Protein AF-A0A8S4PXF9-F1 (afdb_monomer)

Radius of gyration: 46.09 Å; Cα contacts (8 Å, |Δi|>4): 389; chains: 1; bounding box: 120×108×145 Å

Mean predicted aligned error: 22.53 Å

Sequence (478 aa):
MSMESSLTPCSMPDTCDLNLLLAPSPGNEQSADQCLPTTPKGLSQDLSMVSPNNTVDSSNSSVTRIKTRLRPRSELPRCTPSSTRSLRSRLKSAQLPLAKSKPKRKVAKKKMPSANMDNPNSQFDVLVSIVSDMKASIDTLKSNIECIQTDLHAFQSTNTDLVKQLAAKTMAYKELDDENTHLRKQLIACKEQSSTSVNDPKTLVIGSSIIRDIDSSKLLHTDIECIRGGKIKDAHKRLTELDQSYSRIVIQMASNDASQKDATVKGITDEYSTLLTGAKNLCDDICVSSICPRTDKPEVQELIEGVNAELNDLCQNDTKLTFINNDETFRLQNNAINTGFLDSHGLHLSKAGSNSLAKNMKLKAKPNHCNDITKSFQHNKRHTNTHAKVTNSSNNDNNAEWQTVNRKNARRHPANRTSSSVSPQNDTNNKPACFKCGETSHLASTCWHPSSVRCYGCNSLGHKESRCTKKSSSITTQ

InterPro domains:
  IPR001878 Zinc finger, CCHC-type [PS50158] (434-447)
  IPR001878 Zinc finger, CCHC-type [SM00343] (433-449)
  IPR001878 Zinc finger, CCHC-type [SM00343] (454-470)
  IPR036514 SGNH hydrolase superfamily [G3DSA:3.40.50.1110] (170-363)
  IPR036875 Zinc finger, CCHC-type superfamily [SSF57756] (425-471)

Organism: Owenia fusiformis (NCBI:txid6347)

pLDDT: mean 72.48, std 27.02, range [29.03, 98.44]

Structure (mmCIF, N/CA/C/O backbone):
data_AF-A0A8S4PXF9-F1
#
_entry.id   AF-A0A8S4PXF9-F1
#
loop_
_atom_site.group_PDB
_atom_site.id
_atom_site.type_symbol
_atom_site.label_atom_id
_atom_site.label_alt_id
_atom_site.label_comp_id
_atom_site.label_asym_id
_atom_site.label_entity_id
_atom_site.label_seq_id
_atom_site.pdbx_PDB_ins_code
_atom_site.Cartn_x
_atom_site.Cartn_y
_atom_site.Cartn_z
_atom_site.occupancy
_atom_site.B_iso_or_equiv
_atom_site.auth_seq_id
_atom_site.auth_comp_id
_atom_site.auth_asym_id
_atom_site.auth_atom_id
_atom_site.pdbx_PDB_model_num
ATOM 1 N N . MET A 1 1 ? 66.863 6.899 7.856 1.00 44.03 1 MET A N 1
ATOM 2 C CA . MET A 1 1 ? 67.204 8.335 7.927 1.00 44.03 1 MET A CA 1
ATOM 3 C C . MET A 1 1 ? 65.983 9.052 8.476 1.00 44.03 1 MET A C 1
ATOM 5 O O . MET A 1 1 ? 64.888 8.728 8.037 1.00 44.03 1 MET A O 1
ATOM 9 N N . SER A 1 2 ? 66.179 9.908 9.479 1.00 37.59 2 SER A N 1
ATOM 10 C CA . SER A 1 2 ? 65.162 10.751 10.146 1.00 37.59 2 SER A CA 1
ATOM 11 C C . SER A 1 2 ? 64.607 11.820 9.168 1.00 37.59 2 SER A C 1
ATOM 13 O O . SER A 1 2 ? 65.138 11.923 8.065 1.00 37.59 2 SER A O 1
ATOM 15 N N . MET A 1 3 ? 63.562 12.622 9.417 1.00 40.00 3 MET A N 1
ATOM 16 C CA . MET A 1 3 ? 62.995 13.274 10.626 1.00 40.00 3 MET A CA 1
ATOM 17 C C . MET A 1 3 ? 61.447 13.368 10.474 1.00 40.00 3 MET A C 1
ATOM 19 O O . MET A 1 3 ? 60.961 13.278 9.351 1.00 40.00 3 MET A O 1
ATOM 23 N N . GLU A 1 4 ? 60.586 13.340 11.507 1.00 46.44 4 GLU A N 1
ATOM 24 C CA . GLU A 1 4 ? 60.316 14.374 12.546 1.00 46.44 4 GLU A CA 1
ATOM 25 C C . GLU A 1 4 ? 59.973 15.764 11.957 1.00 46.44 4 GLU A C 1
ATOM 27 O O . GLU A 1 4 ? 60.597 16.180 10.993 1.00 46.44 4 GLU A O 1
ATOM 32 N N . SER A 1 5 ? 59.044 16.584 12.471 1.00 49.75 5 SER A N 1
ATOM 33 C CA . SER A 1 5 ? 58.015 16.487 13.536 1.00 49.75 5 SER A CA 1
ATOM 34 C C . SER A 1 5 ? 57.002 17.650 13.316 1.00 49.75 5 SER A C 1
ATOM 36 O O . SER A 1 5 ? 57.271 18.554 12.530 1.00 49.75 5 SER A O 1
ATOM 38 N N . SER A 1 6 ? 55.798 17.705 13.900 1.00 43.81 6 SER A N 1
ATOM 39 C CA . SER A 1 6 ? 55.592 18.241 15.259 1.00 43.81 6 SER A CA 1
ATOM 40 C C . SER A 1 6 ? 54.099 18.266 15.652 1.00 43.81 6 SER A C 1
ATOM 42 O O . SER A 1 6 ? 53.217 18.502 14.831 1.00 43.81 6 SER A O 1
ATOM 44 N N . LEU A 1 7 ? 53.840 18.036 16.941 1.00 48.53 7 LEU A N 1
ATOM 45 C CA . LEU A 1 7 ? 52.580 18.270 17.665 1.00 48.53 7 LEU A CA 1
ATOM 46 C C . LEU A 1 7 ? 52.826 19.392 18.688 1.00 48.53 7 LEU A C 1
ATOM 48 O O . LEU A 1 7 ? 53.974 19.547 19.101 1.00 48.53 7 LEU A O 1
ATOM 52 N N . THR A 1 8 ? 51.789 20.085 19.182 1.00 44.56 8 THR A N 1
ATOM 53 C CA . THR A 1 8 ? 51.543 20.357 20.632 1.00 44.56 8 THR A CA 1
ATOM 54 C C . THR A 1 8 ? 50.268 21.212 20.862 1.00 44.56 8 THR A C 1
ATOM 56 O O . THR A 1 8 ? 49.757 21.772 19.893 1.00 44.56 8 THR A O 1
ATOM 59 N N . PRO A 1 9 ? 49.680 21.236 22.088 1.00 62.78 9 PRO A N 1
ATOM 60 C CA . PRO A 1 9 ? 48.257 21.555 22.303 1.00 62.78 9 PRO A CA 1
ATOM 61 C C . PRO A 1 9 ? 48.007 22.601 23.435 1.00 62.78 9 PRO A C 1
ATOM 63 O O . PRO A 1 9 ? 48.814 23.510 23.610 1.00 62.78 9 PRO A O 1
ATOM 66 N N . CYS A 1 10 ? 46.936 22.399 24.233 1.00 31.06 10 CYS A N 1
ATOM 67 C CA . CYS A 1 10 ? 46.498 23.127 25.453 1.00 31.06 10 CYS A CA 1
ATOM 68 C C . CYS A 1 10 ? 45.602 24.373 25.182 1.00 31.06 10 CYS A C 1
ATOM 70 O O . CYS A 1 10 ? 45.679 24.949 24.104 1.00 31.06 10 CYS A O 1
ATOM 72 N N . SER A 1 11 ? 44.664 24.811 26.045 1.00 34.31 11 SER A N 1
ATOM 73 C CA . SER A 1 11 ? 44.342 24.469 27.454 1.00 34.31 11 SER A CA 1
ATOM 74 C C . SER A 1 11 ? 42.833 24.625 27.768 1.00 34.31 11 SER A C 1
ATOM 76 O O . SER A 1 11 ? 42.155 25.419 27.123 1.00 34.31 11 SER A O 1
ATOM 78 N N . MET A 1 12 ? 42.336 23.964 28.825 1.00 40.41 12 MET A N 1
ATOM 79 C CA . MET A 1 12 ? 41.140 24.394 29.593 1.00 40.41 12 MET A CA 1
ATOM 80 C C . MET A 1 12 ? 41.520 25.486 30.616 1.00 40.41 12 MET A C 1
ATOM 82 O O . MET A 1 12 ? 42.710 25.634 30.915 1.00 40.41 12 MET A O 1
ATOM 86 N N . PRO A 1 13 ? 40.541 26.213 31.189 1.00 56.22 13 PRO A N 1
ATOM 87 C CA . PRO A 1 13 ? 40.493 26.233 32.657 1.00 56.22 13 PRO A CA 1
ATOM 88 C C . PRO A 1 13 ? 39.090 26.160 33.296 1.00 56.22 13 PRO A C 1
ATOM 90 O O . PRO A 1 13 ? 38.058 26.447 32.695 1.00 56.22 13 PRO A O 1
ATOM 93 N N . ASP A 1 14 ? 39.142 25.780 34.568 1.00 40.56 14 ASP A N 1
ATOM 94 C CA . ASP A 1 14 ? 38.099 25.447 35.534 1.00 40.56 14 ASP A CA 1
ATOM 95 C C . ASP A 1 14 ? 37.191 26.580 36.089 1.00 40.56 14 ASP A C 1
ATOM 97 O O . ASP A 1 14 ? 37.534 27.760 36.101 1.00 40.56 14 ASP A O 1
ATOM 101 N N . THR A 1 15 ? 36.134 26.118 36.782 1.00 40.78 15 THR A N 1
ATOM 102 C CA . THR A 1 15 ? 35.559 26.613 38.068 1.00 40.78 15 THR A CA 1
ATOM 103 C C . THR A 1 15 ? 34.530 27.765 38.180 1.00 40.78 15 THR A C 1
ATOM 105 O O . THR A 1 15 ? 34.772 28.908 37.823 1.00 40.78 15 THR A O 1
ATOM 108 N N . CYS A 1 16 ? 33.458 27.411 38.917 1.00 33.56 16 CYS A N 1
ATOM 109 C CA . CYS A 1 16 ? 32.769 28.146 40.002 1.00 33.56 16 CYS A CA 1
ATOM 110 C C . CYS A 1 16 ? 31.732 29.276 39.756 1.00 33.56 16 CYS A C 1
ATOM 112 O O . CYS A 1 16 ? 32.057 30.415 39.456 1.00 33.56 16 CYS A O 1
ATOM 114 N N . ASP A 1 17 ? 30.497 28.930 40.162 1.00 34.78 17 ASP A N 1
ATOM 115 C CA . ASP A 1 17 ? 29.654 29.606 41.175 1.00 34.78 17 ASP A CA 1
ATOM 116 C C . ASP A 1 17 ? 28.661 30.761 40.875 1.00 34.78 17 ASP A C 1
ATOM 118 O O . ASP A 1 17 ? 28.913 31.718 40.155 1.00 34.78 17 ASP A O 1
ATOM 122 N N . LEU A 1 18 ? 27.549 30.658 41.632 1.00 35.28 18 LEU A N 1
ATOM 123 C CA . LEU A 1 18 ? 26.634 31.689 42.167 1.00 35.28 18 LEU A CA 1
ATOM 124 C C . LEU A 1 18 ? 25.567 32.401 41.288 1.00 35.28 18 LEU A C 1
ATOM 126 O O . LEU A 1 18 ? 25.807 33.393 40.616 1.00 35.28 18 LEU A O 1
ATOM 130 N N . ASN A 1 19 ? 24.316 31.973 41.528 1.00 36.69 19 ASN A N 1
ATOM 131 C CA . ASN A 1 19 ? 23.114 32.775 41.846 1.00 36.69 19 ASN A CA 1
ATOM 132 C C . ASN A 1 19 ? 22.750 34.057 41.056 1.00 36.69 19 ASN A C 1
ATOM 134 O O . ASN A 1 19 ? 23.280 35.131 41.325 1.00 36.69 19 ASN A O 1
ATOM 138 N N . LEU A 1 20 ? 21.608 33.999 40.349 1.00 37.31 20 LEU A N 1
ATOM 139 C CA . LEU A 1 20 ? 20.570 35.054 40.357 1.00 37.31 20 LEU A CA 1
ATOM 140 C C . LEU A 1 20 ? 19.205 34.415 39.989 1.00 37.31 20 LEU A C 1
ATOM 142 O O . LEU A 1 20 ? 19.067 33.835 38.919 1.00 37.31 20 LEU A O 1
ATOM 146 N N . LEU A 1 21 ? 18.251 34.226 40.910 1.00 34.66 21 LEU A N 1
ATOM 147 C CA . LEU A 1 21 ? 17.235 35.194 41.369 1.00 34.66 21 LEU A CA 1
ATOM 148 C C . LEU A 1 21 ? 16.426 35.874 40.244 1.00 34.66 21 LEU A C 1
ATOM 150 O O . LEU A 1 21 ? 16.863 36.881 39.701 1.00 34.66 21 LEU A O 1
ATOM 154 N N . LEU A 1 22 ? 15.191 35.406 40.005 1.00 37.75 22 LEU A N 1
ATOM 155 C CA . LEU A 1 22 ? 13.958 36.108 40.427 1.00 37.75 22 LEU A CA 1
ATOM 156 C C . LEU A 1 22 ? 12.681 35.347 40.015 1.00 37.75 22 LEU A C 1
ATOM 158 O O . LEU A 1 22 ? 12.543 34.889 38.885 1.00 37.75 22 LEU A O 1
ATOM 162 N N . ALA A 1 23 ? 11.729 35.256 40.944 1.00 42.12 23 ALA A N 1
ATOM 163 C CA . ALA A 1 23 ? 10.350 34.832 40.694 1.00 42.12 23 ALA A CA 1
ATOM 164 C C . ALA A 1 23 ? 9.419 36.062 40.667 1.00 42.12 23 ALA A C 1
ATOM 166 O O . ALA A 1 23 ? 9.759 37.076 41.284 1.00 42.12 23 ALA A O 1
ATOM 167 N N . PRO A 1 24 ? 8.232 35.992 40.038 1.00 50.19 24 PRO A N 1
ATOM 168 C CA . PRO A 1 24 ? 7.168 36.958 40.274 1.00 50.19 24 PRO A CA 1
ATOM 169 C C . PRO A 1 24 ? 6.364 36.599 41.539 1.00 50.19 24 PRO A C 1
ATOM 171 O O . PRO A 1 24 ? 5.913 35.466 41.710 1.00 50.19 24 PRO A O 1
ATOM 174 N N . SER A 1 25 ? 6.199 37.592 42.413 1.00 38.84 25 SER A N 1
ATOM 175 C CA . SER A 1 25 ? 5.464 37.535 43.690 1.00 38.84 25 SER A CA 1
ATOM 176 C C . SER A 1 25 ? 3.967 37.907 43.547 1.00 38.84 25 SER A C 1
ATOM 178 O O . SER A 1 25 ? 3.560 38.342 42.470 1.00 38.84 25 SER A O 1
ATOM 180 N N . PRO A 1 26 ? 3.132 37.723 44.599 1.00 61.75 26 PRO A N 1
ATOM 181 C CA . PRO A 1 26 ? 1.664 37.741 44.503 1.00 61.75 26 PRO A CA 1
ATOM 182 C C . PRO A 1 26 ? 0.985 39.014 45.069 1.00 61.75 26 PRO A C 1
ATOM 184 O O . PRO A 1 26 ? 1.650 39.913 45.577 1.00 61.75 26 PRO A O 1
ATOM 187 N N . GLY A 1 27 ? -0.357 39.025 45.040 1.00 33.00 27 GLY A N 1
ATOM 188 C CA . GLY A 1 27 ? -1.269 40.016 45.652 1.00 33.00 27 GLY A CA 1
ATOM 189 C C . GLY A 1 27 ? -2.343 40.478 44.650 1.00 33.00 27 GLY A C 1
ATOM 190 O O . GLY A 1 27 ? -2.072 40.494 43.455 1.00 33.00 27 GLY A O 1
ATOM 191 N N . ASN A 1 28 ? -3.583 40.835 45.004 1.00 36.72 28 ASN A N 1
ATOM 192 C CA . ASN A 1 28 ? -4.329 40.836 46.275 1.00 36.72 28 ASN A CA 1
ATOM 193 C C . ASN A 1 28 ? -5.818 40.566 45.923 1.00 36.72 28 ASN A C 1
ATOM 195 O O . ASN A 1 28 ? -6.269 40.954 44.851 1.00 36.72 28 ASN A O 1
ATOM 199 N N . GLU A 1 29 ? -6.536 39.692 46.630 1.00 34.50 29 GLU A N 1
ATOM 200 C CA . GLU A 1 29 ? -7.385 39.987 47.805 1.00 34.50 29 GLU A CA 1
ATOM 201 C C . GLU A 1 29 ? -8.603 40.907 47.576 1.00 34.50 29 GLU A C 1
ATOM 203 O O . GLU A 1 29 ? -8.441 42.088 47.301 1.00 34.50 29 GLU A O 1
ATOM 208 N N . GLN A 1 30 ? -9.789 40.341 47.876 1.00 35.69 30 GLN A N 1
ATOM 209 C CA . GLN A 1 30 ? -11.024 40.986 48.374 1.00 35.69 30 GLN A CA 1
ATOM 210 C C . GLN A 1 30 ? -11.709 42.011 47.425 1.00 35.69 30 GLN A C 1
ATOM 212 O O . GLN A 1 30 ? -11.103 42.921 46.888 1.00 35.69 30 GLN A O 1
ATOM 217 N N . SER A 1 31 ? -13.021 41.974 47.185 1.00 36.94 31 SER A N 1
ATOM 218 C CA . SER A 1 31 ? -14.096 41.780 48.161 1.00 36.94 31 SER A CA 1
ATOM 219 C C . SER A 1 31 ? -15.433 41.404 47.496 1.00 36.94 31 SER A C 1
ATOM 221 O O . SER A 1 31 ? -15.624 41.518 46.288 1.00 36.94 31 SER A O 1
ATOM 223 N N . ALA A 1 32 ? -16.328 40.902 48.341 1.00 36.16 32 ALA A N 1
ATOM 224 C CA . ALA A 1 32 ? -17.706 40.516 48.084 1.00 36.16 32 ALA A CA 1
ATOM 225 C C . ALA A 1 32 ? -18.603 41.630 47.514 1.00 36.16 32 ALA A C 1
ATOM 227 O O . ALA A 1 32 ? -18.470 42.775 47.931 1.00 36.16 32 ALA A O 1
ATOM 228 N N . ASP A 1 33 ? -19.628 41.249 46.737 1.00 37.69 33 ASP A N 1
ATOM 229 C CA . ASP A 1 33 ? -21.001 41.600 47.126 1.00 37.69 33 ASP A CA 1
ATOM 230 C C . ASP A 1 33 ? -22.086 40.684 46.519 1.00 37.69 33 ASP A C 1
ATOM 232 O O . ASP A 1 33 ? -21.829 39.873 45.626 1.00 37.69 33 ASP A O 1
ATOM 236 N N . GLN A 1 34 ? -23.297 40.774 47.070 1.00 40.06 34 GLN A N 1
ATOM 237 C CA . GLN A 1 34 ? -24.443 39.896 46.802 1.00 40.06 34 GLN A CA 1
ATOM 238 C C . GLN A 1 34 ? -25.357 40.433 45.685 1.00 40.06 34 GLN A C 1
ATOM 240 O O . GLN A 1 34 ? -25.596 41.635 45.627 1.00 40.06 34 GLN A O 1
ATOM 245 N N . CYS A 1 35 ? -26.009 39.554 44.905 1.00 33.62 35 CYS A N 1
ATOM 246 C CA . CYS A 1 35 ? -27.391 39.791 44.446 1.00 33.62 35 CYS A CA 1
ATOM 247 C C . CYS A 1 35 ? -28.108 38.527 43.933 1.00 33.62 35 CYS A C 1
ATOM 249 O O . CYS A 1 35 ? -27.497 37.600 43.406 1.00 33.62 35 CYS A O 1
ATOM 251 N N . LEU A 1 36 ? -29.432 38.512 44.119 1.00 39.41 36 LEU A N 1
ATOM 252 C CA . LEU A 1 36 ? -30.365 37.418 43.812 1.00 39.41 36 LEU A CA 1
ATOM 253 C C . LEU A 1 36 ? -30.872 37.453 42.351 1.00 39.41 36 LEU A C 1
ATOM 255 O O . LEU A 1 36 ? -30.803 38.498 41.706 1.00 39.41 36 LEU A O 1
ATOM 259 N N . PRO A 1 37 ? -31.430 36.343 41.822 1.00 47.50 37 PRO A N 1
ATOM 260 C CA . PRO A 1 37 ? -31.957 36.292 40.460 1.00 47.50 37 PRO A CA 1
ATOM 261 C C . PRO A 1 37 ? -33.371 36.883 40.347 1.00 47.50 37 PRO A C 1
ATOM 263 O O . PRO A 1 37 ? -34.240 36.614 41.178 1.00 47.50 37 PRO A O 1
ATOM 266 N N . THR A 1 38 ? -33.641 37.602 39.256 1.00 40.00 38 THR A N 1
ATOM 267 C CA . THR A 1 38 ? -34.986 38.058 38.877 1.00 40.00 38 THR A CA 1
ATOM 268 C C . THR A 1 38 ? -35.491 37.340 37.624 1.00 40.00 38 THR A C 1
ATOM 270 O O . THR A 1 38 ? -34.861 37.323 36.571 1.00 40.00 38 THR A O 1
ATOM 273 N N . THR A 1 39 ? -36.678 36.746 37.735 1.00 42.53 39 THR A N 1
ATOM 274 C CA . THR A 1 39 ? -37.484 36.286 36.593 1.00 42.53 39 THR A CA 1
ATOM 275 C C . THR A 1 39 ? -38.167 37.463 35.899 1.00 42.53 39 THR A C 1
ATOM 277 O O . THR A 1 39 ? -38.518 38.430 36.580 1.00 42.53 39 THR A O 1
ATOM 280 N N . PRO A 1 40 ? -38.596 37.288 34.640 1.00 49.75 40 PRO A N 1
ATOM 281 C CA . PRO A 1 40 ? -39.944 37.733 34.291 1.00 49.75 40 PRO A CA 1
ATOM 282 C C . PRO A 1 40 ? -40.826 36.621 33.705 1.00 49.75 40 PRO A C 1
ATOM 284 O O . PRO A 1 40 ? -40.362 35.662 33.090 1.00 49.75 40 PRO A O 1
ATOM 287 N N . LYS A 1 41 ? -42.137 36.775 33.923 1.00 39.53 41 LYS A N 1
ATOM 288 C CA . LYS A 1 41 ? -43.207 35.969 33.319 1.00 39.53 41 LYS A CA 1
ATOM 289 C C . LYS A 1 41 ? -43.543 36.508 31.925 1.00 39.53 41 LYS A C 1
ATOM 291 O O . LYS A 1 41 ? -43.349 37.691 31.667 1.00 39.53 41 LYS A O 1
ATOM 296 N N . GLY A 1 42 ? -44.045 35.627 31.060 1.00 32.78 42 GLY A N 1
ATOM 297 C CA . GLY A 1 42 ? -44.280 35.896 29.641 1.00 32.78 42 GLY A CA 1
ATOM 298 C C . GLY A 1 42 ? -45.501 36.746 29.298 1.00 32.78 42 GLY A C 1
ATOM 299 O O . GLY A 1 42 ? -46.061 37.416 30.157 1.00 32.78 42 GLY A O 1
ATOM 300 N N . LEU A 1 43 ? -45.925 36.652 28.034 1.00 32.50 43 LEU A N 1
ATOM 301 C CA . LEU A 1 43 ? -47.301 36.861 27.572 1.00 32.50 43 LEU A CA 1
ATOM 302 C C . LEU A 1 43 ? -47.456 36.381 26.118 1.00 32.50 43 LEU A C 1
ATOM 304 O O . LEU A 1 43 ? -46.498 36.372 25.347 1.00 32.50 43 LEU A O 1
ATOM 308 N N . SER A 1 44 ? -48.665 35.936 25.784 1.00 35.88 44 SER A N 1
ATOM 309 C CA . SER A 1 44 ? -49.083 35.446 24.465 1.00 35.88 44 SER A CA 1
ATOM 310 C C . SER A 1 44 ? -49.372 36.595 23.493 1.00 35.88 44 SER A C 1
ATOM 312 O O . SER A 1 44 ? -49.791 37.653 23.955 1.00 35.88 44 SER A O 1
ATOM 314 N N . GLN A 1 45 ? -49.321 36.342 22.176 1.00 35.69 45 GLN A N 1
ATOM 315 C CA . GLN A 1 45 ? -50.501 36.469 21.294 1.00 35.69 45 GLN A CA 1
ATOM 316 C C . GLN A 1 45 ? -50.241 36.002 19.849 1.00 35.69 45 GLN A C 1
ATOM 318 O O . GLN A 1 45 ? -49.101 35.827 19.422 1.00 35.69 45 GLN A O 1
ATOM 323 N N . ASP A 1 46 ? -51.342 35.726 19.153 1.00 33.47 46 ASP A N 1
ATOM 324 C CA . ASP A 1 46 ? -51.447 35.139 17.815 1.00 33.47 46 ASP A CA 1
ATOM 325 C C . ASP A 1 46 ? -51.033 36.079 16.666 1.00 33.47 46 ASP A C 1
ATOM 327 O O . ASP A 1 46 ? -51.064 37.297 16.824 1.00 33.47 46 ASP A O 1
ATOM 331 N N . LEU A 1 47 ? -50.762 35.510 15.476 1.00 35.31 47 LEU A N 1
ATOM 332 C CA . LEU A 1 47 ? -51.532 35.788 14.241 1.00 35.31 47 LEU A CA 1
ATOM 333 C C . LEU A 1 47 ? -51.037 34.974 13.016 1.00 35.31 47 LEU A C 1
ATOM 335 O O . LEU A 1 47 ? -50.030 35.279 12.391 1.00 35.31 47 LEU A O 1
ATOM 339 N N . SER A 1 48 ? -51.808 33.932 12.689 1.00 31.81 48 SER A N 1
ATOM 340 C CA . SER A 1 48 ? -52.329 33.549 11.356 1.00 31.81 48 SER A CA 1
ATOM 341 C C . SER A 1 48 ? -51.560 33.792 10.029 1.00 31.81 48 SER A C 1
ATOM 343 O O . SER A 1 48 ? -51.279 34.931 9.673 1.00 31.81 48 SER A O 1
ATOM 345 N N . MET A 1 49 ? -51.585 32.742 9.179 1.00 31.36 49 MET A N 1
ATOM 346 C CA . MET A 1 49 ? -51.550 32.756 7.688 1.00 31.36 49 MET A CA 1
ATOM 347 C C . MET A 1 49 ? -50.172 33.097 7.062 1.00 31.36 49 MET A C 1
ATOM 349 O O . MET A 1 49 ? -49.451 33.943 7.561 1.00 31.36 49 MET A O 1
ATOM 353 N N . VAL A 1 50 ? -49.685 32.463 5.985 1.00 34.88 50 VAL A N 1
ATOM 354 C CA . VAL A 1 50 ? -50.336 31.943 4.761 1.00 34.88 50 VAL A CA 1
ATOM 355 C C . VAL A 1 50 ? -49.629 30.662 4.254 1.00 34.88 50 VAL A C 1
ATOM 357 O O . VAL A 1 50 ? -48.408 30.556 4.333 1.00 34.88 50 VAL A O 1
ATOM 360 N N . SER A 1 51 ? -50.374 29.709 3.678 1.00 34.69 51 SER A N 1
ATOM 361 C CA . SER A 1 51 ? -49.838 28.583 2.877 1.00 34.69 51 SER A CA 1
ATOM 362 C C . SER A 1 51 ? -49.824 28.922 1.376 1.00 34.69 51 SER A C 1
ATOM 364 O O . SER A 1 51 ? -50.586 29.789 0.948 1.00 34.69 51 SER A O 1
ATOM 366 N N . PRO A 1 52 ? -49.078 28.180 0.536 1.00 52.50 52 PRO A N 1
ATOM 367 C CA . PRO A 1 52 ? -49.845 27.261 -0.311 1.00 52.50 52 PRO A CA 1
ATOM 368 C C . PRO A 1 52 ? -49.233 25.872 -0.567 1.00 52.50 52 PRO A C 1
ATOM 370 O O . PRO A 1 52 ? -48.027 25.657 -0.628 1.00 52.50 52 PRO A O 1
ATOM 373 N N . ASN A 1 53 ? -50.180 24.960 -0.767 1.00 31.80 53 ASN A N 1
ATOM 374 C CA . ASN A 1 53 ? -50.123 23.566 -1.201 1.00 31.80 53 ASN A CA 1
ATOM 375 C C . ASN A 1 53 ? -49.205 23.241 -2.396 1.00 31.80 53 ASN A C 1
ATOM 377 O O . ASN A 1 53 ? -49.103 24.022 -3.338 1.00 31.80 53 ASN A O 1
ATOM 381 N N . ASN A 1 54 ? -48.686 22.005 -2.407 1.00 32.81 54 ASN A N 1
ATOM 382 C CA . ASN A 1 54 ? -49.120 20.891 -3.285 1.00 32.81 54 ASN A CA 1
ATOM 383 C C . ASN A 1 54 ? -48.530 19.578 -2.686 1.00 32.81 54 ASN A C 1
ATOM 385 O O . ASN A 1 54 ? -47.359 19.577 -2.323 1.00 32.81 54 ASN A O 1
ATOM 389 N N . THR A 1 55 ? -49.256 18.504 -2.318 1.00 31.50 55 THR A N 1
ATOM 390 C CA . THR A 1 55 ? -50.040 17.515 -3.116 1.00 31.50 55 THR A CA 1
ATOM 391 C C . THR A 1 55 ? -49.235 16.929 -4.286 1.00 31.50 55 THR A C 1
ATOM 393 O O . THR A 1 55 ? -48.754 17.707 -5.099 1.00 31.50 55 THR A O 1
ATOM 396 N N . VAL A 1 56 ? -49.045 15.619 -4.501 1.00 33.97 56 VAL A N 1
ATOM 397 C CA . VAL A 1 56 ? -49.529 14.337 -3.906 1.00 33.97 56 VAL A CA 1
ATOM 398 C C . VAL A 1 56 ? -48.397 13.277 -4.076 1.00 33.97 56 VAL A C 1
ATOM 400 O O . VAL A 1 56 ? -47.371 13.618 -4.657 1.00 33.97 56 VAL A O 1
ATOM 403 N N . ASP A 1 57 ? -48.394 12.016 -3.611 1.00 29.75 57 ASP A N 1
ATOM 404 C CA . ASP A 1 57 ? -49.372 11.058 -3.026 1.00 29.75 57 ASP A CA 1
ATOM 405 C C . ASP A 1 57 ? -48.669 10.232 -1.899 1.00 29.75 57 ASP A C 1
ATOM 407 O O . ASP A 1 57 ? -47.489 10.460 -1.640 1.00 29.75 57 ASP A O 1
ATOM 411 N N . SER A 1 58 ? -49.239 9.345 -1.063 1.00 33.06 58 SER A N 1
ATOM 412 C CA . SER A 1 58 ? -50.281 8.284 -1.115 1.00 33.06 58 SER A CA 1
ATOM 413 C C . SER A 1 58 ? -49.877 6.926 -1.723 1.00 33.06 58 SER A C 1
ATOM 415 O O . SER A 1 58 ? -50.137 6.647 -2.888 1.00 33.06 58 SER A O 1
ATOM 417 N N . SER A 1 59 ? -49.376 5.996 -0.894 1.00 32.75 59 SER A N 1
ATOM 418 C CA . SER A 1 59 ? -50.093 4.731 -0.587 1.00 32.75 59 SER A CA 1
ATOM 419 C C . SER A 1 59 ? -49.273 3.700 0.219 1.00 32.75 59 SER A C 1
ATOM 421 O O . SER A 1 59 ? -48.047 3.683 0.215 1.00 32.75 59 SER A O 1
ATOM 423 N N . ASN A 1 60 ? -50.021 2.795 0.864 1.00 32.12 60 ASN A N 1
ATOM 424 C CA . ASN A 1 60 ? -49.637 1.474 1.383 1.00 32.12 60 ASN A CA 1
ATOM 425 C C . ASN A 1 60 ? -48.823 1.372 2.685 1.00 32.12 60 ASN A C 1
ATOM 427 O O . ASN A 1 60 ? -47.605 1.216 2.738 1.00 32.12 60 ASN A O 1
ATOM 431 N N . SER A 1 61 ? -49.604 1.277 3.759 1.00 32.66 61 SER A N 1
ATOM 432 C CA . SER A 1 61 ? -49.261 0.629 5.018 1.00 32.66 61 SER A CA 1
ATOM 433 C C . SER A 1 61 ? -48.907 -0.859 4.849 1.00 32.66 61 SER A C 1
ATOM 435 O O . SER A 1 61 ? -49.526 -1.598 4.085 1.00 32.66 61 SER A O 1
ATOM 437 N N . SER A 1 62 ? -47.948 -1.339 5.646 1.00 32.75 62 SER A N 1
ATOM 438 C CA . SER A 1 62 ? -47.785 -2.764 5.973 1.00 32.75 62 SER A CA 1
ATOM 439 C C . SER A 1 62 ? -47.024 -2.915 7.289 1.00 32.75 62 SER A C 1
ATOM 441 O O . SER A 1 62 ? -45.803 -2.797 7.353 1.00 32.75 62 SER A O 1
ATOM 443 N N . VAL A 1 63 ? -47.764 -3.158 8.373 1.00 36.66 63 VAL A N 1
ATOM 444 C CA . VAL A 1 63 ? -47.208 -3.310 9.725 1.00 36.66 63 VAL A CA 1
ATOM 445 C C . VAL A 1 63 ? -46.624 -4.716 9.891 1.00 36.66 63 VAL A C 1
ATOM 447 O O . VAL A 1 63 ? -47.322 -5.650 10.285 1.00 36.66 63 VAL A O 1
ATOM 450 N N . THR A 1 64 ? -45.324 -4.886 9.636 1.00 32.28 64 THR A N 1
ATOM 451 C CA . THR A 1 64 ? -44.613 -6.139 9.943 1.00 32.28 64 THR A CA 1
ATOM 452 C C . THR A 1 64 ? -43.882 -6.072 11.282 1.00 32.28 64 THR A C 1
ATOM 454 O O . THR A 1 64 ? -42.861 -5.410 11.452 1.00 32.28 64 THR A O 1
ATOM 457 N N . ARG A 1 65 ? -44.422 -6.825 12.242 1.00 33.97 65 ARG A N 1
ATOM 458 C CA . ARG A 1 65 ? -43.994 -6.959 13.640 1.00 33.97 65 ARG A CA 1
ATOM 459 C C . ARG A 1 65 ? -42.641 -7.685 13.765 1.00 33.97 65 ARG A C 1
ATOM 461 O O . ARG A 1 65 ? -42.607 -8.908 13.912 1.00 33.97 65 ARG A O 1
ATOM 468 N N . ILE A 1 66 ? -41.523 -6.954 13.734 1.00 31.09 66 ILE A N 1
ATOM 469 C CA . ILE A 1 66 ? -40.180 -7.541 13.902 1.00 31.09 66 ILE A CA 1
ATOM 470 C C . ILE A 1 66 ? -39.988 -8.027 15.348 1.00 31.09 66 ILE A C 1
ATOM 472 O O . ILE A 1 66 ? -39.829 -7.242 16.280 1.00 31.09 66 ILE A O 1
ATOM 476 N N . LYS A 1 67 ? -39.964 -9.352 15.536 1.00 32.88 67 LYS A N 1
ATOM 477 C CA . LYS A 1 67 ? -39.560 -9.992 16.798 1.00 32.88 67 LYS A CA 1
ATOM 478 C C . LYS A 1 67 ? -38.044 -9.860 16.982 1.00 32.88 67 LYS A C 1
ATOM 480 O O . LYS A 1 67 ? -37.279 -10.599 16.362 1.00 32.88 67 LYS A O 1
ATOM 485 N N . THR A 1 68 ? -37.608 -8.982 17.880 1.00 31.27 68 THR A N 1
ATOM 486 C CA . THR A 1 68 ? -36.210 -8.865 18.325 1.00 31.27 68 THR A CA 1
ATOM 487 C C . THR A 1 68 ? -35.785 -10.095 19.134 1.00 31.27 68 THR A C 1
ATOM 489 O O . THR A 1 68 ? -35.887 -10.150 20.357 1.00 31.27 68 THR A O 1
ATOM 492 N N . ARG A 1 69 ? -35.288 -11.126 18.444 1.00 30.19 69 ARG A N 1
ATOM 493 C CA . ARG A 1 69 ? -34.768 -12.342 19.082 1.00 30.19 69 ARG A CA 1
ATOM 494 C C . ARG A 1 69 ? -33.303 -12.145 19.485 1.00 30.19 69 ARG A C 1
ATOM 496 O O . ARG A 1 69 ? -32.396 -12.595 18.788 1.00 30.19 69 ARG A O 1
ATOM 503 N N . LEU A 1 70 ? -33.086 -11.467 20.614 1.00 31.70 70 LEU A N 1
ATOM 504 C CA . LEU A 1 70 ? -31.772 -11.364 21.256 1.00 31.70 70 LEU A CA 1
ATOM 505 C C . LEU A 1 70 ? -31.198 -12.773 21.493 1.00 31.70 70 LEU A C 1
ATOM 507 O O . LEU A 1 70 ? -31.797 -13.586 22.198 1.00 31.70 70 LEU A O 1
ATOM 511 N N . ARG A 1 71 ? -30.032 -13.064 20.905 1.00 32.03 71 ARG A N 1
ATOM 512 C CA . ARG A 1 71 ? -29.179 -14.194 21.301 1.00 32.03 71 ARG A CA 1
ATOM 513 C C . ARG A 1 71 ? -28.019 -13.647 22.143 1.00 32.03 71 ARG A C 1
ATOM 515 O O . ARG A 1 71 ? -27.443 -12.635 21.744 1.00 32.03 71 ARG A O 1
ATOM 522 N N . PRO A 1 72 ? -27.658 -14.283 23.270 1.00 35.44 72 PRO A N 1
ATOM 523 C CA . PRO A 1 72 ? -26.539 -13.829 24.087 1.00 35.44 72 PRO A CA 1
ATOM 524 C C . PRO A 1 72 ? -25.206 -14.011 23.347 1.00 35.44 72 PRO A C 1
ATOM 526 O O . PRO A 1 72 ? -24.989 -15.020 22.672 1.00 35.44 72 PRO A O 1
ATOM 529 N N . ARG A 1 73 ? -24.305 -13.031 23.486 1.00 31.98 73 ARG A N 1
ATOM 530 C CA . ARG A 1 73 ? -22.914 -13.134 23.027 1.00 31.98 73 ARG A CA 1
ATOM 531 C C . ARG A 1 73 ? -22.159 -14.140 23.894 1.00 31.98 73 ARG A C 1
ATOM 533 O O . ARG A 1 73 ? -22.101 -13.981 25.109 1.00 31.98 73 ARG A O 1
ATOM 540 N N . SER A 1 74 ? -21.531 -15.119 23.255 1.00 33.94 74 SER A N 1
ATOM 541 C CA . SER A 1 74 ? -20.531 -15.985 23.875 1.00 33.94 74 SER A CA 1
ATOM 542 C C . SER A 1 74 ? -19.190 -15.255 24.016 1.00 33.94 74 SER A C 1
ATOM 544 O O . SER A 1 74 ? -18.642 -14.793 23.019 1.00 33.94 74 SER A O 1
ATOM 546 N N . GLU A 1 75 ? -18.711 -15.181 25.257 1.00 33.53 75 GLU A N 1
ATOM 547 C CA . GLU A 1 75 ? -17.311 -15.190 25.721 1.00 33.53 75 GLU A CA 1
ATOM 548 C C . GLU A 1 75 ? -16.210 -14.541 24.849 1.00 33.53 75 GLU A C 1
ATOM 550 O O . GLU A 1 75 ? -15.829 -15.036 23.789 1.00 33.53 75 GLU A O 1
ATOM 555 N N . LEU A 1 76 ? -15.595 -13.485 25.396 1.00 35.34 76 LEU A N 1
ATOM 556 C CA . LEU A 1 76 ? -14.257 -13.011 25.017 1.00 35.34 76 LEU A CA 1
ATOM 557 C C . LEU A 1 76 ? -13.177 -13.679 25.903 1.00 35.34 76 LEU A C 1
ATOM 559 O O . LEU A 1 76 ? -13.482 -14.097 27.022 1.00 35.34 76 LEU A O 1
ATOM 563 N N . PRO A 1 77 ? -11.926 -13.813 25.420 1.00 40.34 77 PRO A N 1
ATOM 564 C CA . PRO A 1 77 ? -10.931 -14.704 26.021 1.00 40.34 77 PRO A CA 1
ATOM 565 C C . PRO A 1 77 ? -10.271 -14.154 27.296 1.00 40.34 77 PRO A C 1
ATOM 567 O O . PRO A 1 77 ? -10.111 -12.948 27.477 1.00 40.34 77 PRO A O 1
ATOM 570 N N . ARG A 1 78 ? -9.810 -15.070 28.160 1.00 32.53 78 ARG A N 1
ATOM 571 C CA . ARG A 1 78 ? -9.014 -14.752 29.357 1.00 32.53 78 ARG A CA 1
ATOM 572 C C . ARG A 1 78 ? -7.610 -14.261 28.993 1.00 32.53 78 ARG A C 1
ATOM 574 O O . ARG A 1 78 ? -6.854 -14.992 28.359 1.00 32.53 78 ARG A O 1
ATOM 581 N N . CYS A 1 79 ? -7.217 -13.110 29.534 1.00 29.03 79 CYS A N 1
ATOM 582 C CA . CYS A 1 79 ? -5.807 -12.756 29.694 1.00 29.03 79 CYS A CA 1
ATOM 583 C C . CYS A 1 79 ? -5.209 -13.475 30.915 1.00 29.03 79 CYS A C 1
ATOM 585 O O . CYS A 1 79 ? -5.811 -13.504 31.988 1.00 29.03 79 CYS A O 1
ATOM 587 N N . THR A 1 80 ? -4.003 -14.019 30.763 1.00 39.78 80 THR A N 1
ATOM 588 C CA . THR A 1 80 ? -3.182 -14.569 31.853 1.00 39.78 80 THR A CA 1
ATOM 589 C C . THR A 1 80 ? -2.141 -13.546 32.312 1.00 39.78 80 THR A C 1
ATOM 591 O O . THR A 1 80 ? -1.429 -13.023 31.453 1.00 39.78 80 THR A O 1
ATOM 594 N N . PRO A 1 81 ? -1.956 -13.303 33.620 1.00 39.12 81 PRO A N 1
ATOM 595 C CA . PRO A 1 81 ? -0.799 -12.574 34.124 1.00 39.12 81 PRO A CA 1
ATOM 596 C C . PRO A 1 81 ? 0.291 -13.536 34.617 1.00 39.12 81 PRO A C 1
ATOM 598 O O . PRO A 1 81 ? 0.044 -14.410 35.447 1.00 39.12 81 PRO A O 1
ATOM 601 N N . SER A 1 82 ? 1.521 -13.332 34.151 1.00 31.03 82 SER A N 1
ATOM 602 C CA . SER A 1 82 ? 2.723 -13.978 34.683 1.00 31.03 82 SER A CA 1
ATOM 603 C C . SER A 1 82 ? 3.648 -12.942 35.321 1.00 31.03 82 SER A C 1
ATOM 605 O O . SER A 1 82 ? 4.089 -12.021 34.644 1.00 31.03 82 SER A O 1
ATOM 607 N N . SER A 1 83 ? 3.994 -13.164 36.593 1.00 32.47 83 SER A N 1
ATOM 608 C CA . SER A 1 83 ? 5.156 -12.600 37.301 1.00 32.47 83 SER A CA 1
ATOM 609 C C . SER A 1 83 ? 5.331 -11.069 37.358 1.00 32.47 83 SER A C 1
ATOM 611 O O . SER A 1 83 ? 6.013 -10.481 36.523 1.00 32.47 83 SER A O 1
ATOM 613 N N . THR A 1 84 ? 4.981 -10.479 38.506 1.00 33.62 84 THR A N 1
ATOM 614 C CA . THR A 1 84 ? 5.878 -9.516 39.178 1.00 33.62 84 THR A CA 1
ATOM 615 C C . THR A 1 84 ? 6.004 -9.849 40.666 1.00 33.62 84 THR A C 1
ATOM 617 O O . THR A 1 84 ? 5.067 -10.317 41.313 1.00 33.62 84 THR A O 1
ATOM 620 N N . ARG A 1 85 ? 7.214 -9.665 41.201 1.00 31.12 85 ARG A N 1
ATOM 621 C CA . ARG A 1 85 ? 7.630 -10.053 42.554 1.00 31.12 85 ARG A CA 1
ATOM 622 C C . ARG A 1 85 ? 7.843 -8.794 43.392 1.00 31.12 85 ARG A C 1
ATOM 624 O O . ARG A 1 85 ? 8.628 -7.949 42.991 1.00 31.12 85 ARG A O 1
ATOM 631 N N . SER A 1 86 ? 7.246 -8.762 44.586 1.00 32.94 86 SER A N 1
ATOM 632 C CA . SER A 1 86 ? 7.610 -7.893 45.721 1.00 32.94 86 SER A CA 1
ATOM 633 C C . SER A 1 86 ? 7.574 -6.369 45.513 1.00 32.94 86 SER A C 1
ATOM 635 O O . SER A 1 86 ? 8.505 -5.803 44.953 1.00 32.94 86 SER A O 1
ATOM 637 N N . LEU A 1 87 ? 6.643 -5.689 46.199 1.00 30.94 87 LEU A N 1
ATOM 638 C CA . LEU A 1 87 ? 7.003 -4.609 47.136 1.00 30.94 87 LEU A CA 1
ATOM 639 C C . LEU A 1 87 ? 5.836 -4.209 48.064 1.00 30.94 87 LEU A C 1
ATOM 641 O O . LEU A 1 87 ? 4.670 -4.318 47.705 1.00 30.94 87 LEU A O 1
ATOM 645 N N . ARG A 1 88 ? 6.206 -3.677 49.239 1.00 30.70 88 ARG A N 1
ATOM 646 C CA . ARG A 1 88 ? 5.379 -2.999 50.266 1.00 30.70 88 ARG A CA 1
ATOM 647 C C . ARG A 1 88 ? 4.426 -3.849 51.118 1.00 30.70 88 ARG A C 1
ATOM 649 O O . ARG A 1 88 ? 3.210 -3.871 50.976 1.00 30.70 88 ARG A O 1
ATOM 656 N N . SER A 1 89 ? 5.028 -4.354 52.189 1.00 41.12 89 SER A N 1
ATOM 657 C CA . SER A 1 89 ? 4.441 -4.381 53.530 1.00 41.12 89 SER A CA 1
ATOM 658 C C . SER A 1 89 ? 3.705 -3.081 53.909 1.00 41.12 89 SER A C 1
ATOM 660 O O . SER A 1 89 ? 4.339 -2.024 53.937 1.00 41.12 89 SER A O 1
ATOM 662 N N . ARG A 1 90 ? 2.424 -3.184 54.294 1.00 42.22 90 ARG A N 1
ATOM 663 C CA . ARG A 1 90 ? 1.758 -2.506 55.436 1.00 42.22 90 ARG A CA 1
ATOM 664 C C . ARG A 1 90 ? 0.234 -2.600 55.287 1.00 42.22 90 ARG A C 1
ATOM 666 O O . ARG A 1 90 ? -0.370 -1.764 54.631 1.00 42.22 90 ARG A O 1
ATOM 673 N N . LEU A 1 91 ? -0.373 -3.563 55.976 1.00 34.56 91 LEU A N 1
ATOM 674 C CA . LEU A 1 91 ? -1.696 -3.427 56.597 1.00 34.56 91 LEU A CA 1
ATOM 675 C C . LEU A 1 91 ? -1.827 -4.545 57.639 1.00 34.56 91 LEU A C 1
ATOM 677 O O . LEU A 1 91 ? -1.789 -5.729 57.312 1.00 34.56 91 LEU A O 1
ATOM 681 N N . LYS A 1 92 ? -1.857 -4.158 58.918 1.00 40.53 92 LYS A N 1
ATOM 682 C CA . LYS A 1 92 ? -2.055 -5.077 60.045 1.00 40.53 92 LYS A CA 1
ATOM 683 C C . LYS A 1 92 ? -3.549 -5.381 60.215 1.00 40.53 92 LYS A C 1
ATOM 685 O O . LYS A 1 92 ? -4.394 -4.582 59.831 1.00 40.53 92 LYS A O 1
ATOM 690 N N . SER A 1 93 ? -3.814 -6.488 60.913 1.00 42.25 93 SER A N 1
ATOM 691 C CA . SER A 1 93 ? -5.044 -6.770 61.676 1.00 42.25 93 SER A CA 1
ATOM 692 C C . SER A 1 93 ? -6.374 -6.843 60.910 1.00 42.25 93 SER A C 1
ATOM 694 O O . SER A 1 93 ? -7.187 -5.930 60.969 1.00 42.25 93 SER A O 1
ATOM 696 N N . ALA A 1 94 ? -6.643 -8.028 60.350 1.00 34.09 94 ALA A N 1
ATOM 697 C CA . ALA A 1 94 ? -7.985 -8.624 60.278 1.00 34.09 94 ALA A CA 1
ATOM 698 C C . ALA A 1 94 ? -7.879 -10.167 60.238 1.00 34.09 94 ALA A C 1
ATOM 700 O O . ALA A 1 94 ? -8.308 -10.824 59.292 1.00 34.09 94 ALA A O 1
ATOM 701 N N . GLN A 1 95 ? -7.232 -10.762 61.247 1.00 35.50 95 GLN A N 1
ATOM 702 C CA . GLN A 1 95 ? -7.126 -12.220 61.357 1.00 35.50 95 GLN A CA 1
ATOM 703 C C . GLN A 1 95 ? -8.479 -12.783 61.820 1.00 35.50 95 GLN A C 1
ATOM 705 O O . GLN A 1 95 ? -8.820 -12.649 62.996 1.00 35.50 95 GLN A O 1
ATOM 710 N N . LEU A 1 96 ? -9.238 -13.436 60.932 1.00 39.25 96 LEU A N 1
ATOM 711 C CA . LEU A 1 96 ? -10.380 -14.244 61.372 1.00 39.25 96 LEU A CA 1
ATOM 712 C C . LEU A 1 96 ? -9.875 -15.339 62.331 1.00 39.25 96 LEU A C 1
ATOM 714 O O . LEU A 1 96 ? -8.937 -16.065 61.976 1.00 39.25 96 LEU A O 1
ATOM 718 N N . PRO A 1 97 ? -10.486 -15.518 63.515 1.00 40.34 97 PRO A N 1
ATOM 719 C CA . PRO A 1 97 ? -10.183 -16.659 64.357 1.00 40.34 97 PRO A CA 1
ATOM 720 C C . PRO A 1 97 ? -10.766 -17.921 63.713 1.00 40.34 97 PRO A C 1
ATOM 722 O O . PRO A 1 97 ? -11.964 -18.185 63.790 1.00 40.34 97 PRO A O 1
ATOM 725 N N . LEU A 1 98 ? -9.897 -18.729 63.100 1.00 39.50 98 LEU A N 1
ATOM 726 C CA . LEU A 1 98 ? -10.193 -20.128 62.790 1.00 39.50 98 LEU A CA 1
ATOM 727 C C . LEU A 1 98 ? -10.685 -20.811 64.073 1.00 39.50 98 LEU A C 1
ATOM 729 O O . LEU A 1 98 ? -9.925 -20.965 65.034 1.00 39.50 98 LEU A O 1
ATOM 733 N N . ALA A 1 99 ? -11.969 -21.175 64.091 1.00 37.06 99 ALA A N 1
ATOM 734 C CA . ALA A 1 99 ? -12.619 -21.744 65.260 1.00 37.06 99 ALA A CA 1
ATOM 735 C C . ALA A 1 99 ? -11.873 -23.007 65.716 1.00 37.06 99 ALA A C 1
ATOM 737 O O . ALA A 1 99 ? -11.715 -23.977 64.970 1.00 37.06 99 ALA A O 1
ATOM 738 N N . LYS A 1 100 ? -11.382 -22.964 66.956 1.00 37.00 100 LYS A N 1
ATOM 739 C CA . LYS A 1 100 ? -10.564 -24.021 67.548 1.00 37.00 100 LYS A CA 1
ATOM 740 C C . LYS A 1 100 ? -11.356 -25.328 67.611 1.00 37.00 100 LYS A C 1
ATOM 742 O O . LYS A 1 100 ? -12.499 -25.340 68.051 1.00 37.00 100 LYS A O 1
ATOM 747 N N . SER A 1 101 ? -10.700 -26.416 67.203 1.00 38.72 101 SER A N 1
ATOM 748 C CA . SER A 1 101 ? -10.934 -27.806 67.627 1.00 38.72 101 SER A CA 1
ATOM 749 C C . SER A 1 101 ? -12.307 -28.126 68.245 1.00 38.72 101 SER A C 1
ATOM 751 O O . SER A 1 101 ? -12.521 -27.898 69.438 1.00 38.72 101 SER A O 1
ATOM 753 N N . LYS A 1 102 ? -13.177 -28.810 67.485 1.00 44.50 102 LYS A N 1
ATOM 754 C CA . LYS A 1 102 ? -14.307 -29.558 68.065 1.00 44.50 102 LYS A CA 1
ATOM 755 C C . LYS A 1 102 ? -13.787 -30.416 69.231 1.00 44.50 102 LYS A C 1
ATOM 757 O O . LYS A 1 102 ? -12.892 -31.236 68.990 1.00 44.50 102 LYS A O 1
ATOM 762 N N . PRO A 1 103 ? -14.320 -30.303 70.461 1.00 38.06 103 PRO A N 1
ATOM 763 C CA . PRO A 1 103 ? -13.939 -31.220 71.519 1.00 38.06 103 PRO A CA 1
ATOM 764 C C . PRO A 1 103 ? -14.429 -32.613 71.123 1.00 38.06 103 PRO A C 1
ATOM 766 O O . PRO A 1 103 ? -15.631 -32.849 70.986 1.00 38.06 103 PRO A O 1
ATOM 769 N N . LYS A 1 104 ? -13.499 -33.558 70.936 1.00 42.22 104 LYS A N 1
ATOM 770 C CA . LYS A 1 104 ? -13.841 -34.981 70.848 1.00 42.22 104 LYS A CA 1
ATOM 771 C C . LYS A 1 104 ? -14.436 -35.390 72.197 1.00 42.22 104 LYS A C 1
ATOM 773 O O . LYS A 1 104 ? -13.696 -35.794 73.093 1.00 42.22 104 LYS A O 1
ATOM 778 N N . ARG A 1 105 ? -15.764 -35.290 72.347 1.00 41.91 105 ARG A N 1
ATOM 779 C CA . ARG A 1 105 ? -16.507 -35.908 73.453 1.00 41.91 105 ARG A CA 1
ATOM 780 C C . ARG A 1 105 ? -16.262 -37.416 73.376 1.00 41.91 105 ARG A C 1
ATOM 782 O O . ARG A 1 105 ? -16.965 -38.137 72.673 1.00 41.91 105 ARG A O 1
ATOM 789 N N . LYS A 1 106 ? -15.234 -37.893 74.088 1.00 42.19 106 LYS A N 1
ATOM 790 C CA . LYS A 1 106 ? -15.110 -39.304 74.450 1.00 42.19 106 LYS A CA 1
ATOM 791 C C . LYS A 1 106 ? -16.373 -39.633 75.237 1.00 42.19 106 LYS A C 1
ATOM 793 O O . LYS A 1 106 ? -16.515 -39.183 76.372 1.00 42.19 106 LYS A O 1
ATOM 798 N N . VAL A 1 107 ? -17.292 -40.378 74.629 1.00 45.56 107 VAL A N 1
ATOM 799 C CA . VAL A 1 107 ? -18.449 -40.931 75.336 1.00 45.56 107 VAL A CA 1
ATOM 800 C C . VAL A 1 107 ? -17.916 -42.025 76.254 1.00 45.56 107 VAL A C 1
ATOM 802 O O . VAL A 1 107 ? -17.858 -43.200 75.894 1.00 45.56 107 VAL A O 1
ATOM 805 N N . ALA A 1 108 ? -17.459 -41.620 77.437 1.00 45.12 108 ALA A N 1
ATOM 806 C CA . ALA A 1 108 ? -17.218 -42.542 78.525 1.00 45.12 108 ALA A CA 1
ATOM 807 C C . ALA A 1 108 ? -18.573 -43.165 78.872 1.00 45.12 108 ALA A C 1
ATOM 809 O O . ALA A 1 108 ? -19.447 -42.490 79.415 1.00 45.12 108 ALA A O 1
ATOM 810 N N . LYS A 1 109 ? -18.766 -44.441 78.514 1.00 48.50 109 LYS A N 1
ATOM 811 C CA . LYS A 1 109 ? -19.924 -45.225 78.951 1.00 48.50 109 LYS A CA 1
ATOM 812 C C . LYS A 1 109 ? -19.870 -45.313 80.476 1.00 48.50 109 LYS A C 1
ATOM 814 O O . LYS A 1 109 ? -19.182 -46.172 81.023 1.00 48.50 109 LYS A O 1
ATOM 819 N N . LYS A 1 110 ? -20.561 -44.395 81.155 1.00 45.81 110 LYS A N 1
ATOM 820 C CA . LYS A 1 110 ? -20.722 -44.398 82.609 1.00 45.81 110 LYS A CA 1
ATOM 821 C C . LYS A 1 110 ? -21.535 -45.652 82.942 1.00 45.81 110 LYS A C 1
ATOM 823 O O . LYS A 1 110 ? -22.731 -45.708 82.673 1.00 45.81 110 LYS A O 1
ATOM 828 N N . LYS A 1 111 ? -20.847 -46.700 83.400 1.00 51.22 111 LYS A N 1
ATOM 829 C CA . LYS A 1 111 ? -21.444 -47.995 83.748 1.00 51.22 111 LYS A CA 1
ATOM 830 C C . LYS A 1 111 ? -22.471 -47.731 84.851 1.00 51.22 111 LYS A C 1
ATOM 832 O O . LYS A 1 111 ? -22.084 -47.243 85.911 1.00 51.22 111 LYS A O 1
ATOM 837 N N . MET A 1 112 ? -23.758 -47.962 84.582 1.00 49.56 112 MET A N 1
ATOM 838 C CA . MET A 1 112 ? -24.793 -47.705 85.587 1.00 49.56 112 MET A CA 1
ATOM 839 C C . MET A 1 112 ? -24.563 -48.620 86.798 1.00 49.56 112 MET A C 1
ATOM 841 O O . MET A 1 112 ? -24.225 -49.793 86.603 1.00 49.56 112 MET A O 1
ATOM 845 N N . PRO A 1 113 ? -24.699 -48.111 88.034 1.00 48.94 113 PRO A N 1
ATOM 846 C CA . PRO A 1 113 ? -24.631 -48.954 89.214 1.00 48.94 113 PRO A CA 1
ATOM 847 C C . PRO A 1 113 ? -25.839 -49.895 89.234 1.00 48.94 113 PRO A C 1
ATOM 849 O O . PRO A 1 113 ? -26.977 -49.470 89.045 1.00 48.94 113 PRO A O 1
ATOM 852 N N . SER A 1 114 ? -25.578 -51.177 89.480 1.00 58.75 114 SER A N 1
ATOM 853 C CA . SER A 1 114 ? -26.606 -52.183 89.746 1.00 58.75 114 SER A CA 1
ATOM 854 C C . SER A 1 114 ? -27.201 -51.934 91.134 1.00 58.75 114 SER A C 1
ATOM 856 O O . SER A 1 114 ? -26.749 -52.522 92.114 1.00 58.75 114 SER A O 1
ATOM 858 N N . ALA A 1 115 ? -28.164 -51.017 91.231 1.00 50.28 115 ALA A N 1
ATOM 859 C CA . ALA A 1 115 ? -28.886 -50.745 92.469 1.00 50.28 115 ALA A CA 1
ATOM 860 C C . ALA A 1 115 ? -29.898 -51.864 92.764 1.00 50.28 115 ALA A C 1
ATOM 862 O O . ALA A 1 115 ? -30.607 -52.316 91.867 1.00 50.28 115 ALA A O 1
ATOM 863 N N . ASN A 1 116 ? -29.949 -52.300 94.023 1.00 54.28 116 ASN A N 1
ATOM 864 C CA . ASN A 1 116 ? -30.860 -53.342 94.494 1.00 54.28 116 ASN A CA 1
ATOM 865 C C . ASN A 1 116 ? -32.317 -52.827 94.473 1.00 54.28 116 ASN A C 1
ATOM 867 O O . ASN A 1 116 ? -32.572 -51.718 94.944 1.00 54.28 116 ASN A O 1
ATOM 871 N N . MET A 1 117 ? -33.253 -53.596 93.908 1.00 51.31 117 MET A N 1
ATOM 872 C CA . MET A 1 117 ? -34.547 -53.092 93.402 1.00 51.31 117 MET A CA 1
ATOM 873 C C . MET A 1 117 ? -35.751 -53.268 94.349 1.00 51.31 117 MET A C 1
ATOM 875 O O . MET A 1 117 ? -36.884 -53.317 93.884 1.00 51.31 117 MET A O 1
ATOM 879 N N . ASP A 1 118 ? -35.529 -53.277 95.667 1.00 53.59 118 ASP A N 1
ATOM 880 C CA . ASP A 1 118 ? -36.584 -53.493 96.679 1.00 53.59 118 ASP A CA 1
ATOM 881 C C . ASP A 1 118 ? -36.789 -52.302 97.643 1.00 53.59 118 ASP A C 1
ATOM 883 O O . ASP A 1 118 ? -37.252 -52.466 98.770 1.00 53.59 118 ASP A O 1
ATOM 887 N N . ASN A 1 119 ? -36.443 -51.074 97.230 1.00 55.75 119 ASN A N 1
ATOM 888 C CA . ASN A 1 119 ? -36.730 -49.861 98.007 1.00 55.75 119 ASN A CA 1
ATOM 889 C C . ASN A 1 119 ? -37.348 -48.762 97.116 1.00 55.75 119 ASN A C 1
ATOM 891 O O . ASN A 1 119 ? -36.648 -48.241 96.245 1.00 55.75 119 ASN A O 1
ATOM 895 N N . PRO A 1 120 ? -38.618 -48.356 97.328 1.00 61.28 120 PRO A N 1
ATOM 896 C CA . PRO A 1 120 ? -39.285 -47.366 96.476 1.00 61.28 120 PRO A CA 1
ATOM 897 C C . PRO A 1 120 ? -38.598 -45.990 96.471 1.00 61.28 120 PRO A C 1
ATOM 899 O O . PRO A 1 120 ? -38.684 -45.273 95.474 1.00 61.28 120 PRO A O 1
ATOM 902 N N . ASN A 1 121 ? -37.852 -45.638 97.526 1.00 63.12 121 ASN A N 1
ATOM 903 C CA . ASN A 1 121 ? -37.136 -44.362 97.582 1.00 63.12 121 ASN A CA 1
ATOM 904 C C . ASN A 1 121 ? -35.989 -44.286 96.551 1.00 63.12 121 ASN A C 1
ATOM 906 O O . ASN A 1 121 ? -35.765 -43.226 95.973 1.00 63.12 121 ASN A O 1
ATOM 910 N N . SER A 1 122 ? -35.309 -45.399 96.235 1.00 66.62 122 SER A N 1
ATOM 911 C CA . SER A 1 122 ? -34.160 -45.368 95.312 1.00 66.62 122 SER A CA 1
ATOM 912 C C . SER A 1 122 ? -34.561 -45.232 93.837 1.00 66.62 122 SER A C 1
ATOM 914 O O . SER A 1 122 ? -33.799 -44.677 93.044 1.00 66.62 122 SER A O 1
ATOM 916 N N . GLN A 1 123 ? -35.764 -45.676 93.450 1.00 73.69 123 GLN A N 1
ATOM 917 C CA . GLN A 1 123 ? -36.304 -45.405 92.110 1.00 73.69 123 GLN A CA 1
ATOM 918 C C . GLN A 1 123 ? -36.689 -43.930 91.944 1.00 73.69 123 GLN A C 1
ATOM 920 O O . GLN A 1 123 ? -36.476 -43.356 90.873 1.00 73.69 123 GLN A O 1
ATOM 925 N N . PHE A 1 124 ? -37.205 -43.302 93.006 1.00 81.62 124 PHE A N 1
ATOM 926 C CA . PHE A 1 124 ? -37.537 -41.880 93.005 1.00 81.62 124 PHE A CA 1
ATOM 927 C C . PHE A 1 124 ? -36.282 -41.014 92.804 1.00 81.62 124 PHE A C 1
ATOM 929 O O . PHE A 1 124 ? -36.273 -40.154 91.924 1.00 81.62 124 PHE A O 1
ATOM 936 N N . ASP A 1 125 ? -35.187 -41.311 93.512 1.00 79.88 125 ASP A N 1
ATOM 937 C CA . ASP A 1 125 ? -33.904 -40.605 93.361 1.00 79.88 125 ASP A CA 1
ATOM 938 C C . ASP A 1 125 ? -33.335 -40.687 91.929 1.00 79.88 125 ASP A C 1
ATOM 940 O O . ASP A 1 125 ? -32.828 -39.699 91.388 1.00 79.88 125 ASP A O 1
ATOM 944 N N . VAL A 1 126 ? -33.457 -41.847 91.269 1.00 84.88 126 VAL A N 1
ATOM 945 C CA . VAL A 1 126 ? -33.026 -42.024 89.869 1.00 84.88 126 VAL A CA 1
ATOM 946 C C . VAL A 1 126 ? -33.876 -41.181 88.913 1.00 84.88 126 VAL A C 1
ATOM 948 O O . VAL A 1 126 ? -33.325 -40.530 88.022 1.00 84.88 126 VAL A O 1
ATOM 951 N N . LEU A 1 127 ? -35.198 -41.136 89.105 1.00 85.56 127 LEU A N 1
ATOM 952 C CA . LEU A 1 127 ? -36.089 -40.287 88.306 1.00 85.56 127 LEU A CA 1
ATOM 953 C C . LEU A 1 127 ? -35.787 -38.795 88.512 1.00 85.56 127 LEU A C 1
ATOM 955 O O . LEU A 1 127 ? -35.697 -38.054 87.532 1.00 85.56 127 LEU A O 1
ATOM 959 N N . VAL A 1 128 ? -35.548 -38.363 89.754 1.00 88.12 128 VAL A N 1
ATOM 960 C CA . VAL A 1 128 ? -35.140 -36.985 90.077 1.00 88.12 128 VAL A CA 1
ATOM 961 C C . VAL A 1 128 ? -33.816 -36.625 89.390 1.00 88.12 128 VAL A C 1
ATOM 963 O O . VAL A 1 128 ? -33.709 -35.547 88.802 1.00 88.12 128 VAL A O 1
ATOM 966 N N . SER A 1 129 ? -32.833 -37.535 89.371 1.00 87.31 129 SER A N 1
ATOM 967 C CA . SER A 1 129 ? -31.571 -37.328 88.645 1.00 87.31 129 SER A CA 1
ATOM 968 C C . SER A 1 129 ? -31.784 -37.158 87.136 1.00 87.31 129 SER A C 1
ATOM 970 O O . SER A 1 129 ? -31.201 -36.254 86.541 1.00 87.31 129 SER A O 1
ATOM 972 N N . ILE A 1 130 ? -32.632 -37.985 86.512 1.00 91.88 130 ILE A N 1
ATOM 973 C CA . ILE A 1 130 ? -32.922 -37.904 85.069 1.00 91.88 130 ILE A CA 1
ATOM 974 C C . ILE A 1 130 ? -33.635 -36.589 84.727 1.00 91.88 130 ILE A C 1
ATOM 976 O O . ILE A 1 130 ? -33.271 -35.926 83.756 1.00 91.88 130 ILE A O 1
ATOM 980 N N . VAL A 1 131 ? -34.612 -36.169 85.538 1.00 91.50 131 VAL A N 1
ATOM 981 C CA . VAL A 1 131 ? -35.317 -34.889 85.354 1.00 91.50 131 VAL A CA 1
ATOM 982 C C . VAL A 1 131 ? -34.358 -33.700 85.506 1.00 91.50 131 VAL A C 1
ATOM 984 O O . VAL A 1 131 ? -34.456 -32.736 84.743 1.00 91.50 131 VAL A O 1
ATOM 987 N N . SER A 1 132 ? -33.390 -33.780 86.424 1.00 91.38 132 SER A N 1
ATOM 988 C CA . SER A 1 132 ? -32.330 -32.774 86.580 1.00 91.38 132 SER A CA 1
ATOM 989 C C . SER A 1 132 ? -31.425 -32.681 85.340 1.00 91.38 132 SER A C 1
ATOM 991 O O . SER A 1 132 ? -31.232 -31.592 84.793 1.00 91.38 132 SER A O 1
ATOM 993 N N . ASP A 1 133 ? -30.951 -33.819 84.818 1.00 92.44 133 ASP A N 1
ATOM 994 C CA . ASP A 1 133 ? -30.122 -33.882 83.603 1.00 92.44 133 ASP A CA 1
ATOM 995 C C . ASP A 1 133 ? -30.880 -33.391 82.350 1.00 92.44 133 ASP A C 1
ATOM 997 O O . ASP A 1 133 ? -30.318 -32.696 81.492 1.00 92.44 133 ASP A O 1
ATOM 1001 N N . MET A 1 134 ? -32.179 -33.700 82.248 1.00 94.12 134 ME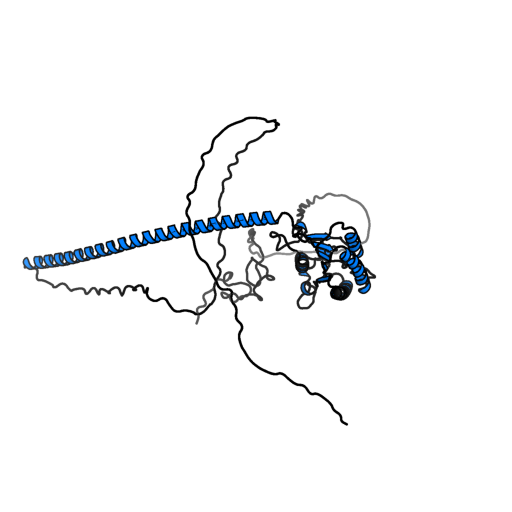T A N 1
ATOM 1002 C CA . MET A 1 134 ? -33.055 -33.174 81.196 1.00 94.12 134 MET A CA 1
ATOM 1003 C C . MET A 1 134 ? -33.224 -31.656 81.307 1.00 94.12 134 MET A C 1
ATOM 1005 O O . MET A 1 134 ? -33.127 -30.965 80.292 1.00 94.12 134 MET A O 1
ATOM 1009 N N . LYS A 1 135 ? -33.414 -31.118 82.518 1.00 94.62 135 LYS A N 1
ATOM 1010 C CA . LYS A 1 135 ? -33.514 -29.671 82.754 1.00 94.62 135 LYS A CA 1
ATOM 1011 C C . LYS A 1 135 ? -32.230 -28.946 82.339 1.00 94.62 135 LYS A C 1
ATOM 1013 O O . LYS A 1 135 ? -32.298 -28.016 81.540 1.00 94.62 135 LYS A O 1
ATOM 1018 N N . ALA A 1 136 ? -31.065 -29.436 82.766 1.00 93.38 136 ALA A N 1
ATOM 1019 C CA . ALA A 1 136 ? -29.769 -28.887 82.359 1.00 93.38 136 ALA A CA 1
ATOM 1020 C C . ALA A 1 136 ? -29.555 -28.936 80.829 1.00 93.38 136 ALA A C 1
ATOM 1022 O O . ALA A 1 136 ? -29.001 -28.006 80.234 1.00 93.38 136 ALA A O 1
ATOM 1023 N N . SER A 1 137 ? -30.037 -29.995 80.170 1.00 95.19 137 SER A N 1
ATOM 1024 C CA . SER A 1 137 ? -29.997 -30.120 78.707 1.00 95.19 137 SER A CA 1
ATOM 1025 C C . SER A 1 137 ? -30.927 -29.120 78.006 1.00 95.19 137 SER A C 1
ATOM 1027 O O . SER A 1 137 ? -30.533 -28.521 77.007 1.00 95.19 137 SER A O 1
ATOM 1029 N N . ILE A 1 138 ? -32.132 -28.893 78.541 1.00 95.44 138 ILE A N 1
ATOM 1030 C CA . ILE A 1 138 ? -33.088 -27.891 78.044 1.00 95.44 138 ILE A CA 1
ATOM 1031 C C . ILE A 1 138 ? -32.515 -26.477 78.185 1.00 95.44 138 ILE A C 1
ATOM 1033 O O . ILE A 1 138 ? -32.571 -25.702 77.233 1.00 95.44 138 ILE A O 1
ATOM 1037 N N . ASP A 1 139 ? -31.920 -26.144 79.329 1.00 93.88 139 ASP A N 1
ATOM 1038 C CA . ASP A 1 139 ? -31.347 -24.814 79.557 1.00 93.88 139 ASP A CA 1
ATOM 1039 C C . ASP A 1 139 ? -30.102 -24.572 78.677 1.00 93.88 139 ASP A C 1
ATOM 1041 O O . ASP A 1 139 ? -29.933 -23.485 78.123 1.00 93.88 139 ASP A O 1
ATOM 1045 N N . THR A 1 140 ? -29.308 -25.617 78.405 1.00 95.56 140 THR A N 1
ATOM 1046 C CA . THR A 1 140 ? -28.233 -25.570 77.392 1.00 95.56 140 THR A CA 1
ATOM 1047 C C . THR A 1 140 ? -28.784 -25.321 75.979 1.00 95.56 140 THR A C 1
ATOM 1049 O O . THR A 1 140 ? -28.208 -24.550 75.212 1.00 95.56 140 THR A O 1
ATOM 1052 N N . LEU A 1 141 ? -29.901 -25.960 75.607 1.00 95.31 141 LEU A N 1
ATOM 1053 C CA . LEU A 1 141 ? -30.539 -25.752 74.302 1.00 95.31 141 LEU A CA 1
ATOM 1054 C C . LEU A 1 141 ? -31.106 -24.334 74.152 1.00 95.31 141 LEU A C 1
ATOM 1056 O O . LEU A 1 141 ? -30.932 -23.749 73.086 1.00 95.31 141 LEU A O 1
ATOM 1060 N N . LYS A 1 142 ? -31.709 -23.758 75.201 1.00 96.56 142 LYS A N 1
ATOM 1061 C CA . LYS A 1 142 ? -32.167 -22.355 75.200 1.00 96.56 142 LYS A CA 1
ATOM 1062 C C . LYS A 1 142 ? -31.015 -21.386 74.934 1.00 96.56 142 LYS A C 1
ATOM 1064 O O . LYS A 1 142 ? -31.105 -20.594 74.004 1.00 96.56 142 LYS A O 1
ATOM 1069 N N . SER A 1 143 ? -29.905 -21.521 75.665 1.00 95.88 143 SER A N 1
ATOM 1070 C CA . SER A 1 143 ? -28.724 -20.666 75.479 1.00 95.88 143 SER A CA 1
ATOM 1071 C C . SER A 1 143 ? -28.145 -20.762 74.056 1.00 95.88 143 SER A C 1
ATOM 1073 O O . SER A 1 143 ? -27.782 -19.750 73.457 1.00 95.88 143 SER A O 1
ATOM 1075 N N . ASN A 1 144 ? -28.135 -21.961 73.457 1.00 96.88 144 ASN A N 1
ATOM 1076 C CA . ASN A 1 144 ? -27.741 -22.128 72.055 1.00 96.88 144 ASN A CA 1
ATOM 1077 C C . ASN A 1 144 ? -28.720 -21.448 71.077 1.00 96.88 144 ASN A C 1
ATOM 1079 O O . ASN A 1 144 ? -28.280 -20.886 70.078 1.00 96.88 144 ASN A O 1
ATOM 1083 N N . ILE A 1 145 ? -30.032 -21.490 71.343 1.00 96.12 145 ILE A N 1
ATOM 1084 C CA . ILE A 1 145 ? -31.052 -20.823 70.516 1.00 96.12 145 ILE A CA 1
ATOM 1085 C C . ILE A 1 145 ? -30.884 -19.300 70.574 1.00 96.12 145 ILE A C 1
ATOM 1087 O O . ILE A 1 145 ? -30.883 -18.662 69.525 1.00 96.12 145 ILE A O 1
ATOM 1091 N N . GLU A 1 146 ? -30.676 -18.730 71.762 1.00 95.62 146 GLU A N 1
ATOM 1092 C CA . GLU A 1 146 ? -30.417 -17.295 71.953 1.00 95.62 146 GLU A CA 1
ATOM 1093 C C . GLU A 1 146 ? -29.156 -16.847 71.192 1.00 95.62 146 GLU A C 1
ATOM 1095 O O . GLU A 1 146 ? -29.188 -15.860 70.457 1.00 95.62 146 GLU A O 1
ATOM 1100 N N . CYS A 1 147 ? -28.070 -17.627 71.271 1.00 95.69 147 CYS A N 1
ATOM 1101 C CA . CYS A 1 147 ? -26.837 -17.371 70.522 1.00 95.69 147 CYS A CA 1
ATOM 1102 C C . CYS A 1 147 ? -27.059 -17.402 68.993 1.00 95.69 147 CYS A C 1
ATOM 1104 O O . CYS A 1 147 ? -26.620 -16.496 68.280 1.00 95.69 147 CYS A O 1
ATOM 1106 N N . ILE A 1 148 ? -27.806 -18.389 68.484 1.00 96.00 148 ILE A N 1
ATOM 1107 C CA . ILE A 1 148 ? -28.160 -18.480 67.057 1.00 96.00 148 ILE A CA 1
ATOM 1108 C C . ILE A 1 148 ? -29.051 -17.303 66.625 1.00 96.00 148 ILE A C 1
ATOM 1110 O O . ILE A 1 148 ? -28.895 -16.798 65.513 1.00 96.00 148 ILE A O 1
ATOM 1114 N N . GLN A 1 149 ? -29.960 -16.831 67.483 1.00 97.50 149 GLN A N 1
ATOM 1115 C CA . GLN A 1 149 ? -30.786 -15.652 67.207 1.00 97.50 149 GLN A CA 1
ATOM 1116 C C . GLN A 1 149 ? -29.941 -14.375 67.098 1.00 97.50 149 GLN A C 1
ATOM 1118 O O . GLN A 1 149 ? -30.154 -13.590 66.169 1.00 97.50 149 GLN A O 1
ATOM 1123 N N . THR A 1 150 ? -28.947 -14.183 67.974 1.00 96.94 150 THR A N 1
ATOM 1124 C CA . THR A 1 150 ? -28.022 -13.041 67.871 1.00 96.94 150 THR A CA 1
ATOM 1125 C C . THR A 1 150 ? -27.170 -13.088 66.601 1.00 96.94 150 THR A C 1
ATOM 1127 O O . THR A 1 150 ? -27.053 -12.069 65.914 1.00 96.94 150 THR A O 1
ATOM 1130 N N . ASP A 1 151 ? -26.654 -14.263 66.225 1.00 96.50 151 ASP A N 1
ATOM 1131 C CA . ASP A 1 151 ? -25.877 -14.443 64.991 1.00 96.50 151 ASP A CA 1
ATOM 1132 C C . ASP A 1 151 ? -26.731 -14.192 63.739 1.00 96.50 151 ASP A C 1
ATOM 1134 O O . ASP A 1 151 ? -26.286 -13.538 62.793 1.00 96.50 151 ASP A O 1
ATOM 1138 N N . LEU A 1 152 ? -27.985 -14.658 63.735 1.00 96.62 152 LEU A N 1
ATOM 1139 C CA . LEU A 1 152 ? -28.919 -14.450 62.629 1.00 96.62 152 LEU A CA 1
ATOM 1140 C C . LEU A 1 152 ? -29.260 -12.965 62.442 1.00 96.62 152 LEU A C 1
ATOM 1142 O O . LEU A 1 152 ? -29.269 -12.487 61.308 1.00 96.62 152 LEU A O 1
ATOM 1146 N N . HIS A 1 153 ? -29.463 -12.217 63.530 1.00 96.06 153 HIS A N 1
ATOM 1147 C CA . HIS A 1 153 ? -29.688 -10.771 63.465 1.00 96.06 153 HIS A CA 1
ATOM 1148 C C . HIS A 1 153 ? -28.442 -10.014 62.960 1.00 96.06 153 HIS A C 1
ATOM 1150 O O . HIS A 1 153 ? -28.549 -9.123 62.113 1.00 96.06 153 HIS A O 1
ATOM 1156 N N . ALA A 1 154 ? -27.239 -10.400 63.402 1.00 96.00 154 ALA A N 1
ATOM 1157 C CA . ALA A 1 154 ? -25.986 -9.836 62.893 1.00 96.00 154 ALA A CA 1
ATOM 1158 C C . ALA A 1 154 ? -25.777 -10.131 61.392 1.00 96.00 154 ALA A C 1
ATOM 1160 O O . ALA A 1 154 ? -25.372 -9.252 60.621 1.00 96.00 154 ALA A O 1
ATOM 1161 N N . PHE A 1 155 ? -26.110 -11.346 60.946 1.00 96.69 155 PHE A N 1
ATOM 1162 C CA . PHE A 1 155 ? -26.055 -11.731 59.536 1.00 96.69 155 PHE A CA 1
ATOM 1163 C C . PHE A 1 155 ? -27.105 -10.994 58.686 1.00 96.69 155 PHE A C 1
ATOM 1165 O O . PHE A 1 155 ? -26.821 -10.579 57.565 1.00 96.69 155 PHE A O 1
ATOM 1172 N N . GLN A 1 156 ? -28.310 -10.760 59.211 1.00 97.19 156 GLN A N 1
ATOM 1173 C CA . GLN A 1 156 ? -29.315 -9.925 58.544 1.00 97.19 156 GLN A CA 1
ATOM 1174 C C . GLN A 1 156 ? -28.823 -8.480 58.386 1.00 97.19 156 GLN A C 1
ATOM 1176 O O . GLN A 1 156 ? -28.852 -7.954 57.274 1.00 97.19 156 GLN A O 1
ATOM 1181 N N . SER A 1 157 ? -28.296 -7.872 59.453 1.00 95.94 157 SER A N 1
ATOM 1182 C CA . SER A 1 157 ? -27.748 -6.509 59.420 1.00 95.94 157 SER A CA 1
ATOM 1183 C C . SER A 1 157 ? -26.646 -6.356 58.360 1.00 95.94 157 SER A C 1
ATOM 1185 O O . SER A 1 157 ? -26.770 -5.539 57.444 1.00 95.94 157 SER A O 1
ATOM 1187 N N . THR A 1 158 ? -25.630 -7.228 58.389 1.00 96.94 158 THR A N 1
ATOM 1188 C CA . THR A 1 158 ? -24.528 -7.208 57.406 1.00 96.94 158 THR A CA 1
ATOM 1189 C C . THR A 1 158 ? -25.001 -7.417 55.964 1.00 96.94 158 THR A C 1
ATOM 1191 O O . THR A 1 158 ? -24.515 -6.729 55.065 1.00 96.94 158 THR A O 1
ATOM 1194 N N . ASN A 1 159 ? -25.993 -8.282 55.721 1.00 96.31 159 ASN A N 1
ATOM 1195 C CA . ASN A 1 159 ? -26.595 -8.417 54.393 1.00 96.31 159 ASN A CA 1
ATOM 1196 C C . ASN A 1 159 ? -27.309 -7.134 53.940 1.00 96.31 159 ASN A C 1
ATOM 1198 O O . ASN A 1 159 ? -27.172 -6.755 52.776 1.00 96.31 159 ASN A O 1
ATOM 1202 N N . THR A 1 160 ? -28.028 -6.428 54.824 1.00 96.56 160 THR A N 1
ATOM 1203 C CA . THR A 1 160 ? -28.672 -5.156 54.439 1.00 96.56 160 THR A CA 1
ATOM 1204 C C . THR A 1 160 ? -27.654 -4.084 54.054 1.00 96.56 160 THR A C 1
ATOM 1206 O O . THR A 1 160 ? -27.873 -3.367 53.077 1.00 96.56 160 THR A O 1
ATOM 1209 N N . ASP A 1 161 ? -26.511 -4.006 54.738 1.00 96.44 161 ASP A N 1
ATOM 1210 C CA . ASP A 1 161 ? -25.454 -3.052 54.392 1.00 96.44 161 ASP A CA 1
ATOM 1211 C C . ASP A 1 161 ? -24.710 -3.429 53.105 1.00 96.44 161 ASP A C 1
ATOM 1213 O O . ASP A 1 161 ? -24.416 -2.550 52.292 1.00 96.44 161 ASP A O 1
ATOM 1217 N N . LEU A 1 162 ? -24.478 -4.721 52.849 1.00 96.12 162 LEU A N 1
ATOM 1218 C CA . LEU A 1 162 ? -23.941 -5.181 51.564 1.00 96.12 162 LEU A CA 1
ATOM 1219 C C . LEU A 1 162 ? -24.884 -4.844 50.399 1.00 96.12 162 LEU A C 1
ATOM 1221 O O . LEU A 1 162 ? -24.420 -4.379 49.358 1.00 96.12 162 LEU A O 1
ATOM 1225 N N . VAL A 1 163 ? -26.200 -5.002 50.578 1.00 97.12 163 VAL A N 1
ATOM 1226 C CA . VAL A 1 163 ? -27.205 -4.612 49.572 1.00 97.12 163 VAL A CA 1
ATOM 1227 C C . VAL A 1 163 ? -27.178 -3.100 49.313 1.00 97.12 163 VAL A C 1
ATOM 1229 O O . VAL A 1 163 ? -27.168 -2.693 48.150 1.00 97.12 163 VAL A O 1
ATOM 1232 N N . LYS A 1 164 ? -27.077 -2.258 50.355 1.00 95.75 164 LYS A N 1
ATOM 1233 C CA . LYS A 1 164 ? -26.919 -0.795 50.199 1.00 95.75 164 LYS A CA 1
ATOM 1234 C C . LYS A 1 164 ? -25.649 -0.436 49.418 1.00 95.75 164 LYS A C 1
ATOM 1236 O O . LYS A 1 164 ? -25.709 0.372 48.493 1.00 95.75 164 LYS A O 1
ATOM 1241 N N . GLN A 1 165 ? -24.509 -1.051 49.744 1.00 96.19 165 GLN A N 1
ATOM 1242 C CA . GLN A 1 165 ? -23.242 -0.815 49.035 1.00 96.19 165 GLN A CA 1
ATOM 1243 C C . GLN A 1 165 ? -23.309 -1.244 47.561 1.00 96.19 165 GLN A C 1
ATOM 1245 O O . GLN A 1 165 ? -22.751 -0.571 46.691 1.00 96.19 165 GLN A O 1
ATOM 1250 N N . LEU A 1 166 ? -23.998 -2.350 47.267 1.00 95.88 166 LEU A N 1
ATOM 1251 C CA . LEU A 1 166 ? -24.182 -2.853 45.906 1.00 95.88 166 LEU A CA 1
ATOM 1252 C C . LEU A 1 166 ? -25.097 -1.921 45.095 1.00 95.88 166 LEU A C 1
ATOM 1254 O O . LEU A 1 166 ? -24.765 -1.588 43.956 1.00 95.88 166 LEU A O 1
ATOM 1258 N N . ALA A 1 167 ? -26.177 -1.411 45.695 1.00 96.00 167 ALA A N 1
ATOM 1259 C CA . ALA A 1 167 ? -27.029 -0.388 45.088 1.00 96.00 167 ALA A CA 1
ATOM 1260 C C . ALA A 1 167 ? -26.249 0.907 44.786 1.00 96.00 167 ALA A C 1
ATOM 1262 O O . ALA A 1 167 ? -26.291 1.393 43.657 1.00 96.00 167 ALA A O 1
ATOM 1263 N N . ALA A 1 168 ? -25.460 1.412 45.743 1.00 95.69 168 ALA A N 1
ATOM 1264 C CA . ALA A 1 168 ? -24.627 2.603 45.557 1.00 95.69 168 ALA A CA 1
ATOM 1265 C C . ALA A 1 168 ? -23.617 2.445 44.404 1.00 95.69 168 ALA A C 1
ATOM 1267 O O . ALA A 1 168 ? -23.539 3.303 43.526 1.00 95.69 168 ALA A O 1
ATOM 1268 N N . LYS A 1 169 ? -22.902 1.310 44.336 1.00 95.50 169 LYS A N 1
ATOM 1269 C CA . LYS A 1 169 ? -22.004 1.012 43.205 1.00 95.50 169 LYS A CA 1
ATOM 1270 C C . LYS A 1 169 ? -22.746 0.900 41.873 1.00 95.50 169 LYS A C 1
ATOM 1272 O O . LYS A 1 169 ? -22.210 1.317 40.852 1.00 95.50 169 LYS A O 1
ATOM 1277 N N . THR A 1 170 ? -23.962 0.356 41.871 1.00 96.50 170 THR A N 1
ATOM 1278 C CA . THR A 1 170 ? -24.774 0.219 40.651 1.00 96.50 170 THR A CA 1
ATOM 1279 C C . THR A 1 170 ? -25.177 1.583 40.084 1.00 96.50 170 THR A C 1
ATOM 1281 O O . THR A 1 170 ? -25.155 1.754 38.868 1.00 96.50 170 THR A O 1
ATOM 1284 N N . MET A 1 171 ? -25.478 2.567 40.940 1.00 96.25 171 MET A N 1
ATOM 1285 C CA . MET A 1 171 ? -25.746 3.944 40.501 1.00 96.25 171 MET A CA 1
ATOM 1286 C C . MET A 1 171 ? -24.495 4.597 39.896 1.00 96.25 171 MET A C 1
ATOM 1288 O O . MET A 1 171 ? -24.557 5.063 38.762 1.00 96.25 171 MET A O 1
ATOM 1292 N N . ALA A 1 172 ? -23.342 4.508 40.569 1.00 95.56 172 ALA A N 1
ATOM 1293 C CA . ALA A 1 172 ? -22.080 5.059 40.060 1.00 95.56 172 ALA A CA 1
ATOM 1294 C C . ALA A 1 172 ? -21.649 4.449 38.706 1.00 95.56 172 ALA A C 1
ATOM 1296 O O . ALA A 1 172 ? -21.153 5.153 37.831 1.00 95.56 172 ALA A O 1
ATOM 1297 N N . TYR A 1 173 ? -21.871 3.144 38.489 1.00 94.19 173 TYR A N 1
ATOM 1298 C CA . TYR A 1 173 ? -21.624 2.522 37.180 1.00 94.19 173 TYR A CA 1
ATOM 1299 C C . TYR A 1 173 ? -22.540 3.056 36.075 1.00 94.19 173 TYR A C 1
ATOM 1301 O O . TYR A 1 173 ? -22.120 3.105 34.922 1.00 94.19 173 TYR A O 1
ATOM 1309 N N . LYS A 1 174 ? -23.778 3.435 36.412 1.00 95.25 174 LYS A N 1
ATOM 1310 C CA . LYS A 1 174 ? -24.727 3.993 35.449 1.00 95.25 174 LYS A CA 1
ATOM 1311 C C . LYS A 1 174 ? -24.342 5.419 35.055 1.00 95.25 174 LYS A C 1
ATOM 1313 O O . LYS A 1 174 ? -24.299 5.710 33.868 1.00 95.25 174 LYS A O 1
ATOM 1318 N N . GLU A 1 175 ? -23.980 6.256 36.026 1.00 95.75 175 GLU A N 1
ATOM 1319 C CA . GLU A 1 175 ? -23.472 7.615 35.782 1.00 95.75 175 GLU A CA 1
ATOM 1320 C C . GLU A 1 175 ? -22.240 7.599 34.860 1.00 95.75 175 GLU A C 1
ATOM 1322 O O . GLU A 1 175 ? -22.173 8.367 33.902 1.00 95.75 175 GLU A O 1
ATOM 1327 N N . LEU A 1 176 ? -21.310 6.661 35.079 1.00 93.94 176 LEU A N 1
ATOM 1328 C CA . LEU A 1 176 ? -20.114 6.499 34.245 1.00 93.94 176 LEU A CA 1
ATOM 1329 C C . LEU A 1 176 ? -20.423 6.002 32.814 1.00 93.94 176 LEU A C 1
ATOM 1331 O O . LEU A 1 176 ? -19.678 6.311 31.878 1.00 93.94 176 LEU A O 1
ATOM 1335 N N . ASP A 1 177 ? -21.487 5.214 32.623 1.00 92.75 177 ASP A N 1
ATOM 1336 C CA . ASP A 1 177 ? -21.951 4.790 31.292 1.00 92.75 177 ASP A CA 1
ATOM 1337 C C . ASP A 1 177 ? -22.646 5.954 30.567 1.00 92.75 177 ASP A C 1
ATOM 1339 O O . ASP A 1 177 ? -22.324 6.241 29.413 1.00 92.75 177 ASP A O 1
ATOM 1343 N N . ASP A 1 178 ? -23.505 6.701 31.267 1.00 93.88 178 ASP A N 1
ATOM 1344 C CA . ASP A 1 178 ? -24.148 7.913 30.755 1.00 93.88 178 ASP A CA 1
ATOM 1345 C C . ASP A 1 178 ? -23.088 8.958 30.325 1.00 93.88 178 ASP A C 1
ATOM 1347 O O . ASP A 1 178 ? -23.145 9.455 29.194 1.00 93.88 178 ASP A O 1
ATOM 1351 N N . GLU A 1 179 ? -22.046 9.196 31.133 1.00 94.31 179 GLU A N 1
ATOM 1352 C CA . GLU A 1 179 ? -20.892 10.040 30.777 1.00 94.31 179 GLU A CA 1
ATOM 1353 C C . GLU A 1 179 ? -20.133 9.499 29.550 1.00 94.31 179 GLU A C 1
ATOM 1355 O O . GLU A 1 179 ? -19.867 10.243 28.601 1.00 94.31 179 GLU A O 1
ATOM 1360 N N . ASN A 1 180 ? -19.845 8.192 29.493 1.00 89.62 180 ASN A N 1
ATOM 1361 C CA . ASN A 1 180 ? -19.202 7.575 28.326 1.00 89.62 180 ASN A CA 1
ATOM 1362 C C . ASN A 1 180 ? -20.033 7.731 27.044 1.00 89.62 180 ASN A C 1
ATOM 1364 O O . ASN A 1 180 ? -19.471 7.962 25.968 1.00 89.62 180 ASN A O 1
ATOM 1368 N N . THR A 1 181 ? -21.362 7.609 27.116 1.00 92.44 181 THR A N 1
ATOM 1369 C CA . THR A 1 181 ? -22.218 7.842 25.944 1.00 92.44 181 THR A CA 1
ATOM 1370 C C . THR A 1 181 ? -22.254 9.316 25.547 1.00 92.44 181 THR A C 1
ATOM 1372 O O . THR A 1 181 ? -22.297 9.608 24.349 1.00 92.44 181 THR A O 1
ATOM 1375 N N . HIS A 1 182 ? -22.178 10.243 26.506 1.00 92.44 182 HIS A N 1
ATOM 1376 C CA . HIS A 1 182 ? -22.089 11.675 26.236 1.00 92.44 182 HIS A CA 1
ATOM 1377 C C . HIS A 1 182 ? -20.769 12.039 25.540 1.00 92.44 182 HIS A C 1
ATOM 1379 O O . HIS A 1 182 ? -20.792 12.613 24.451 1.00 92.44 182 HIS A O 1
ATOM 1385 N N . LEU A 1 183 ? -19.628 11.610 26.089 1.00 91.25 183 LEU A N 1
ATOM 1386 C CA . LEU A 1 183 ? -18.300 11.827 25.501 1.00 91.25 183 LEU A CA 1
ATOM 1387 C C . LEU A 1 183 ? -18.185 11.225 24.091 1.00 91.25 183 LEU A C 1
ATOM 1389 O O . LEU A 1 183 ? -17.627 11.850 23.192 1.00 91.25 183 LEU A O 1
ATOM 1393 N N . ARG A 1 184 ? -18.774 10.046 23.844 1.00 88.50 184 ARG A N 1
ATOM 1394 C CA . ARG A 1 184 ? -18.831 9.457 22.491 1.00 88.50 184 ARG A CA 1
ATOM 1395 C C . ARG A 1 184 ? -19.650 10.295 21.510 1.00 88.50 184 ARG A C 1
ATOM 1397 O O . ARG A 1 184 ? -19.241 10.416 20.359 1.00 88.50 184 ARG A O 1
ATOM 1404 N N . LYS A 1 185 ? -20.778 10.873 21.940 1.00 88.94 185 LYS A N 1
ATOM 1405 C CA . LYS A 1 185 ? -21.585 11.783 21.106 1.00 88.94 185 LYS A CA 1
ATOM 1406 C C . LYS A 1 185 ? -20.821 13.070 20.792 1.00 88.94 185 LYS A C 1
ATOM 1408 O O . LYS A 1 185 ? -20.787 13.463 19.632 1.00 88.94 185 LYS A O 1
ATOM 1413 N N . GLN A 1 186 ? -20.156 13.669 21.784 1.00 88.44 186 GLN A N 1
ATOM 1414 C CA . GLN A 1 186 ? -19.282 14.828 21.565 1.00 88.44 186 GLN A CA 1
ATOM 1415 C C . GLN A 1 186 ? -18.160 14.507 20.568 1.00 88.44 186 GLN A C 1
ATOM 1417 O O . GLN A 1 186 ? -17.936 15.263 19.632 1.00 88.44 186 GLN A O 1
ATOM 1422 N N . LEU A 1 187 ? -17.496 13.355 20.709 1.00 82.50 187 LEU A N 1
ATOM 1423 C CA . LEU A 1 187 ? -16.400 12.952 19.825 1.00 82.50 187 LEU A CA 1
ATOM 1424 C C . LEU A 1 187 ? -16.864 12.711 18.378 1.00 82.50 187 LEU A C 1
ATOM 1426 O O . LEU A 1 187 ? -16.110 12.990 17.449 1.00 82.50 187 LEU A O 1
ATOM 1430 N N . ILE A 1 188 ? -18.100 12.242 18.171 1.00 82.00 188 ILE A N 1
ATOM 1431 C CA . ILE A 1 188 ? -18.726 12.169 16.841 1.00 82.00 188 ILE A CA 1
ATOM 1432 C C . ILE A 1 188 ? -19.006 13.581 16.306 1.00 82.00 188 ILE A C 1
ATOM 1434 O O . ILE A 1 188 ? -18.556 13.896 15.210 1.00 82.00 188 ILE A O 1
ATOM 1438 N N . ALA A 1 189 ? -19.639 14.457 17.093 1.00 79.19 189 ALA A N 1
ATOM 1439 C CA . ALA A 1 189 ? -19.958 15.825 16.676 1.00 79.19 189 ALA A CA 1
ATOM 1440 C C . ALA A 1 189 ? -18.704 16.655 16.325 1.00 79.19 189 ALA A C 1
ATOM 1442 O O . ALA A 1 189 ? -18.663 17.300 15.281 1.00 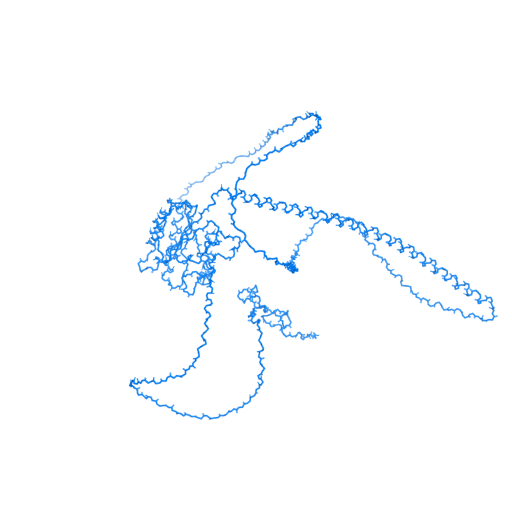79.19 189 ALA A O 1
ATOM 1443 N N . CYS A 1 190 ? -17.635 16.577 17.126 1.00 69.88 190 CYS A N 1
ATOM 1444 C CA . CYS A 1 190 ? -16.352 17.223 16.818 1.00 69.88 190 CYS A CA 1
ATOM 1445 C C . CYS A 1 190 ? -15.681 16.629 15.564 1.00 69.88 190 CYS A C 1
ATOM 1447 O O . CYS A 1 190 ? -14.947 17.321 14.856 1.00 69.88 190 CYS A O 1
ATOM 1449 N N . LYS A 1 191 ? -15.929 15.348 15.263 1.00 69.31 191 LYS A N 1
ATOM 1450 C CA . LYS A 1 191 ? -15.428 14.678 14.055 1.00 69.31 191 LYS A CA 1
ATOM 1451 C C . LYS A 1 191 ? -16.226 15.046 12.800 1.00 69.31 191 LYS A C 1
ATOM 1453 O O . LYS A 1 191 ? -15.665 15.099 11.713 1.00 69.31 191 LYS A O 1
ATOM 1458 N N . GLU A 1 192 ? -17.512 15.338 12.953 1.00 60.84 192 GLU A N 1
ATOM 1459 C CA . GLU A 1 192 ? -18.362 15.889 11.896 1.00 60.84 192 GLU A CA 1
ATOM 1460 C C . GLU A 1 192 ? -18.003 17.362 11.626 1.00 60.84 192 GLU A C 1
ATOM 1462 O O . GLU A 1 192 ? -17.798 17.734 10.474 1.00 60.84 192 GLU A O 1
ATOM 1467 N N . GLN A 1 193 ? -17.772 18.171 12.666 1.00 56.50 193 GLN A N 1
ATOM 1468 C CA . GLN A 1 193 ? -17.308 19.563 12.534 1.00 56.50 193 GLN A CA 1
ATOM 1469 C C . GLN A 1 193 ? -15.907 19.690 11.908 1.00 56.50 193 GLN A C 1
ATOM 1471 O O . GLN A 1 193 ? -15.637 20.661 11.209 1.00 56.50 193 GLN A O 1
ATOM 1476 N N . SER A 1 194 ? -15.028 18.700 12.098 1.00 51.84 194 SER A N 1
ATOM 1477 C CA . SER A 1 194 ? -13.726 18.633 11.410 1.00 51.84 194 SER A CA 1
ATOM 1478 C C . SER A 1 194 ? -13.786 17.992 10.016 1.00 51.84 194 SER A C 1
ATOM 1480 O O . SER A 1 194 ? -12.775 17.974 9.320 1.00 51.84 194 SER A O 1
ATOM 1482 N N . SER A 1 195 ? -14.954 17.508 9.570 1.00 49.91 195 SER A N 1
ATOM 1483 C CA . SER A 1 195 ? -15.148 16.988 8.205 1.00 49.91 195 SER A CA 1
ATOM 1484 C C . SER A 1 195 ? -15.546 18.062 7.182 1.00 49.91 195 SER A C 1
ATOM 1486 O O . SER A 1 195 ? -15.592 17.789 5.982 1.00 49.91 195 SER A O 1
ATOM 1488 N N . THR A 1 196 ? -15.786 19.297 7.631 1.00 47.69 196 THR A N 1
ATOM 1489 C CA . THR A 1 196 ? -16.013 20.465 6.774 1.00 47.69 196 THR A CA 1
ATOM 1490 C C . THR A 1 196 ? -14.780 21.374 6.747 1.00 47.69 196 THR A C 1
ATOM 1492 O O . THR A 1 196 ? -14.428 21.971 7.757 1.00 47.69 196 THR A O 1
ATOM 1495 N N . SER A 1 197 ? -14.176 21.494 5.557 1.00 51.97 197 SER A N 1
ATOM 1496 C CA . SER A 1 197 ? -13.145 22.467 5.141 1.00 51.97 197 SER A CA 1
ATOM 1497 C C . SER A 1 197 ? -11.716 22.376 5.714 1.00 51.97 197 SER A C 1
ATOM 1499 O O . SER A 1 197 ? -11.163 23.381 6.154 1.00 51.97 197 SER A O 1
ATOM 1501 N N . VAL A 1 198 ? -11.046 21.233 5.529 1.00 50.66 198 VAL A N 1
ATOM 1502 C CA . VAL A 1 198 ? -9.634 21.213 5.080 1.00 50.66 198 VAL A CA 1
ATOM 1503 C C . VAL A 1 198 ? -9.515 20.168 3.967 1.00 50.66 198 VAL A C 1
ATOM 1505 O O . VAL A 1 198 ? -10.059 19.074 4.097 1.00 50.66 198 VAL A O 1
ATOM 1508 N N . ASN A 1 199 ? -8.835 20.487 2.861 1.00 59.56 199 ASN A N 1
ATOM 1509 C CA . ASN A 1 199 ? -8.543 19.495 1.821 1.00 59.56 199 ASN A CA 1
ATOM 1510 C C . ASN A 1 199 ? -7.517 18.490 2.363 1.00 59.56 199 ASN A C 1
ATOM 1512 O O . ASN A 1 199 ? -6.326 18.798 2.409 1.00 59.56 199 ASN A O 1
ATOM 1516 N N . ASP A 1 200 ? -7.972 17.303 2.771 1.00 68.19 200 ASP A N 1
ATOM 1517 C CA . ASP A 1 200 ? -7.078 16.215 3.175 1.00 68.19 200 ASP A CA 1
ATOM 1518 C C . ASP A 1 200 ? -6.046 15.923 2.066 1.00 68.19 200 ASP A C 1
ATOM 1520 O O . ASP A 1 200 ? -6.430 15.794 0.897 1.00 68.19 200 ASP A O 1
ATOM 1524 N N . PRO A 1 201 ? -4.747 15.794 2.402 1.00 85.12 201 PRO A N 1
ATOM 1525 C CA . PRO A 1 201 ? -3.677 15.704 1.416 1.00 85.12 201 PRO A CA 1
ATOM 1526 C C . PRO A 1 201 ? -3.834 14.461 0.536 1.00 85.12 201 PRO A C 1
ATOM 1528 O O . PRO A 1 201 ? -3.666 13.321 0.985 1.00 85.12 201 PRO A O 1
ATOM 1531 N N . LYS A 1 202 ? -4.172 14.694 -0.734 1.00 92.25 202 LYS A N 1
ATOM 1532 C CA . LYS A 1 202 ? -4.529 13.648 -1.694 1.00 92.25 202 LYS A CA 1
ATOM 1533 C C . LYS A 1 202 ? -3.274 13.056 -2.330 1.00 92.25 202 LYS A C 1
ATOM 1535 O O . LYS A 1 202 ? -2.425 13.786 -2.838 1.00 92.25 202 LYS A O 1
ATOM 1540 N N . THR A 1 203 ? -3.172 11.730 -2.322 1.00 96.19 203 THR A N 1
ATOM 1541 C CA . THR A 1 203 ? -2.085 10.970 -2.953 1.00 96.19 203 THR A CA 1
ATOM 1542 C C . THR A 1 203 ? -2.530 10.437 -4.313 1.00 96.19 203 THR A C 1
ATOM 1544 O O . THR A 1 203 ? -3.610 9.860 -4.426 1.00 96.19 203 THR A O 1
ATOM 1547 N N . LEU A 1 204 ? -1.689 10.572 -5.334 1.00 97.56 204 LEU A N 1
ATOM 1548 C CA . LEU A 1 204 ? -1.818 9.840 -6.593 1.00 97.56 204 LEU A CA 1
ATOM 1549 C C . LEU A 1 204 ? -0.851 8.655 -6.591 1.00 97.56 204 LEU A C 1
ATOM 1551 O O . LEU A 1 204 ? 0.323 8.827 -6.273 1.00 97.56 204 LEU A O 1
ATOM 1555 N N . VAL A 1 205 ? -1.306 7.473 -7.001 1.00 98.19 205 VAL A N 1
ATOM 1556 C CA . VAL A 1 205 ? -0.425 6.360 -7.378 1.00 98.19 205 VAL A CA 1
ATOM 1557 C C . VAL A 1 205 ? -0.606 6.091 -8.863 1.00 98.19 205 VAL A C 1
ATOM 1559 O O . VAL A 1 205 ? -1.664 5.621 -9.277 1.00 98.19 205 VAL A O 1
ATOM 1562 N N . ILE A 1 206 ? 0.423 6.372 -9.658 1.00 98.06 206 ILE A N 1
ATOM 1563 C CA . ILE A 1 206 ? 0.455 6.076 -11.090 1.00 98.06 206 ILE A CA 1
ATOM 1564 C C . ILE A 1 206 ? 1.356 4.870 -11.346 1.00 98.06 206 ILE A C 1
ATOM 1566 O O . ILE A 1 206 ? 2.461 4.764 -10.808 1.00 98.06 206 ILE A O 1
ATOM 1570 N N . GLY A 1 207 ? 0.887 3.923 -12.152 1.00 97.69 207 GLY A N 1
ATOM 1571 C CA . GLY A 1 207 ? 1.642 2.701 -12.383 1.00 97.69 207 GLY A CA 1
ATOM 1572 C C . GLY A 1 207 ? 1.108 1.822 -13.499 1.00 97.69 207 GLY A C 1
ATOM 1573 O O . GLY A 1 207 ? 0.029 2.035 -14.048 1.00 97.69 207 GLY A O 1
ATOM 1574 N N . SER A 1 208 ? 1.891 0.795 -13.814 1.00 96.00 208 SER A N 1
ATOM 1575 C CA . SER A 1 208 ? 1.574 -0.182 -14.857 1.00 96.00 208 SER A CA 1
ATOM 1576 C C . SER A 1 208 ? 0.586 -1.263 -14.369 1.00 96.00 208 SER A C 1
ATOM 1578 O O . SER A 1 208 ? -0.161 -1.083 -13.402 1.00 96.00 208 SER A O 1
ATOM 1580 N N . SER A 1 209 ? 0.574 -2.440 -15.002 1.00 96.69 209 SER A N 1
ATOM 1581 C CA . SER A 1 209 ? -0.257 -3.574 -14.577 1.00 96.69 209 SER A CA 1
ATOM 1582 C C . SER A 1 209 ? 0.124 -4.156 -13.205 1.00 96.69 209 SER A C 1
ATOM 1584 O O . SER A 1 209 ? -0.682 -4.887 -12.634 1.00 96.69 209 SER A O 1
ATOM 1586 N N . ILE A 1 210 ? 1.287 -3.811 -12.641 1.00 97.19 210 ILE A N 1
ATOM 1587 C CA . ILE A 1 210 ? 1.720 -4.225 -11.291 1.00 97.19 210 ILE A CA 1
ATOM 1588 C C . ILE A 1 210 ? 0.748 -3.747 -10.197 1.00 97.19 210 ILE A C 1
ATOM 1590 O O . ILE A 1 210 ? 0.458 -4.495 -9.267 1.00 97.19 210 ILE A O 1
ATOM 1594 N N . ILE A 1 211 ? 0.173 -2.545 -10.336 1.00 97.44 211 ILE A N 1
ATOM 1595 C CA . ILE A 1 211 ? -0.784 -1.981 -9.364 1.00 97.44 211 ILE A CA 1
ATOM 1596 C C . ILE A 1 211 ? -2.257 -2.290 -9.695 1.00 97.44 211 ILE A C 1
ATOM 1598 O O . ILE A 1 211 ? -3.159 -1.816 -9.002 1.00 97.44 211 ILE A O 1
ATOM 1602 N N . ARG A 1 212 ? -2.536 -3.092 -10.738 1.00 95.88 212 ARG A N 1
ATOM 1603 C CA . ARG A 1 212 ? -3.898 -3.300 -11.285 1.00 95.88 212 ARG A CA 1
ATOM 1604 C C . ARG A 1 212 ? -4.913 -3.812 -10.264 1.00 95.88 212 ARG A C 1
ATOM 1606 O O . ARG A 1 212 ? -6.105 -3.523 -10.398 1.00 95.88 212 ARG A O 1
ATOM 1613 N N . ASP A 1 213 ? -4.441 -4.563 -9.273 1.00 96.25 213 ASP A N 1
ATOM 1614 C CA . ASP A 1 213 ? -5.254 -5.262 -8.280 1.00 96.25 213 ASP A CA 1
ATOM 1615 C C . ASP A 1 213 ? -5.406 -4.468 -6.967 1.00 96.25 213 ASP A C 1
ATOM 1617 O O . ASP A 1 213 ? -6.157 -4.889 -6.090 1.00 96.25 213 ASP A O 1
ATOM 1621 N N . ILE A 1 214 ? -4.785 -3.286 -6.848 1.00 96.62 214 ILE A N 1
ATOM 1622 C CA . ILE A 1 214 ? -5.034 -2.324 -5.760 1.00 96.62 214 ILE A CA 1
ATOM 1623 C C . ILE A 1 214 ? -6.399 -1.649 -5.977 1.00 96.62 214 ILE A C 1
ATOM 1625 O O . ILE A 1 214 ? -6.753 -1.273 -7.098 1.00 96.62 214 ILE A O 1
ATOM 1629 N N . ASP A 1 215 ? -7.196 -1.516 -4.917 1.00 95.81 215 ASP A N 1
ATOM 1630 C CA . ASP A 1 215 ? -8.556 -0.971 -4.949 1.00 95.81 215 ASP A CA 1
ATOM 1631 C C . ASP A 1 215 ? -8.606 0.434 -4.326 1.00 95.81 215 ASP A C 1
ATOM 1633 O O . ASP A 1 215 ? -8.576 0.586 -3.102 1.00 95.81 215 ASP A O 1
ATOM 1637 N N . SER A 1 216 ? -8.714 1.472 -5.163 1.00 94.69 216 SER A N 1
ATOM 1638 C CA . SER A 1 216 ? -8.838 2.867 -4.711 1.00 94.69 216 SER A CA 1
ATOM 1639 C C . SER A 1 216 ? -10.044 3.080 -3.792 1.00 94.69 216 SER A C 1
ATOM 1641 O O . SER A 1 216 ? -9.968 3.859 -2.843 1.00 94.69 216 SER A O 1
ATOM 1643 N N . SER A 1 217 ? -11.138 2.329 -3.980 1.00 94.19 217 SER A N 1
ATOM 1644 C CA . SER A 1 217 ? -12.335 2.452 -3.138 1.00 94.19 217 SER A CA 1
ATOM 1645 C C . SER A 1 217 ? -12.078 2.067 -1.676 1.00 94.19 217 SER A C 1
ATOM 1647 O O . SER A 1 217 ? -12.805 2.518 -0.785 1.00 94.19 217 SER A O 1
ATOM 1649 N N . LYS A 1 218 ? -11.017 1.294 -1.412 1.00 95.19 218 LYS A N 1
ATOM 1650 C CA . LYS A 1 218 ? -10.600 0.842 -0.080 1.00 95.19 218 LYS A CA 1
ATOM 1651 C C . LYS A 1 218 ? -9.547 1.732 0.579 1.00 95.19 218 LYS A C 1
ATOM 1653 O O . LYS A 1 218 ? -9.237 1.509 1.750 1.00 95.19 218 LYS A O 1
ATOM 1658 N N . LEU A 1 219 ? -9.019 2.729 -0.128 1.00 95.25 219 LEU A N 1
ATOM 1659 C CA . LEU A 1 219 ? -7.989 3.645 0.361 1.00 95.25 219 LEU A CA 1
ATOM 1660 C C . LEU A 1 219 ? -8.576 5.000 0.776 1.00 95.25 219 LEU A C 1
ATOM 1662 O O . LEU A 1 219 ? -9.633 5.418 0.307 1.00 95.25 219 LEU A O 1
ATOM 1666 N N . LEU A 1 220 ? -7.899 5.681 1.695 1.00 92.81 220 LEU A N 1
ATOM 1667 C CA . LEU A 1 220 ? -8.208 7.041 2.133 1.00 92.81 220 LEU A CA 1
ATOM 1668 C C . LEU A 1 220 ? -7.408 8.041 1.292 1.00 92.81 220 LEU A C 1
ATOM 1670 O O . LEU A 1 220 ? -6.194 7.889 1.161 1.00 92.81 220 LEU A O 1
ATOM 1674 N N . HIS A 1 221 ? -8.089 9.048 0.735 1.00 92.62 221 HIS A N 1
ATOM 1675 C CA . HIS A 1 221 ? -7.503 10.175 -0.016 1.00 92.62 221 HIS A CA 1
ATOM 1676 C C . HIS A 1 221 ? -6.448 9.753 -1.059 1.00 92.62 221 HIS A C 1
ATOM 1678 O O . HIS A 1 221 ? -5.442 10.432 -1.238 1.00 92.62 221 HIS A O 1
ATOM 1684 N N . THR A 1 222 ? -6.650 8.604 -1.715 1.00 95.94 222 THR A N 1
ATOM 1685 C CA . THR A 1 222 ? -5.689 8.024 -2.663 1.00 95.94 222 THR A CA 1
ATOM 1686 C C . THR A 1 222 ? -6.378 7.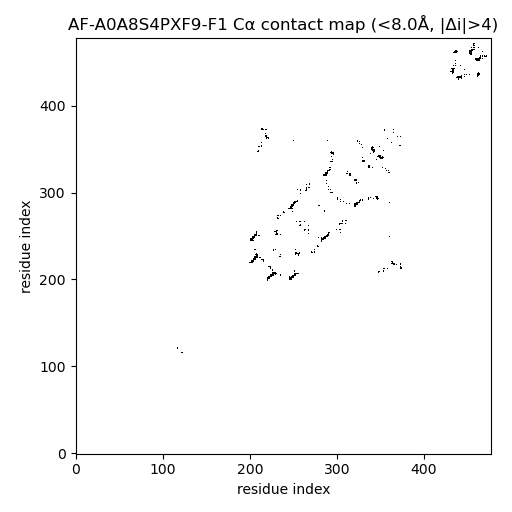644 -3.970 1.00 95.94 222 THR A C 1
ATOM 1688 O O . THR A 1 222 ? -7.271 6.794 -3.967 1.00 95.94 222 THR A O 1
ATOM 1691 N N . ASP A 1 223 ? -5.909 8.213 -5.077 1.00 95.81 223 ASP A N 1
ATOM 1692 C CA . ASP A 1 223 ? -6.297 7.812 -6.430 1.00 95.81 223 ASP A CA 1
ATOM 1693 C C . ASP A 1 223 ? -5.288 6.804 -6.994 1.00 95.81 223 ASP A C 1
ATOM 1695 O O . ASP A 1 223 ? -4.093 6.876 -6.704 1.00 95.81 223 ASP A O 1
ATOM 1699 N N . ILE A 1 224 ? -5.770 5.867 -7.815 1.00 96.88 224 ILE A N 1
ATOM 1700 C CA . ILE A 1 224 ? -4.962 4.811 -8.436 1.00 96.88 224 ILE A CA 1
ATOM 1701 C C . ILE A 1 224 ? -5.139 4.886 -9.959 1.00 96.88 224 ILE A C 1
ATOM 1703 O O . ILE A 1 224 ? -6.176 4.476 -10.480 1.00 96.88 224 ILE A O 1
ATOM 1707 N N . GLU A 1 225 ? -4.115 5.364 -10.662 1.00 96.88 225 GLU A N 1
ATOM 1708 C CA . GLU A 1 225 ? -4.048 5.458 -12.125 1.00 96.88 225 GLU A CA 1
ATOM 1709 C C . GLU A 1 225 ? -3.245 4.276 -12.690 1.00 96.88 225 GLU A C 1
ATOM 1711 O O . GLU A 1 225 ? -2.012 4.275 -12.713 1.00 96.88 225 GLU A O 1
ATOM 1716 N N . CYS A 1 226 ? -3.954 3.223 -13.111 1.00 97.25 226 CYS A N 1
ATOM 1717 C CA . CYS A 1 226 ? -3.356 1.987 -13.624 1.00 97.25 226 CYS A CA 1
ATOM 1718 C C . CYS A 1 226 ? -3.35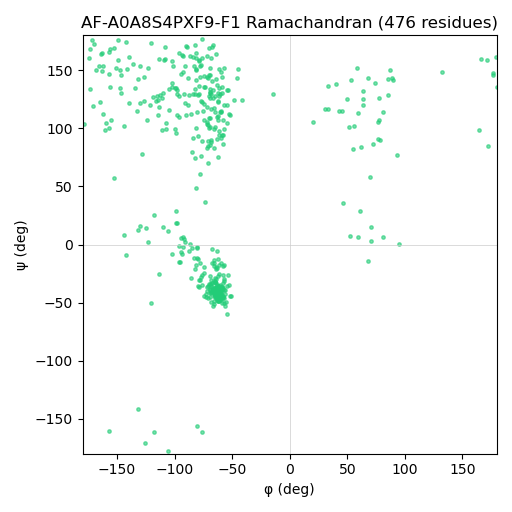5 1.953 -15.160 1.00 97.25 226 CYS A C 1
ATOM 1720 O O . CYS A 1 226 ? -4.342 1.562 -15.792 1.00 97.25 226 CYS A O 1
ATOM 1722 N N . ILE A 1 227 ? -2.210 2.276 -15.758 1.00 97.19 227 ILE A N 1
ATOM 1723 C CA . ILE A 1 227 ? -1.982 2.204 -17.203 1.00 97.19 227 ILE A CA 1
ATOM 1724 C C . ILE A 1 227 ? -1.595 0.762 -17.565 1.00 97.19 227 ILE A C 1
ATOM 1726 O O . ILE A 1 227 ? -0.434 0.352 -17.505 1.00 97.19 227 ILE A O 1
ATOM 1730 N N . ARG A 1 228 ? -2.588 -0.067 -17.901 1.00 94.50 228 ARG A N 1
ATOM 1731 C CA . ARG A 1 228 ? -2.372 -1.491 -18.219 1.00 94.50 228 ARG A CA 1
ATOM 1732 C C . ARG A 1 228 ? -1.477 -1.658 -19.449 1.00 94.50 228 ARG A C 1
ATOM 1734 O O . ARG A 1 228 ? -1.821 -1.182 -20.522 1.00 94.50 228 ARG A O 1
ATOM 1741 N N . GLY A 1 229 ? -0.356 -2.365 -19.290 1.00 94.44 229 GLY A N 1
ATOM 1742 C CA . GLY A 1 229 ? 0.660 -2.505 -20.344 1.00 94.44 229 GLY A CA 1
ATOM 1743 C C . GLY A 1 229 ? 1.458 -1.224 -20.628 1.00 94.44 229 GLY A C 1
ATOM 1744 O O . GLY A 1 229 ? 2.305 -1.235 -21.515 1.00 94.44 229 GLY A O 1
ATOM 1745 N N . GLY A 1 230 ? 1.205 -0.147 -19.875 1.00 95.88 230 GLY A N 1
ATOM 1746 C CA . GLY A 1 230 ? 1.829 1.155 -20.070 1.00 95.88 230 GLY A CA 1
ATOM 1747 C C . GLY A 1 230 ? 3.314 1.179 -19.731 1.00 95.88 230 GLY A C 1
ATOM 1748 O O . GLY A 1 230 ? 3.793 0.426 -18.872 1.00 95.88 230 GLY A O 1
ATOM 1749 N N . LYS A 1 231 ? 4.002 2.086 -20.412 1.00 97.69 231 LYS A N 1
ATOM 1750 C CA . LYS A 1 231 ? 5.427 2.405 -20.337 1.00 97.69 231 LYS A CA 1
ATOM 1751 C C . LYS A 1 231 ? 5.659 3.759 -19.671 1.00 97.69 231 LYS A C 1
ATOM 1753 O O . LYS A 1 231 ? 4.710 4.519 -19.473 1.00 97.69 231 LYS A O 1
ATOM 1758 N N . ILE A 1 232 ? 6.908 4.095 -19.346 1.00 98.25 232 ILE A N 1
ATOM 1759 C CA . ILE A 1 232 ? 7.282 5.368 -18.696 1.00 98.25 232 ILE A CA 1
ATOM 1760 C C . ILE A 1 232 ? 6.684 6.574 -19.441 1.00 98.25 232 ILE A C 1
ATOM 1762 O O . ILE A 1 232 ? 6.083 7.450 -18.817 1.00 98.25 232 ILE A O 1
ATOM 1766 N N . LYS A 1 233 ? 6.770 6.579 -20.777 1.00 97.25 233 LYS A N 1
ATOM 1767 C CA . LYS A 1 233 ? 6.200 7.626 -21.646 1.00 97.25 233 LYS A CA 1
ATOM 1768 C C . LYS A 1 233 ? 4.686 7.795 -21.497 1.00 97.25 233 LYS A C 1
ATOM 1770 O O . LYS A 1 233 ? 4.208 8.928 -21.514 1.00 97.25 233 LYS A O 1
ATOM 1775 N N . ASP A 1 234 ? 3.940 6.708 -21.298 1.00 97.75 234 ASP A N 1
ATOM 1776 C CA . ASP A 1 234 ? 2.486 6.769 -21.103 1.00 97.75 234 ASP A CA 1
ATOM 1777 C C . ASP A 1 234 ? 2.138 7.404 -19.751 1.00 97.75 234 ASP A C 1
ATOM 1779 O O . ASP A 1 234 ? 1.211 8.207 -19.662 1.00 97.75 234 ASP A O 1
ATOM 1783 N N . ALA A 1 235 ? 2.916 7.099 -18.704 1.00 97.44 235 ALA A N 1
ATOM 1784 C CA . ALA A 1 235 ? 2.775 7.759 -17.408 1.00 97.44 235 ALA A CA 1
ATOM 1785 C C . ALA A 1 235 ? 3.146 9.245 -17.480 1.00 97.44 235 ALA A C 1
ATOM 1787 O O . ALA A 1 235 ? 2.439 10.064 -16.900 1.00 97.44 235 ALA A O 1
ATOM 1788 N N . HIS A 1 236 ? 4.196 9.612 -18.223 1.00 97.31 236 HIS A N 1
ATOM 1789 C CA . HIS A 1 236 ? 4.578 11.015 -18.400 1.00 97.31 236 HIS A CA 1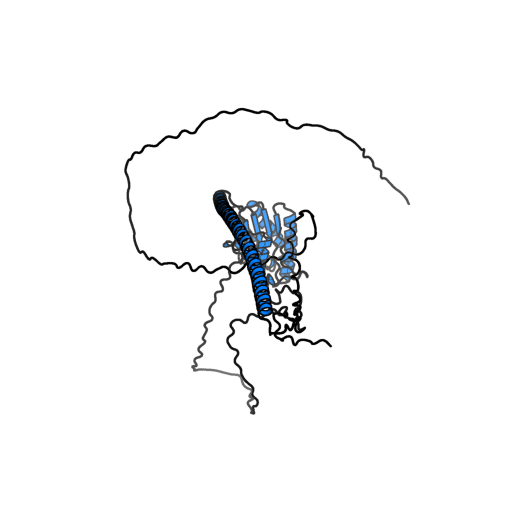
ATOM 1790 C C . HIS A 1 236 ? 3.467 11.800 -19.100 1.00 97.31 236 HIS A C 1
ATOM 1792 O O . HIS A 1 236 ? 3.019 12.817 -18.573 1.00 97.31 236 HIS A O 1
ATOM 1798 N N . LYS A 1 237 ? 2.944 11.265 -20.213 1.00 96.25 237 LYS A N 1
ATOM 1799 C CA . LYS A 1 237 ? 1.781 11.828 -20.903 1.00 96.25 237 LYS A CA 1
ATOM 1800 C C . LYS A 1 237 ? 0.581 11.969 -19.958 1.00 96.25 237 LYS A C 1
ATOM 1802 O O . LYS A 1 237 ? -0.001 13.047 -19.875 1.00 96.25 237 LYS A O 1
ATOM 1807 N N . ARG A 1 238 ? 0.237 10.915 -19.206 1.00 95.50 238 ARG A N 1
ATOM 1808 C CA . ARG A 1 238 ? -0.904 10.958 -18.280 1.00 95.50 238 ARG A CA 1
ATOM 1809 C C . ARG A 1 238 ? -0.725 12.022 -17.198 1.00 95.50 238 ARG A C 1
ATOM 1811 O O . ARG A 1 238 ? -1.704 12.688 -16.891 1.00 95.50 238 ARG A O 1
ATOM 1818 N N . LEU A 1 239 ? 0.487 12.203 -16.656 1.00 94.56 239 LEU A N 1
ATOM 1819 C CA . LEU A 1 239 ? 0.785 13.272 -15.695 1.00 94.56 239 LEU A CA 1
ATOM 1820 C C . LEU A 1 239 ? 0.615 14.665 -16.319 1.00 94.56 239 LEU A C 1
ATOM 1822 O O . LEU A 1 239 ? 0.008 15.524 -15.693 1.00 94.56 239 LEU A O 1
ATOM 1826 N N . THR A 1 240 ? 1.078 14.889 -17.555 1.00 90.88 240 THR A N 1
ATOM 1827 C CA . THR A 1 240 ? 0.881 16.183 -18.246 1.00 90.88 240 THR A CA 1
ATOM 1828 C C . THR A 1 240 ? -0.585 16.500 -18.573 1.00 90.88 240 THR A C 1
ATOM 1830 O O . THR A 1 240 ? -0.907 17.650 -18.846 1.00 90.88 240 THR A O 1
ATOM 1833 N N . GLU A 1 241 ? -1.470 15.501 -18.518 1.00 91.00 241 GLU A N 1
ATOM 1834 C CA . GLU A 1 241 ? -2.927 15.610 -18.703 1.00 91.00 241 GLU A CA 1
ATOM 1835 C C . GLU A 1 241 ? -3.696 15.670 -17.357 1.00 91.00 241 GLU A C 1
ATOM 1837 O O . GLU A 1 241 ? -4.889 15.349 -17.304 1.00 91.00 241 GLU A O 1
ATOM 1842 N N . LEU A 1 242 ? -3.029 15.993 -16.240 1.00 89.56 242 LEU A N 1
ATOM 1843 C CA . LEU A 1 242 ? -3.671 16.169 -14.932 1.00 89.56 242 LEU A CA 1
ATOM 1844 C C . LEU A 1 242 ? -3.933 17.644 -14.616 1.00 89.56 242 LEU A C 1
ATOM 1846 O O . LEU A 1 242 ? -3.020 18.386 -14.270 1.00 89.56 242 LEU A O 1
ATOM 1850 N N . ASP A 1 243 ? -5.214 18.014 -14.592 1.00 82.25 243 ASP A N 1
ATOM 1851 C CA . ASP A 1 243 ? -5.673 19.319 -14.091 1.00 82.25 243 ASP A CA 1
ATOM 1852 C C . ASP A 1 243 ? -5.765 19.376 -12.549 1.00 82.25 243 ASP A C 1
ATOM 1854 O O . ASP A 1 243 ? -5.963 20.441 -11.963 1.00 82.25 243 ASP A O 1
ATOM 1858 N N . GLN A 1 244 ? -5.656 18.228 -11.865 1.00 81.19 244 GLN A N 1
ATOM 1859 C CA . GLN A 1 244 ? -5.718 18.138 -10.404 1.00 81.19 244 GLN A CA 1
ATOM 1860 C C . GLN A 1 244 ? -4.317 18.132 -9.776 1.00 81.19 244 GLN A C 1
ATOM 1862 O O . GLN A 1 244 ? -3.492 17.272 -10.080 1.00 81.19 244 GLN A O 1
ATOM 1867 N N . SER A 1 245 ? -4.099 19.020 -8.802 1.00 85.38 245 SER A N 1
ATOM 1868 C CA . SER A 1 245 ? -2.943 18.963 -7.907 1.00 85.38 245 SER A CA 1
ATOM 1869 C C . SER A 1 245 ? -3.073 17.845 -6.864 1.00 85.38 245 SER A C 1
ATOM 1871 O O . SER A 1 245 ? -4.157 17.541 -6.354 1.00 85.38 245 SER A O 1
ATOM 1873 N N . TYR A 1 246 ? -1.933 17.244 -6.523 1.00 92.94 246 TYR A N 1
ATOM 1874 C CA . TYR A 1 246 ? -1.812 16.197 -5.511 1.00 92.94 246 TYR A CA 1
ATOM 1875 C C . TYR A 1 246 ? -0.741 16.590 -4.496 1.00 92.94 246 TYR A C 1
ATOM 1877 O O . TYR A 1 246 ? 0.280 17.175 -4.847 1.00 92.94 246 TYR A O 1
ATOM 1885 N N . SER A 1 247 ? -0.950 16.241 -3.228 1.00 93.81 247 SER A N 1
ATOM 1886 C CA . SER A 1 247 ? 0.028 16.495 -2.161 1.00 93.81 247 SER A CA 1
ATOM 1887 C C . SER A 1 247 ? 1.188 15.501 -2.176 1.00 93.81 247 SER A C 1
ATOM 1889 O O . SER A 1 247 ? 2.188 15.742 -1.512 1.00 93.81 247 SER A O 1
ATOM 1891 N N . ARG A 1 248 ? 1.026 14.376 -2.886 1.00 96.12 248 ARG A N 1
ATOM 1892 C CA . ARG A 1 248 ? 2.016 13.306 -3.030 1.00 96.12 248 ARG A CA 1
ATOM 1893 C C . ARG A 1 248 ? 1.766 12.521 -4.315 1.00 96.12 248 ARG A C 1
ATOM 1895 O O . ARG A 1 248 ? 0.624 12.132 -4.568 1.00 96.12 248 ARG A O 1
ATOM 1902 N N . ILE A 1 249 ? 2.812 12.218 -5.082 1.00 97.75 249 ILE A N 1
ATOM 1903 C CA . ILE A 1 249 ? 2.736 11.340 -6.264 1.00 97.75 249 ILE A CA 1
ATOM 1904 C C . ILE A 1 249 ? 3.642 10.123 -6.053 1.00 97.75 249 ILE A C 1
ATOM 1906 O O . ILE A 1 249 ? 4.824 10.260 -5.768 1.00 97.75 249 ILE A O 1
ATOM 1910 N N . VAL A 1 250 ? 3.104 8.915 -6.214 1.00 98.31 250 VAL A N 1
ATOM 1911 C CA . VAL A 1 250 ? 3.843 7.646 -6.147 1.00 98.31 250 VAL A CA 1
ATOM 1912 C C . VAL A 1 250 ? 3.869 7.008 -7.535 1.00 98.31 250 VAL A C 1
ATOM 1914 O O . VAL A 1 250 ? 2.822 6.838 -8.155 1.00 98.31 250 VAL A O 1
ATOM 1917 N N . ILE A 1 251 ? 5.053 6.637 -8.022 1.00 98.44 251 ILE A N 1
ATOM 1918 C CA . ILE A 1 251 ? 5.278 6.143 -9.388 1.00 98.44 251 ILE A CA 1
ATOM 1919 C C . ILE A 1 251 ? 5.760 4.685 -9.351 1.00 98.44 251 ILE A C 1
ATOM 1921 O O . ILE A 1 251 ? 6.789 4.395 -8.746 1.00 98.44 251 ILE A O 1
ATOM 1925 N N . GLN A 1 252 ? 5.053 3.777 -10.039 1.00 98.00 252 GLN A N 1
ATOM 1926 C CA . GLN A 1 252 ? 5.395 2.350 -10.188 1.00 98.00 252 GLN A CA 1
ATOM 1927 C C . GLN A 1 252 ? 5.384 1.927 -11.673 1.00 98.00 252 GLN A C 1
ATOM 1929 O O . GLN A 1 252 ? 4.434 1.302 -12.162 1.00 98.00 252 GLN A O 1
ATOM 1934 N N . MET A 1 253 ? 6.445 2.274 -12.403 1.00 97.62 253 MET A N 1
ATOM 1935 C CA . MET A 1 253 ? 6.555 2.096 -13.861 1.00 97.62 253 MET A CA 1
ATOM 1936 C C . MET A 1 253 ? 7.714 1.151 -14.246 1.00 97.62 253 MET A C 1
ATOM 1938 O O . MET A 1 253 ? 8.122 0.319 -13.438 1.00 97.62 253 MET A O 1
ATOM 1942 N N . ALA A 1 254 ? 8.169 1.204 -15.503 1.00 96.69 254 ALA A N 1
ATOM 1943 C CA . ALA A 1 254 ? 9.337 0.513 -16.070 1.00 96.69 254 ALA A CA 1
ATOM 1944 C C . ALA A 1 254 ? 9.325 -1.021 -16.218 1.00 96.69 254 ALA A C 1
ATOM 1946 O O . ALA A 1 254 ? 10.133 -1.547 -16.977 1.00 96.69 254 ALA A O 1
ATOM 1947 N N . SER A 1 255 ? 8.408 -1.771 -15.596 1.00 95.25 255 SER A N 1
ATOM 1948 C CA . SER A 1 255 ? 8.371 -3.244 -15.763 1.00 95.25 255 SER A CA 1
ATOM 1949 C C . SER A 1 255 ? 8.143 -3.692 -17.226 1.00 95.25 255 SER A C 1
ATOM 1951 O O . SER A 1 255 ? 8.712 -4.691 -17.681 1.00 95.25 255 SER A O 1
ATOM 1953 N N . ASN A 1 256 ? 7.352 -2.932 -17.995 1.00 96.88 256 ASN A N 1
ATOM 1954 C CA . ASN A 1 256 ? 7.117 -3.188 -19.424 1.00 96.88 256 ASN A CA 1
ATOM 1955 C C . ASN A 1 256 ? 8.268 -2.674 -20.301 1.00 96.88 256 ASN A C 1
ATOM 1957 O O . ASN A 1 256 ? 8.623 -3.315 -21.286 1.00 96.88 256 ASN A O 1
ATOM 1961 N N . ASP A 1 257 ? 8.865 -1.547 -19.925 1.00 98.12 257 ASP A N 1
ATOM 1962 C CA . ASP A 1 257 ? 10.008 -0.911 -20.582 1.00 98.12 257 ASP A CA 1
ATOM 1963 C C . ASP A 1 257 ? 11.241 -1.831 -20.520 1.00 98.12 257 ASP A C 1
ATOM 1965 O O . ASP A 1 257 ? 11.830 -2.147 -21.551 1.00 98.12 257 ASP A O 1
ATOM 1969 N N . ALA A 1 258 ? 11.520 -2.411 -19.346 1.00 97.00 258 ALA A N 1
ATOM 1970 C CA . ALA A 1 258 ? 12.530 -3.454 -19.144 1.00 97.00 258 ALA A CA 1
ATOM 1971 C C . ALA A 1 258 ? 12.262 -4.743 -19.950 1.00 97.00 258 ALA A C 1
ATOM 1973 O O . ALA A 1 258 ? 13.162 -5.547 -20.157 1.00 97.00 258 ALA A O 1
ATOM 1974 N N . SER A 1 259 ? 11.032 -4.953 -20.437 1.00 96.19 259 SER A N 1
ATOM 1975 C CA . SER A 1 259 ? 10.683 -6.114 -21.272 1.00 96.19 259 SER A CA 1
ATOM 1976 C C . SER A 1 259 ? 10.950 -5.899 -22.771 1.00 96.19 259 SER A C 1
ATOM 1978 O O . SER A 1 259 ? 10.636 -6.787 -23.572 1.00 96.19 259 SER A O 1
ATOM 1980 N N . GLN A 1 260 ? 11.468 -4.733 -23.175 1.00 96.50 260 GLN A N 1
ATOM 1981 C CA . GLN A 1 260 ? 11.827 -4.447 -24.566 1.00 96.50 260 GLN A CA 1
ATOM 1982 C C . GLN A 1 260 ? 13.150 -5.109 -24.979 1.00 96.50 260 GLN A C 1
ATOM 1984 O O . GLN A 1 260 ? 14.015 -5.373 -24.154 1.00 96.50 260 GLN A O 1
ATOM 1989 N N . LYS A 1 261 ? 13.316 -5.370 -26.283 1.00 92.81 261 LYS A N 1
ATOM 1990 C CA . LYS A 1 261 ? 14.518 -6.033 -26.831 1.00 92.81 261 L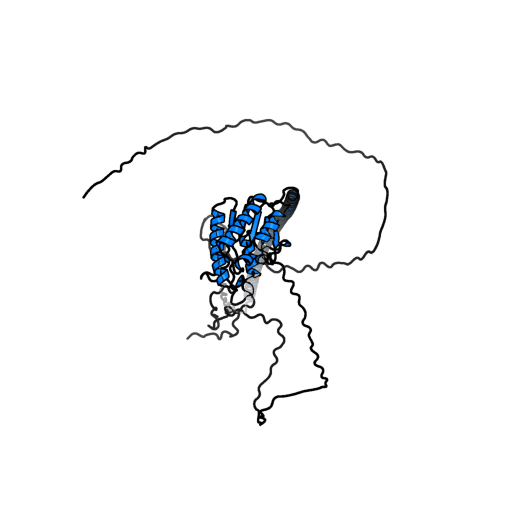YS A CA 1
ATOM 1991 C C . LYS A 1 261 ? 15.781 -5.170 -26.765 1.00 92.81 261 LYS A C 1
ATOM 1993 O O . LYS A 1 261 ? 16.881 -5.702 -26.761 1.00 92.81 261 LYS A O 1
ATOM 1998 N N . ASP A 1 262 ? 15.589 -3.860 -26.786 1.00 93.50 262 ASP A N 1
ATOM 1999 C CA . ASP A 1 262 ? 16.584 -2.789 -26.800 1.00 93.50 262 ASP A CA 1
ATOM 2000 C C . ASP A 1 262 ? 16.691 -2.077 -25.439 1.00 93.50 262 ASP A C 1
ATOM 2002 O O . ASP A 1 262 ? 17.305 -1.017 -25.325 1.00 93.50 262 ASP A O 1
ATOM 2006 N N . ALA A 1 263 ? 16.081 -2.653 -24.398 1.00 96.62 263 ALA A N 1
ATOM 2007 C CA . ALA A 1 263 ? 16.078 -2.092 -23.060 1.00 96.62 263 ALA A CA 1
ATOM 2008 C C . ALA A 1 263 ? 17.496 -2.071 -22.464 1.00 96.62 263 ALA A C 1
ATOM 2010 O O . ALA A 1 263 ? 18.185 -3.088 -22.408 1.00 96.62 263 ALA A O 1
ATOM 2011 N N . THR A 1 264 ? 17.917 -0.903 -21.986 1.00 98.06 264 THR A N 1
ATOM 2012 C CA . THR A 1 264 ? 19.185 -0.699 -21.272 1.00 98.06 264 THR A CA 1
ATOM 2013 C C . THR A 1 264 ? 18.912 0.052 -19.978 1.00 98.06 264 THR A C 1
ATOM 2015 O O . THR A 1 264 ? 17.936 0.801 -19.907 1.00 98.06 264 THR A O 1
ATOM 2018 N N . VAL A 1 265 ? 19.771 -0.134 -18.969 1.00 98.31 265 VAL A N 1
ATOM 2019 C CA . VAL A 1 265 ? 19.613 0.512 -17.656 1.00 98.31 265 VAL A CA 1
ATOM 2020 C C . VAL A 1 265 ? 19.504 2.029 -17.832 1.00 98.31 265 VAL A C 1
ATOM 2022 O O . VAL A 1 265 ? 18.441 2.605 -17.603 1.00 98.31 265 VAL A O 1
ATOM 2025 N N . LYS A 1 266 ? 20.551 2.631 -18.408 1.00 97.75 266 LYS A N 1
ATOM 2026 C CA . LYS A 1 266 ? 20.617 4.059 -18.721 1.00 97.75 266 LYS A CA 1
ATOM 2027 C C . LYS A 1 266 ? 19.416 4.558 -19.533 1.00 97.75 266 LYS A C 1
ATOM 2029 O O . LYS A 1 266 ? 18.873 5.605 -19.209 1.00 97.75 266 LYS A O 1
ATOM 2034 N N . GLY A 1 267 ? 18.980 3.831 -20.567 1.00 98.06 267 GLY A N 1
ATOM 2035 C CA . GLY A 1 267 ? 17.840 4.255 -21.391 1.00 98.06 267 GLY A CA 1
ATOM 2036 C C . GLY A 1 267 ? 16.538 4.370 -20.589 1.00 98.06 267 GLY A C 1
ATOM 2037 O O . GLY A 1 267 ? 15.779 5.320 -20.764 1.00 98.06 267 GLY A O 1
ATOM 2038 N N . ILE A 1 268 ? 16.311 3.446 -19.653 1.00 98.25 268 ILE A N 1
ATOM 2039 C CA . ILE A 1 268 ? 15.153 3.471 -18.750 1.00 98.25 268 ILE A CA 1
ATOM 2040 C C . ILE A 1 268 ? 15.292 4.601 -17.712 1.00 98.25 268 ILE A C 1
ATOM 2042 O O . ILE A 1 268 ? 14.311 5.295 -17.434 1.00 98.25 268 ILE A O 1
ATOM 2046 N N . THR A 1 269 ? 16.494 4.838 -17.180 1.00 97.69 269 THR A N 1
ATOM 2047 C CA . THR A 1 269 ? 16.789 5.929 -16.231 1.00 97.69 269 THR A CA 1
ATOM 2048 C C . THR A 1 269 ? 16.666 7.324 -16.868 1.00 97.69 269 THR A C 1
ATOM 2050 O O . THR A 1 269 ? 16.118 8.243 -16.250 1.00 97.69 269 THR A O 1
ATOM 2053 N N . ASP A 1 270 ? 17.100 7.493 -18.121 1.00 97.38 270 ASP A N 1
ATOM 2054 C CA . ASP A 1 270 ? 16.944 8.730 -18.902 1.00 97.38 270 ASP A CA 1
ATOM 2055 C C . ASP A 1 270 ? 15.443 9.047 -19.127 1.00 97.38 270 ASP A C 1
ATOM 2057 O O . ASP A 1 270 ? 14.991 10.185 -18.942 1.00 97.38 270 ASP A O 1
ATOM 2061 N N . GLU A 1 271 ? 14.625 8.034 -19.451 1.00 97.69 271 GLU A N 1
ATOM 2062 C CA . GLU A 1 271 ? 13.166 8.195 -19.560 1.00 97.69 271 GLU A CA 1
ATOM 2063 C C . GLU A 1 271 ? 12.518 8.522 -18.206 1.00 97.69 271 GLU A C 1
ATOM 2065 O O . GLU A 1 271 ? 11.652 9.401 -18.131 1.00 97.69 271 GLU A O 1
ATOM 2070 N N . TYR A 1 272 ? 12.965 7.891 -17.115 1.00 97.62 272 TYR A N 1
ATOM 2071 C CA . TYR A 1 272 ? 12.510 8.223 -15.761 1.00 97.62 272 TYR A CA 1
ATOM 2072 C C . TYR A 1 272 ? 12.856 9.664 -15.367 1.00 97.62 272 TYR A C 1
ATOM 2074 O O . TYR A 1 272 ? 12.032 10.342 -14.758 1.00 97.62 272 TYR A O 1
ATOM 2082 N N . SER A 1 273 ? 14.027 10.170 -15.755 1.00 96.44 273 SER A N 1
ATOM 2083 C CA . SER A 1 273 ? 14.436 11.560 -15.501 1.00 96.44 273 SER A CA 1
ATOM 2084 C C . SER A 1 273 ? 13.497 12.569 -16.182 1.00 96.44 273 SER A C 1
ATOM 2086 O O . SER A 1 273 ? 13.145 13.605 -15.606 1.00 96.44 273 SER A O 1
ATOM 2088 N N . THR A 1 274 ? 13.000 12.226 -17.375 1.00 96.44 274 THR A N 1
ATOM 2089 C CA . THR A 1 274 ? 11.975 13.005 -18.092 1.00 96.44 274 THR A CA 1
ATOM 2090 C C . THR A 1 274 ? 10.617 12.930 -17.381 1.00 96.44 274 THR A C 1
ATOM 2092 O O . THR A 1 274 ? 9.982 13.959 -17.134 1.00 96.44 274 THR A O 1
ATOM 2095 N N . LEU A 1 275 ? 10.197 11.727 -16.964 1.00 97.62 275 LEU A N 1
ATOM 2096 C CA . LEU A 1 275 ? 8.972 11.516 -16.182 1.00 97.62 275 LEU A CA 1
ATOM 2097 C C . LEU A 1 275 ? 8.974 12.334 -14.880 1.00 97.62 275 LEU A C 1
ATOM 2099 O O . LEU A 1 275 ? 7.989 13.006 -14.574 1.00 97.62 275 LEU A O 1
ATOM 2103 N N . LEU A 1 276 ? 10.085 12.309 -14.141 1.00 96.81 276 LEU A N 1
ATOM 2104 C CA . LEU A 1 276 ? 10.247 13.002 -12.864 1.00 96.81 276 LEU A CA 1
ATOM 2105 C C . LEU A 1 276 ? 10.270 14.522 -13.021 1.00 96.81 276 LEU A C 1
ATOM 2107 O O . LEU A 1 276 ? 9.697 15.212 -12.185 1.00 96.81 276 LEU A O 1
ATOM 2111 N N . THR A 1 277 ? 10.851 15.049 -14.101 1.00 94.12 277 THR A N 1
ATOM 2112 C CA . THR A 1 277 ? 10.744 16.479 -14.437 1.00 94.12 277 THR A CA 1
ATOM 2113 C C . THR A 1 277 ? 9.279 16.893 -14.628 1.00 94.12 277 THR A C 1
ATOM 2115 O O . THR A 1 277 ? 8.854 17.903 -14.076 1.00 94.12 277 THR A O 1
ATOM 2118 N N . GLY A 1 278 ? 8.473 16.074 -15.317 1.00 91.88 278 GLY A N 1
ATOM 2119 C CA . GLY A 1 278 ? 7.025 16.296 -15.426 1.00 91.88 278 GLY A CA 1
ATOM 2120 C C . GLY A 1 278 ? 6.299 16.238 -14.076 1.00 91.88 278 GLY A C 1
ATOM 2121 O O . GLY A 1 278 ? 5.485 17.106 -13.778 1.00 91.88 278 GLY A O 1
ATOM 2122 N N . ALA A 1 279 ? 6.629 15.261 -13.226 1.00 95.00 279 ALA A N 1
ATOM 2123 C CA . ALA A 1 279 ? 6.025 15.118 -11.898 1.00 95.00 279 ALA A CA 1
ATOM 2124 C C . ALA A 1 279 ? 6.351 16.296 -10.954 1.00 95.00 279 ALA A C 1
ATOM 2126 O O . ALA A 1 279 ? 5.468 16.752 -10.229 1.00 95.00 279 ALA A O 1
ATOM 2127 N N . LYS A 1 280 ? 7.584 16.829 -10.999 1.00 93.75 280 LYS A N 1
ATOM 2128 C CA . LYS A 1 280 ? 8.043 17.978 -10.184 1.00 93.75 280 LYS A CA 1
ATOM 2129 C C . LYS A 1 280 ? 7.311 19.287 -10.488 1.00 93.75 280 LYS A C 1
ATOM 2131 O O . LYS A 1 280 ? 7.316 20.181 -9.649 1.00 93.75 280 LYS A O 1
ATOM 2136 N N . ASN A 1 281 ? 6.663 19.390 -11.648 1.00 90.25 281 ASN A N 1
ATOM 2137 C CA . ASN A 1 281 ? 5.801 20.524 -11.993 1.00 90.25 281 ASN A CA 1
ATOM 2138 C C . ASN A 1 281 ? 4.399 20.426 -11.356 1.00 90.25 281 ASN A C 1
ATOM 2140 O O . ASN A 1 281 ? 3.651 21.399 -11.393 1.00 90.25 281 ASN A O 1
ATOM 2144 N N . LEU A 1 282 ? 4.032 19.265 -10.797 1.00 90.75 282 LEU A N 1
ATOM 2145 C CA . LEU A 1 282 ? 2.700 18.973 -10.247 1.00 90.75 282 LEU A CA 1
ATOM 2146 C C . LEU A 1 282 ? 2.706 18.766 -8.725 1.00 90.75 282 LEU A C 1
ATOM 2148 O O . LEU A 1 282 ? 1.663 18.915 -8.087 1.00 90.75 282 LEU A O 1
ATOM 2152 N N . CYS A 1 283 ? 3.842 18.355 -8.149 1.00 92.44 283 CYS A N 1
ATOM 2153 C CA . CYS A 1 283 ? 3.948 17.953 -6.749 1.00 92.44 283 CYS A CA 1
ATOM 2154 C C . CYS A 1 283 ? 5.386 18.064 -6.209 1.00 92.44 283 CYS A C 1
ATOM 2156 O O . CYS A 1 283 ? 6.345 17.795 -6.931 1.00 92.44 283 CYS A O 1
ATOM 2158 N N . ASP A 1 284 ? 5.519 18.390 -4.918 1.00 92.19 284 ASP A N 1
ATOM 2159 C CA . ASP A 1 284 ? 6.804 18.493 -4.210 1.00 92.19 284 ASP A CA 1
ATOM 2160 C C . ASP A 1 284 ? 7.208 17.228 -3.417 1.00 92.19 284 ASP A C 1
ATOM 2162 O O . ASP A 1 284 ? 8.375 17.104 -3.058 1.00 92.19 284 ASP A O 1
ATOM 2166 N N . ASP A 1 285 ? 6.288 16.285 -3.159 1.00 95.31 285 ASP A N 1
ATOM 2167 C CA . ASP A 1 285 ? 6.574 14.960 -2.565 1.00 95.31 285 ASP A CA 1
ATOM 2168 C C . ASP A 1 285 ? 6.354 13.867 -3.619 1.00 95.31 285 ASP A C 1
ATOM 2170 O O . ASP A 1 285 ? 5.225 13.435 -3.883 1.00 95.31 285 ASP A O 1
ATOM 2174 N N . ILE A 1 286 ? 7.445 13.423 -4.245 1.00 97.62 286 ILE A N 1
ATOM 2175 C CA . ILE A 1 286 ? 7.409 12.399 -5.289 1.00 97.62 286 ILE A CA 1
ATOM 2176 C C . ILE A 1 286 ? 8.142 11.155 -4.805 1.00 97.62 286 ILE A C 1
ATOM 2178 O O . ILE A 1 286 ? 9.303 11.184 -4.405 1.00 97.62 286 ILE A O 1
ATOM 2182 N N . CYS A 1 287 ? 7.468 10.016 -4.895 1.00 97.94 287 CYS A N 1
ATOM 2183 C CA . CYS A 1 287 ? 8.014 8.730 -4.508 1.00 97.94 287 CYS A CA 1
ATOM 2184 C C . CYS A 1 287 ? 8.191 7.811 -5.710 1.00 97.94 287 CYS A C 1
ATOM 2186 O O . CYS A 1 287 ? 7.218 7.412 -6.352 1.00 97.94 287 CYS A O 1
ATOM 2188 N N . VAL A 1 288 ? 9.434 7.415 -5.971 1.00 98.31 288 VAL A N 1
ATOM 2189 C CA . VAL A 1 288 ? 9.767 6.411 -6.981 1.00 98.31 288 VAL A CA 1
ATOM 2190 C C . VAL A 1 288 ? 9.761 5.051 -6.311 1.00 98.31 288 VAL A C 1
ATOM 2192 O O . VAL A 1 288 ? 10.599 4.753 -5.464 1.00 98.31 288 VAL A O 1
ATOM 2195 N N . SER A 1 289 ? 8.790 4.220 -6.671 1.00 98.44 289 SER A N 1
ATOM 2196 C CA . SER A 1 289 ? 8.730 2.844 -6.205 1.00 98.44 289 SER A CA 1
ATOM 2197 C C . SER A 1 289 ? 9.519 1.954 -7.154 1.00 98.44 289 SER A C 1
ATOM 2199 O O . SER A 1 289 ? 9.211 1.886 -8.346 1.00 98.44 289 SER A O 1
ATOM 2201 N N . SER A 1 290 ? 10.536 1.285 -6.609 1.00 98.19 290 SER A N 1
ATOM 2202 C CA . SER A 1 290 ? 11.356 0.292 -7.315 1.00 98.19 290 SER A CA 1
ATOM 2203 C C . SER A 1 290 ? 10.506 -0.697 -8.112 1.00 98.19 290 SER A C 1
ATOM 2205 O O . SER A 1 290 ? 9.424 -1.116 -7.681 1.00 98.19 290 SER A O 1
ATOM 2207 N N . ILE A 1 291 ? 11.003 -1.097 -9.281 1.00 97.88 291 ILE A N 1
ATOM 2208 C CA . ILE A 1 291 ? 10.383 -2.126 -10.111 1.00 97.88 291 ILE A CA 1
ATOM 2209 C C . ILE A 1 291 ? 10.392 -3.433 -9.312 1.00 97.88 291 ILE A C 1
ATOM 2211 O O . ILE A 1 291 ? 11.448 -3.877 -8.859 1.00 97.88 291 ILE A O 1
ATOM 2215 N N . CYS A 1 292 ? 9.218 -4.035 -9.110 1.00 97.62 292 CYS A N 1
ATOM 2216 C CA . CYS A 1 292 ? 9.109 -5.277 -8.349 1.00 97.62 292 CYS A CA 1
ATOM 2217 C C . CYS A 1 292 ? 9.856 -6.428 -9.053 1.00 97.62 292 CYS A C 1
ATOM 2219 O O . CYS A 1 292 ? 9.761 -6.527 -10.281 1.00 97.62 292 CYS A O 1
ATOM 2221 N N . PRO A 1 293 ? 10.526 -7.325 -8.302 1.00 97.06 293 PRO A N 1
ATOM 2222 C CA . PRO A 1 293 ? 11.171 -8.501 -8.875 1.00 97.06 293 PRO A CA 1
ATOM 2223 C C . PRO A 1 293 ? 10.194 -9.425 -9.611 1.00 97.06 293 PRO A C 1
ATOM 2225 O O . PRO A 1 293 ? 9.038 -9.571 -9.207 1.00 97.06 293 PRO A O 1
ATOM 2228 N N . ARG A 1 294 ? 10.684 -10.092 -10.657 1.00 96.44 294 ARG A N 1
ATOM 2229 C CA . ARG A 1 294 ? 9.948 -11.029 -11.519 1.00 96.44 294 ARG A CA 1
ATOM 2230 C C . ARG A 1 294 ? 10.777 -12.281 -11.806 1.00 96.44 294 ARG A C 1
ATOM 2232 O O . ARG A 1 294 ? 12.001 -12.259 -11.745 1.00 96.44 294 ARG A O 1
ATOM 2239 N N . THR A 1 295 ? 10.108 -13.387 -12.116 1.00 97.19 295 THR A N 1
ATOM 2240 C CA . THR A 1 295 ? 10.726 -14.709 -12.325 1.00 97.19 295 THR A CA 1
ATOM 2241 C C . THR A 1 295 ? 10.433 -15.319 -13.696 1.00 97.19 295 THR A C 1
ATOM 2243 O O . THR A 1 295 ? 10.840 -16.448 -13.950 1.00 97.19 295 THR A O 1
ATOM 2246 N N . ASP A 1 296 ? 9.706 -14.623 -14.574 1.00 97.38 296 ASP A N 1
ATOM 2247 C CA . ASP A 1 296 ? 9.373 -15.105 -15.923 1.00 97.38 296 ASP A CA 1
ATOM 2248 C C . ASP A 1 296 ? 10.537 -14.985 -16.918 1.00 97.38 296 ASP A C 1
ATOM 2250 O O . ASP A 1 296 ? 10.611 -15.763 -17.867 1.00 97.38 296 ASP A O 1
ATOM 2254 N N . LYS A 1 297 ? 11.434 -14.016 -16.696 1.00 96.56 297 LYS A N 1
ATOM 2255 C CA . LYS A 1 297 ? 12.586 -13.705 -17.551 1.00 96.56 297 LYS A CA 1
ATOM 2256 C C . LYS A 1 297 ? 13.802 -13.276 -16.719 1.00 96.56 297 LYS A C 1
ATOM 2258 O O . LYS A 1 297 ? 13.832 -12.126 -16.270 1.00 96.56 297 LYS A O 1
ATOM 2263 N N . PRO A 1 298 ? 14.793 -14.159 -16.497 1.00 96.25 298 PRO A N 1
ATOM 2264 C CA . PRO A 1 298 ? 15.996 -13.832 -15.729 1.00 96.25 298 PRO A CA 1
ATOM 2265 C C . PRO A 1 298 ? 16.770 -12.632 -16.289 1.00 96.25 298 PRO A C 1
ATOM 2267 O O . PRO A 1 298 ? 17.206 -11.779 -15.525 1.00 96.25 298 PRO A O 1
ATOM 2270 N N . GLU A 1 299 ? 16.860 -12.510 -17.614 1.00 96.38 299 GLU A N 1
ATOM 2271 C CA . GLU A 1 299 ? 17.554 -11.413 -18.296 1.00 96.38 299 GLU A CA 1
ATOM 2272 C C . GLU A 1 299 ? 16.895 -10.044 -18.049 1.00 96.38 299 GLU A C 1
ATOM 2274 O O . GLU A 1 299 ? 17.570 -9.023 -17.945 1.00 96.38 299 GLU A O 1
ATOM 2279 N N . VAL A 1 300 ? 15.568 -10.020 -17.880 1.00 97.62 300 VAL A N 1
ATOM 2280 C CA . VAL A 1 300 ? 14.830 -8.800 -17.516 1.00 97.62 300 VAL A CA 1
ATOM 2281 C C . VAL A 1 300 ? 14.962 -8.506 -16.020 1.00 97.62 300 VAL A C 1
ATOM 2283 O O . VAL A 1 300 ? 14.938 -7.345 -15.621 1.00 97.62 300 VAL A O 1
ATOM 2286 N N . GLN A 1 301 ? 15.113 -9.534 -15.182 1.00 97.38 301 GLN A N 1
ATOM 2287 C CA . GLN A 1 301 ? 15.312 -9.368 -13.743 1.00 97.38 301 GLN A CA 1
ATOM 2288 C C . GLN A 1 301 ? 16.682 -8.749 -13.416 1.00 97.38 301 GLN A C 1
ATOM 2290 O O . GLN A 1 301 ? 16.744 -7.839 -12.595 1.00 97.38 301 GLN A O 1
ATOM 2295 N N . GLU A 1 302 ? 17.753 -9.172 -14.092 1.00 96.81 302 GLU A N 1
ATOM 2296 C CA . GLU A 1 302 ? 19.087 -8.560 -13.962 1.00 96.81 302 GLU A CA 1
ATOM 2297 C C . GLU A 1 302 ? 19.070 -7.080 -14.390 1.00 96.81 302 GLU A C 1
ATOM 2299 O O . GLU A 1 302 ? 19.553 -6.204 -13.670 1.00 96.81 302 GLU A O 1
ATOM 2304 N N . LEU A 1 303 ? 18.406 -6.772 -15.511 1.00 98.25 303 LEU A N 1
ATOM 2305 C CA . LEU A 1 303 ? 18.191 -5.395 -15.963 1.00 98.25 303 LEU A CA 1
ATOM 2306 C C . LEU A 1 303 ? 17.411 -4.556 -14.930 1.00 98.25 303 LEU A C 1
ATOM 2308 O O . LEU A 1 303 ? 17.754 -3.400 -14.687 1.00 98.25 303 LEU A O 1
ATOM 2312 N N . ILE A 1 304 ? 16.375 -5.131 -14.310 1.00 98.00 304 ILE A N 1
ATOM 2313 C CA . ILE A 1 304 ? 15.577 -4.489 -13.252 1.00 98.00 304 ILE A CA 1
ATOM 2314 C C . ILE A 1 304 ? 16.424 -4.156 -12.020 1.00 98.00 304 ILE A C 1
ATOM 2316 O O . ILE A 1 304 ? 16.234 -3.093 -11.430 1.00 98.00 304 ILE A O 1
ATOM 2320 N N . GLU A 1 305 ? 17.353 -5.029 -11.632 1.00 97.19 305 GLU A N 1
ATOM 2321 C CA . GLU A 1 305 ? 18.257 -4.792 -10.501 1.00 97.19 305 GLU A CA 1
ATOM 2322 C C . GLU A 1 305 ? 19.191 -3.606 -10.781 1.00 97.19 305 GLU A C 1
ATOM 2324 O O . GLU A 1 305 ? 19.293 -2.706 -9.945 1.00 97.19 305 GLU A O 1
ATOM 2329 N N . GLY A 1 306 ? 19.757 -3.525 -11.992 1.00 98.06 306 GLY A N 1
ATOM 2330 C CA . GLY A 1 306 ? 20.525 -2.358 -12.441 1.00 98.06 306 GLY A CA 1
ATOM 2331 C C . GLY A 1 306 ? 19.703 -1.062 -12.450 1.00 98.06 306 GLY A C 1
ATOM 2332 O O . GLY A 1 306 ? 20.152 -0.042 -11.930 1.00 98.06 306 GLY A O 1
ATOM 2333 N N . VAL A 1 307 ? 18.472 -1.097 -12.977 1.00 98.38 307 VAL A N 1
ATOM 2334 C CA . VAL A 1 307 ? 17.594 0.091 -13.021 1.00 98.38 307 VAL A CA 1
ATOM 2335 C C . VAL A 1 307 ? 17.203 0.540 -11.616 1.00 98.38 307 VAL A C 1
ATOM 2337 O O . VAL A 1 307 ? 17.203 1.731 -11.328 1.00 98.38 307 VAL A O 1
ATOM 2340 N N . ASN A 1 308 ? 16.896 -0.390 -10.711 1.00 98.19 308 ASN A N 1
ATOM 2341 C CA . ASN A 1 308 ? 16.563 -0.047 -9.331 1.00 98.19 308 ASN A CA 1
ATOM 2342 C C . ASN A 1 308 ? 17.743 0.602 -8.589 1.00 98.19 308 ASN A C 1
ATOM 2344 O O . ASN A 1 308 ? 17.501 1.479 -7.761 1.00 98.19 308 ASN A O 1
ATOM 2348 N N . ALA A 1 309 ? 18.989 0.221 -8.895 1.00 97.88 309 ALA A N 1
ATOM 2349 C CA . ALA A 1 309 ? 20.175 0.891 -8.365 1.00 97.88 309 ALA A CA 1
ATOM 2350 C C . ALA A 1 309 ? 20.298 2.332 -8.898 1.00 97.88 309 ALA A C 1
ATOM 2352 O O . ALA A 1 309 ? 20.331 3.270 -8.102 1.00 97.88 309 ALA A O 1
ATOM 2353 N N . GLU A 1 310 ? 20.247 2.536 -10.221 1.00 97.75 310 GLU A N 1
ATOM 2354 C CA . GLU A 1 310 ? 20.319 3.887 -10.805 1.00 97.75 310 GLU A CA 1
ATOM 2355 C C . GLU A 1 310 ? 19.158 4.794 -10.352 1.00 97.75 310 GLU A C 1
ATOM 2357 O O . GLU A 1 310 ? 19.367 5.976 -10.085 1.00 97.75 310 GLU A O 1
ATOM 2362 N N . LEU A 1 311 ? 17.936 4.266 -10.198 1.00 97.75 311 LEU A N 1
ATOM 2363 C CA . LEU A 1 311 ? 16.790 5.035 -9.692 1.00 97.75 311 LEU A CA 1
ATOM 2364 C C . LEU A 1 311 ? 16.921 5.408 -8.211 1.00 97.75 311 LEU A C 1
ATOM 2366 O O . LEU A 1 311 ? 16.453 6.476 -7.812 1.00 97.75 311 LEU A O 1
ATOM 2370 N N . ASN A 1 312 ? 17.540 4.551 -7.399 1.00 97.56 312 ASN A N 1
ATOM 2371 C CA . ASN A 1 312 ? 17.842 4.855 -6.005 1.00 97.56 312 ASN A CA 1
ATOM 2372 C C . ASN A 1 312 ? 18.839 6.019 -5.907 1.00 97.56 312 ASN A C 1
ATOM 2374 O O . ASN A 1 312 ? 18.608 6.969 -5.158 1.00 97.56 312 ASN A O 1
ATOM 2378 N N . ASP A 1 313 ? 19.899 5.985 -6.712 1.00 96.88 313 ASP A N 1
ATOM 2379 C CA . ASP A 1 313 ? 20.912 7.042 -6.759 1.00 96.88 313 ASP A CA 1
ATOM 2380 C C . ASP A 1 313 ? 20.331 8.347 -7.335 1.00 96.88 313 ASP A C 1
ATOM 2382 O O . ASP A 1 313 ? 20.555 9.429 -6.789 1.00 96.88 313 ASP A O 1
ATOM 2386 N N . LEU A 1 314 ? 19.489 8.264 -8.371 1.00 95.88 314 LEU A N 1
ATOM 2387 C CA . LEU A 1 314 ? 18.756 9.407 -8.929 1.00 95.88 314 LEU A CA 1
ATOM 2388 C C . LEU A 1 314 ? 17.873 10.102 -7.877 1.00 95.88 314 LEU A C 1
ATOM 2390 O O . LEU A 1 314 ? 17.778 11.328 -7.870 1.00 95.88 314 LEU A O 1
ATOM 2394 N N . CYS A 1 315 ? 17.248 9.337 -6.974 1.00 96.50 315 CYS A N 1
ATOM 2395 C CA . CYS A 1 315 ? 16.430 9.892 -5.894 1.00 96.50 315 CYS A CA 1
ATOM 2396 C C . CYS A 1 315 ? 17.261 10.483 -4.747 1.00 96.50 315 CYS A C 1
ATOM 2398 O O . CYS A 1 315 ? 16.852 11.484 -4.176 1.00 96.50 315 CYS A O 1
ATOM 2400 N N . GLN A 1 316 ? 18.421 9.910 -4.410 1.00 95.06 316 GLN A N 1
ATOM 2401 C CA . GLN A 1 316 ? 19.293 10.457 -3.356 1.00 95.06 316 GLN A CA 1
ATOM 2402 C C . GLN A 1 316 ? 19.818 11.864 -3.682 1.00 95.06 316 GLN A C 1
ATOM 2404 O O . GLN A 1 316 ? 20.090 12.647 -2.775 1.00 95.06 316 GLN A O 1
ATOM 2409 N N . ASN A 1 317 ? 19.937 12.190 -4.971 1.00 91.50 317 ASN A N 1
ATOM 2410 C CA . ASN A 1 317 ? 20.429 13.481 -5.450 1.00 91.50 317 ASN A CA 1
ATOM 2411 C C . ASN A 1 317 ? 19.375 14.612 -5.441 1.00 91.50 317 ASN A C 1
ATOM 2413 O O . ASN A 1 317 ? 19.711 15.743 -5.789 1.00 91.50 317 ASN A O 1
ATOM 2417 N N . ASP A 1 318 ? 18.116 14.352 -5.059 1.00 93.19 318 ASP A N 1
ATOM 2418 C CA . ASP A 1 318 ? 17.045 15.359 -5.060 1.00 93.19 318 ASP A CA 1
ATOM 2419 C C . ASP A 1 318 ? 16.139 15.238 -3.824 1.00 93.19 318 ASP A C 1
ATOM 2421 O O . ASP A 1 318 ? 15.487 14.222 -3.597 1.00 93.19 318 ASP A O 1
ATOM 2425 N N . THR A 1 319 ? 16.046 16.313 -3.039 1.00 91.44 319 THR A N 1
ATOM 2426 C CA . THR A 1 319 ? 15.287 16.351 -1.778 1.00 91.44 319 THR A CA 1
ATOM 2427 C C . THR A 1 319 ? 13.768 16.235 -1.938 1.00 91.44 319 THR A C 1
ATOM 2429 O O . THR A 1 319 ? 13.091 15.949 -0.950 1.00 91.44 319 THR A O 1
ATOM 2432 N N . LYS A 1 320 ? 13.219 16.427 -3.147 1.00 94.12 320 LYS A N 1
ATOM 2433 C CA . LYS A 1 320 ? 11.797 16.190 -3.463 1.00 94.12 320 LYS A CA 1
ATOM 2434 C C . LYS A 1 320 ? 11.491 14.726 -3.782 1.00 94.12 320 LYS A C 1
ATOM 2436 O O . LYS A 1 320 ? 10.322 14.353 -3.906 1.00 94.12 320 LYS A O 1
ATOM 2441 N N . LEU A 1 321 ? 12.523 13.901 -3.974 1.00 97.56 321 LEU A N 1
ATOM 2442 C CA . LEU A 1 321 ? 12.389 12.501 -4.351 1.00 97.56 321 LEU A CA 1
ATOM 2443 C C . LEU A 1 321 ? 12.602 11.581 -3.145 1.00 97.56 321 LEU A C 1
ATOM 2445 O O . LEU A 1 321 ? 13.502 11.755 -2.332 1.00 97.56 321 LEU A O 1
ATOM 2449 N N . THR A 1 322 ? 11.778 10.544 -3.041 1.00 97.75 322 THR A N 1
ATOM 2450 C CA . THR A 1 322 ? 11.983 9.436 -2.102 1.00 97.75 322 THR A CA 1
ATOM 2451 C C . THR A 1 322 ? 11.942 8.118 -2.860 1.00 97.75 322 THR A C 1
ATOM 2453 O O . THR A 1 322 ? 10.944 7.793 -3.505 1.00 97.75 322 THR A O 1
ATOM 2456 N N . PHE A 1 323 ? 13.002 7.322 -2.750 1.00 98.06 323 PHE A N 1
ATOM 2457 C CA . PHE A 1 323 ? 13.008 5.966 -3.288 1.00 98.06 323 PHE A CA 1
ATOM 2458 C C . PHE A 1 323 ? 12.331 4.991 -2.318 1.00 98.06 323 PHE A C 1
ATOM 2460 O O . PHE A 1 323 ? 12.604 4.994 -1.117 1.00 98.06 323 PHE A O 1
ATOM 2467 N N . ILE A 1 324 ? 11.450 4.134 -2.832 1.00 97.94 324 ILE A N 1
ATOM 2468 C CA . ILE A 1 324 ? 10.852 3.025 -2.083 1.00 97.94 324 ILE A CA 1
ATOM 2469 C C . ILE A 1 324 ? 11.470 1.733 -2.611 1.00 97.94 324 ILE A C 1
ATOM 2471 O O . ILE A 1 324 ? 11.059 1.207 -3.653 1.00 97.94 324 ILE A O 1
ATOM 2475 N N . ASN A 1 325 ? 12.454 1.214 -1.877 1.00 96.56 325 ASN A N 1
ATOM 2476 C CA . ASN A 1 325 ? 13.023 -0.097 -2.148 1.00 96.56 325 ASN A CA 1
ATOM 2477 C C . ASN A 1 325 ? 12.052 -1.198 -1.684 1.00 96.56 325 ASN A C 1
ATOM 2479 O O . ASN A 1 325 ? 11.758 -1.336 -0.499 1.00 96.56 325 ASN A O 1
ATOM 2483 N N . ASN A 1 326 ? 11.540 -1.977 -2.632 1.00 95.81 326 ASN A N 1
ATOM 2484 C CA . ASN A 1 326 ? 10.670 -3.120 -2.386 1.00 95.81 326 ASN A CA 1
ATOM 2485 C C . ASN A 1 326 ? 11.458 -4.432 -2.329 1.00 95.81 326 ASN A C 1
ATOM 2487 O O . ASN A 1 326 ? 10.921 -5.431 -1.861 1.00 95.81 326 ASN A O 1
ATOM 2491 N N . ASP A 1 327 ? 12.707 -4.454 -2.788 1.00 88.69 327 ASP A N 1
ATOM 2492 C CA . ASP A 1 327 ? 13.475 -5.676 -3.015 1.00 88.69 327 ASP A CA 1
ATOM 2493 C C . ASP A 1 327 ? 13.644 -6.501 -1.722 1.00 88.69 327 ASP A C 1
ATOM 2495 O O . ASP A 1 327 ? 13.323 -7.689 -1.701 1.00 88.69 327 ASP A O 1
ATOM 2499 N N . GLU A 1 328 ? 13.948 -5.844 -0.594 1.00 87.81 328 GLU A N 1
ATOM 2500 C CA . GLU A 1 328 ? 13.985 -6.458 0.748 1.00 87.81 328 GLU A CA 1
ATOM 2501 C C . GLU A 1 328 ? 12.656 -7.110 1.169 1.00 87.81 328 GLU A C 1
ATOM 2503 O O . GLU A 1 328 ? 12.638 -8.109 1.885 1.00 87.81 328 GLU A O 1
ATOM 2508 N N . THR A 1 329 ? 11.522 -6.549 0.739 1.00 94.94 329 THR A N 1
ATOM 2509 C CA . THR A 1 329 ? 10.194 -7.116 1.021 1.00 94.94 329 THR A CA 1
ATOM 2510 C C . THR A 1 329 ? 9.886 -8.285 0.090 1.00 94.94 329 THR A C 1
ATOM 2512 O O . THR A 1 329 ? 9.242 -9.249 0.498 1.00 94.94 329 THR A O 1
ATOM 2515 N N . PHE A 1 330 ? 10.316 -8.205 -1.169 1.00 96.56 330 PHE A N 1
ATOM 2516 C CA . PHE A 1 330 ? 9.996 -9.178 -2.213 1.00 96.56 330 PHE A CA 1
ATOM 2517 C C . PHE A 1 330 ? 11.016 -10.317 -2.336 1.00 96.56 330 PHE A C 1
ATOM 2519 O O . PHE A 1 330 ? 10.812 -11.220 -3.149 1.00 96.56 330 PHE A O 1
ATOM 2526 N N . ARG A 1 331 ? 12.050 -10.347 -1.489 1.00 95.81 331 ARG A N 1
ATOM 2527 C CA . ARG A 1 331 ? 12.992 -11.465 -1.353 1.00 95.81 331 ARG A CA 1
ATOM 2528 C C . ARG A 1 331 ? 12.822 -12.236 -0.048 1.00 95.81 331 ARG A C 1
ATOM 2530 O O . ARG A 1 331 ? 12.228 -11.787 0.927 1.00 95.81 331 ARG A O 1
ATOM 2537 N N . LEU A 1 332 ? 13.334 -13.458 -0.067 1.00 94.88 332 LEU A N 1
ATOM 2538 C CA . LEU A 1 332 ? 13.522 -14.319 1.094 1.00 94.88 332 LEU A CA 1
ATOM 2539 C C . LEU A 1 332 ? 14.905 -14.056 1.720 1.00 94.88 332 LEU A C 1
ATOM 2541 O O . LEU A 1 332 ? 15.763 -13.428 1.110 1.00 94.88 332 LEU A O 1
ATOM 2545 N N . GLN A 1 333 ? 15.160 -14.601 2.914 1.00 93.56 333 GLN A N 1
ATOM 2546 C CA . GLN A 1 333 ? 16.438 -14.437 3.639 1.00 93.56 333 GLN A CA 1
ATOM 2547 C C . GLN A 1 333 ? 17.684 -14.945 2.884 1.00 93.56 333 GLN A C 1
ATOM 2549 O O . GLN A 1 333 ? 18.803 -14.625 3.267 1.00 93.56 333 GLN A O 1
ATOM 2554 N N . ASN A 1 334 ? 17.505 -15.752 1.837 1.00 94.00 334 ASN A N 1
ATOM 2555 C CA . ASN A 1 334 ? 18.564 -16.232 0.944 1.00 94.00 334 ASN A CA 1
ATOM 2556 C C . ASN A 1 334 ? 18.659 -15.418 -0.366 1.00 94.00 334 ASN A C 1
ATOM 2558 O O . ASN A 1 334 ? 19.173 -15.931 -1.356 1.00 94.00 334 ASN A O 1
ATOM 2562 N N . ASN A 1 335 ? 18.102 -14.203 -0.399 1.00 91.88 335 ASN A N 1
ATOM 2563 C CA . ASN A 1 335 ? 17.987 -13.302 -1.556 1.00 91.88 335 ASN A CA 1
ATOM 2564 C C . ASN A 1 335 ? 17.218 -13.860 -2.775 1.00 91.88 335 ASN A C 1
ATOM 2566 O O . ASN A 1 335 ? 17.127 -13.193 -3.809 1.00 91.88 335 ASN A O 1
ATOM 2570 N N . ALA A 1 336 ? 16.608 -15.045 -2.670 1.00 94.88 336 ALA A N 1
ATOM 2571 C CA . ALA A 1 336 ? 15.721 -15.563 -3.705 1.00 94.88 336 ALA A CA 1
ATOM 2572 C C . ALA A 1 336 ? 14.402 -14.775 -3.730 1.00 94.88 336 ALA A C 1
ATOM 2574 O O . ALA A 1 336 ? 13.874 -14.401 -2.680 1.00 94.88 336 ALA A O 1
ATOM 2575 N N . ILE A 1 337 ? 13.843 -14.560 -4.922 1.00 97.12 337 ILE A N 1
ATOM 2576 C CA . ILE A 1 337 ? 12.559 -13.869 -5.091 1.00 97.12 337 ILE A CA 1
ATOM 2577 C C . ILE A 1 337 ? 11.445 -14.669 -4.401 1.00 97.12 337 ILE A C 1
ATOM 2579 O O . ILE A 1 337 ? 11.288 -15.875 -4.608 1.00 97.12 337 ILE A O 1
ATOM 2583 N N . ASN A 1 338 ? 10.648 -13.989 -3.579 1.00 97.19 338 ASN A N 1
ATOM 2584 C CA . ASN A 1 338 ? 9.519 -14.570 -2.870 1.00 97.19 338 ASN A CA 1
ATOM 2585 C C . ASN A 1 338 ? 8.339 -14.772 -3.831 1.00 97.19 338 ASN A C 1
ATOM 2587 O O . ASN A 1 338 ? 7.456 -13.922 -3.963 1.00 97.19 338 ASN A O 1
ATOM 2591 N N . THR A 1 339 ? 8.295 -15.940 -4.470 1.00 96.25 339 THR A N 1
ATOM 2592 C CA . THR A 1 339 ? 7.233 -16.328 -5.413 1.00 96.25 339 THR A CA 1
ATOM 2593 C C . THR A 1 339 ? 5.825 -16.301 -4.808 1.00 96.25 339 THR A C 1
ATOM 2595 O O . THR A 1 339 ? 4.857 -16.174 -5.549 1.00 96.25 339 THR A O 1
ATOM 2598 N N . GLY A 1 340 ? 5.669 -16.320 -3.476 1.00 96.94 340 GLY A N 1
ATOM 2599 C CA . GLY A 1 340 ? 4.372 -16.124 -2.813 1.00 96.94 340 GLY A CA 1
ATOM 2600 C C . GLY A 1 340 ? 3.773 -14.720 -3.002 1.00 96.94 340 GLY A C 1
ATOM 2601 O O . GLY A 1 340 ? 2.563 -14.526 -2.833 1.00 96.94 340 GLY A O 1
ATOM 2602 N N . PHE A 1 341 ? 4.590 -13.734 -3.377 1.00 97.56 341 PHE A N 1
ATOM 2603 C CA . PHE A 1 341 ? 4.151 -12.384 -3.736 1.00 97.56 341 PHE A CA 1
ATOM 2604 C C . PHE A 1 341 ? 3.904 -12.191 -5.235 1.00 97.56 341 PHE A C 1
ATOM 2606 O O . PHE A 1 341 ? 3.408 -11.131 -5.614 1.00 97.56 341 PHE A O 1
ATOM 2613 N N . LEU A 1 342 ? 4.138 -13.212 -6.063 1.00 97.06 342 LEU A N 1
ATOM 2614 C CA . LEU A 1 342 ? 3.890 -13.195 -7.505 1.00 97.06 342 LEU A CA 1
ATOM 2615 C C . LEU A 1 342 ? 2.705 -14.096 -7.883 1.00 97.06 342 LEU A C 1
ATOM 2617 O O . LEU A 1 342 ? 2.294 -14.980 -7.128 1.00 97.06 342 LEU A O 1
ATOM 2621 N N . ASP A 1 343 ? 2.110 -13.837 -9.042 1.00 95.00 343 ASP A N 1
ATOM 2622 C CA . ASP A 1 343 ? 1.114 -14.710 -9.653 1.00 95.00 343 ASP A CA 1
ATOM 2623 C C . ASP A 1 343 ? 1.764 -15.943 -10.305 1.00 95.00 343 ASP A C 1
ATOM 2625 O O . ASP A 1 343 ? 2.985 -16.099 -10.337 1.00 95.00 343 ASP A O 1
ATOM 2629 N N . SER A 1 344 ? 0.944 -16.846 -10.847 1.00 94.56 344 SER A N 1
ATOM 2630 C CA . SER A 1 344 ? 1.420 -18.062 -11.522 1.00 94.56 344 SER A CA 1
ATOM 2631 C C . SER A 1 344 ? 2.268 -17.801 -12.771 1.00 94.56 344 SER A C 1
ATOM 2633 O O . SER A 1 344 ? 2.868 -18.738 -13.289 1.00 94.56 344 SER A O 1
ATOM 2635 N N . HIS A 1 345 ? 2.295 -16.565 -13.275 1.00 94.19 345 HIS A N 1
ATOM 2636 C CA . HIS A 1 345 ? 3.136 -16.167 -14.398 1.00 94.19 345 HIS A CA 1
ATOM 2637 C C . HIS A 1 345 ? 4.474 -15.581 -13.945 1.00 94.19 345 HIS A C 1
ATOM 2639 O O . HIS A 1 345 ? 5.326 -15.361 -14.793 1.00 94.19 345 HIS A O 1
ATOM 2645 N N . GLY A 1 346 ? 4.680 -15.330 -12.646 1.00 95.50 346 GLY A N 1
ATOM 2646 C CA . GLY A 1 346 ? 5.944 -14.808 -12.126 1.00 95.50 346 GLY A CA 1
ATOM 2647 C C . GLY A 1 346 ? 6.226 -13.348 -12.490 1.00 95.50 346 GLY A C 1
ATOM 2648 O O . GLY A 1 346 ? 7.364 -12.914 -12.361 1.00 95.50 346 GLY A O 1
ATOM 2649 N N . LEU A 1 347 ? 5.221 -12.595 -12.948 1.00 95.75 347 LEU A N 1
ATOM 2650 C CA . LEU A 1 347 ? 5.371 -11.200 -13.387 1.00 95.75 347 LEU A CA 1
ATOM 2651 C C . LEU A 1 347 ? 4.491 -10.246 -12.582 1.00 95.75 347 LEU A C 1
ATOM 2653 O O . LEU A 1 347 ? 4.955 -9.214 -12.106 1.00 95.75 347 LEU A O 1
ATOM 2657 N N . HIS A 1 348 ? 3.205 -10.562 -12.446 1.00 96.75 348 HIS A N 1
ATOM 2658 C CA . HIS A 1 348 ? 2.296 -9.691 -11.709 1.00 96.75 348 HIS A CA 1
ATOM 2659 C C . HIS A 1 348 ? 2.228 -10.125 -10.254 1.00 96.75 348 HIS A C 1
ATOM 2661 O O . HIS A 1 348 ? 2.583 -11.247 -9.903 1.00 96.75 348 HIS A O 1
ATOM 2667 N N . LEU A 1 349 ? 1.745 -9.235 -9.394 1.00 97.44 349 LEU A N 1
ATOM 2668 C CA . LEU A 1 349 ? 1.701 -9.518 -7.971 1.00 97.44 349 LEU A CA 1
ATOM 2669 C C . LEU A 1 349 ? 0.531 -10.433 -7.613 1.00 97.44 349 LEU A C 1
ATOM 2671 O O . LEU A 1 349 ? -0.582 -10.303 -8.125 1.00 97.44 349 LEU A O 1
ATOM 2675 N N . SER A 1 350 ? 0.766 -11.315 -6.646 1.00 96.81 350 SER A N 1
ATOM 2676 C CA . SER A 1 350 ? -0.309 -11.989 -5.930 1.00 96.81 350 SER A CA 1
ATOM 2677 C C . SER A 1 350 ? -1.084 -10.979 -5.075 1.00 96.81 350 SER A C 1
ATOM 2679 O O . SER A 1 350 ? -0.645 -9.850 -4.824 1.00 96.81 350 SER A O 1
ATOM 2681 N N . LYS A 1 351 ? -2.227 -11.404 -4.529 1.00 96.00 351 LYS A N 1
ATOM 2682 C CA . LYS A 1 351 ? -2.954 -10.626 -3.515 1.00 96.00 351 LYS A CA 1
ATOM 2683 C C . LYS A 1 351 ? -2.075 -10.258 -2.310 1.00 96.00 351 LYS A C 1
ATOM 2685 O O . LYS A 1 351 ? -2.235 -9.175 -1.750 1.00 96.00 351 LYS A O 1
ATOM 2690 N N . ALA A 1 352 ? -1.159 -11.138 -1.907 1.00 96.50 352 ALA A N 1
ATOM 2691 C CA . ALA A 1 352 ? -0.227 -10.847 -0.824 1.00 96.50 352 ALA A CA 1
ATOM 2692 C C . ALA A 1 352 ? 0.815 -9.807 -1.268 1.00 96.50 352 ALA A C 1
ATOM 2694 O O . ALA A 1 352 ? 0.992 -8.810 -0.573 1.00 96.50 352 ALA A O 1
ATOM 2695 N N . GLY A 1 353 ? 1.398 -9.967 -2.463 1.00 97.38 353 GLY A N 1
ATOM 2696 C CA . GLY A 1 353 ? 2.340 -8.999 -3.033 1.00 97.38 353 GLY A CA 1
ATOM 2697 C C . GLY A 1 353 ? 1.743 -7.599 -3.190 1.00 97.38 353 GLY A C 1
ATOM 2698 O O . GLY A 1 353 ? 2.357 -6.624 -2.776 1.00 97.38 353 GLY A O 1
ATOM 2699 N N . SER A 1 354 ? 0.509 -7.486 -3.689 1.00 97.44 354 SER A N 1
ATOM 2700 C CA . SER A 1 354 ? -0.175 -6.193 -3.865 1.00 97.44 354 SER A CA 1
ATOM 2701 C C . SER A 1 354 ? -0.430 -5.464 -2.537 1.00 97.44 354 SER A C 1
ATOM 2703 O O . SER A 1 354 ? -0.266 -4.247 -2.459 1.00 97.44 354 SER A O 1
ATOM 2705 N N . ASN A 1 355 ? -0.803 -6.195 -1.476 1.00 96.81 355 ASN A N 1
ATOM 2706 C CA . ASN A 1 355 ? -0.953 -5.613 -0.138 1.00 96.81 355 ASN A CA 1
ATOM 2707 C C . ASN A 1 355 ? 0.412 -5.203 0.456 1.00 96.81 355 ASN A C 1
ATOM 2709 O O . ASN A 1 355 ? 0.507 -4.135 1.060 1.00 96.81 355 ASN A O 1
ATOM 2713 N N . SER A 1 356 ? 1.471 -6.000 0.254 1.00 97.31 356 SER A N 1
ATOM 2714 C CA . SER A 1 356 ? 2.842 -5.648 0.661 1.00 97.31 356 SER A CA 1
ATOM 2715 C C . SER A 1 356 ? 3.348 -4.388 -0.052 1.00 97.31 356 SER A C 1
ATOM 2717 O O . SER A 1 356 ? 3.810 -3.462 0.610 1.00 97.31 356 SER A O 1
ATOM 2719 N N . LEU A 1 357 ? 3.185 -4.303 -1.377 1.00 97.62 357 LEU A N 1
ATOM 2720 C CA . LEU A 1 357 ? 3.600 -3.149 -2.180 1.00 97.62 357 LEU A CA 1
ATOM 2721 C C . LEU A 1 357 ? 2.945 -1.852 -1.689 1.00 97.62 357 LEU A C 1
ATOM 2723 O O . LEU A 1 357 ? 3.616 -0.859 -1.421 1.00 97.62 357 LEU A O 1
ATOM 2727 N N . ALA A 1 358 ? 1.626 -1.868 -1.510 1.00 97.00 358 ALA A N 1
ATOM 2728 C CA . ALA A 1 358 ? 0.895 -0.695 -1.050 1.00 97.00 358 ALA A CA 1
ATOM 2729 C C . ALA A 1 358 ? 1.242 -0.279 0.388 1.00 97.00 358 ALA A C 1
ATOM 2731 O O . ALA A 1 358 ? 1.229 0.912 0.711 1.00 97.00 358 ALA A O 1
ATOM 2732 N N . LYS A 1 359 ? 1.586 -1.244 1.252 1.00 96.38 359 LYS A N 1
ATOM 2733 C CA . LYS A 1 359 ? 2.105 -0.965 2.594 1.00 96.38 359 LYS A CA 1
ATOM 2734 C C . LYS A 1 359 ? 3.457 -0.246 2.519 1.00 96.38 359 LYS A C 1
ATOM 2736 O O . LYS A 1 359 ? 3.644 0.734 3.236 1.00 96.38 359 LYS A O 1
ATOM 2741 N N . ASN A 1 360 ? 4.352 -0.671 1.626 1.00 96.88 360 ASN A N 1
ATOM 2742 C CA . ASN A 1 360 ? 5.645 -0.016 1.392 1.00 96.88 360 ASN A CA 1
ATOM 2743 C C . ASN A 1 360 ? 5.473 1.406 0.829 1.00 96.88 360 ASN A C 1
ATOM 2745 O O . ASN A 1 360 ? 6.137 2.338 1.276 1.00 96.88 360 ASN A O 1
ATOM 2749 N N . MET A 1 361 ? 4.490 1.603 -0.055 1.00 96.81 361 MET A N 1
ATOM 2750 C CA . MET A 1 361 ? 4.054 2.921 -0.545 1.00 96.81 361 MET A CA 1
ATOM 2751 C C . MET A 1 361 ? 3.374 3.807 0.519 1.00 96.81 361 MET A C 1
ATOM 2753 O O . MET A 1 361 ? 3.064 4.967 0.238 1.00 96.81 361 MET A O 1
ATOM 2757 N N . LYS A 1 362 ? 3.166 3.292 1.743 1.00 95.62 362 LYS A N 1
ATOM 2758 C CA . LYS A 1 362 ? 2.495 3.952 2.879 1.00 95.62 362 LYS A CA 1
ATOM 2759 C C . LYS A 1 362 ? 1.029 4.335 2.599 1.00 95.62 362 LYS A C 1
ATOM 2761 O O . LYS A 1 362 ? 0.514 5.284 3.193 1.00 95.62 362 LYS A O 1
ATOM 2766 N N . LEU A 1 363 ? 0.337 3.595 1.725 1.00 95.06 363 LEU A N 1
ATOM 2767 C CA . LEU A 1 363 ? -1.063 3.875 1.383 1.00 95.06 363 LEU A CA 1
ATOM 2768 C C . LEU A 1 363 ? -1.987 3.580 2.573 1.00 95.06 363 LEU A C 1
ATOM 2770 O O . LEU A 1 363 ? -1.937 2.508 3.180 1.00 95.06 363 LEU A O 1
ATOM 2774 N N . LYS A 1 364 ? -2.858 4.536 2.912 1.00 92.88 364 LYS A N 1
ATOM 2775 C CA . LYS A 1 364 ? -3.751 4.440 4.075 1.00 92.88 364 LYS A CA 1
ATOM 2776 C C . LYS A 1 364 ? -5.036 3.701 3.704 1.00 92.88 364 LYS A C 1
ATOM 2778 O O . LYS A 1 364 ? -5.863 4.220 2.959 1.00 92.88 364 LYS A O 1
ATOM 2783 N N . ALA A 1 365 ? -5.238 2.509 4.255 1.00 93.62 365 ALA A N 1
ATOM 2784 C CA . ALA A 1 365 ? -6.499 1.781 4.125 1.00 93.62 365 ALA A CA 1
ATOM 2785 C C . ALA A 1 365 ? -7.636 2.455 4.918 1.00 93.62 365 ALA A C 1
ATOM 2787 O O . ALA A 1 365 ? -7.426 2.969 6.019 1.00 93.62 365 ALA A O 1
ATOM 2788 N N . LYS A 1 366 ? -8.868 2.386 4.401 1.00 91.88 366 LYS A N 1
ATOM 2789 C CA . LYS A 1 366 ? -10.084 2.716 5.163 1.00 91.88 366 LYS A CA 1
ATOM 2790 C C . LYS A 1 366 ? -10.227 1.766 6.366 1.00 91.88 366 LYS A C 1
ATOM 2792 O O . LYS A 1 366 ? -9.839 0.601 6.251 1.00 91.88 366 LYS A O 1
ATOM 2797 N N . PRO A 1 367 ? -10.851 2.189 7.487 1.00 87.94 367 PRO A N 1
ATOM 2798 C CA . PRO A 1 367 ? -10.928 1.384 8.715 1.00 87.94 367 PRO A CA 1
ATOM 2799 C C . PRO A 1 367 ? -11.469 -0.043 8.527 1.00 87.94 367 PRO A C 1
ATOM 2801 O O . PRO A 1 367 ? -10.981 -0.975 9.157 1.00 87.94 367 PRO A O 1
ATOM 2804 N N . ASN A 1 368 ? -12.421 -0.233 7.608 1.00 88.19 368 ASN A N 1
ATOM 2805 C CA . ASN A 1 368 ? -13.042 -1.533 7.319 1.00 88.19 368 ASN A CA 1
ATOM 2806 C C . ASN A 1 368 ? -12.201 -2.441 6.390 1.00 88.19 368 ASN A C 1
ATOM 2808 O O . ASN A 1 368 ? -12.605 -3.568 6.104 1.00 88.19 368 ASN A O 1
ATOM 2812 N N . HIS A 1 369 ? -11.055 -1.961 5.894 1.00 87.88 369 HIS A N 1
ATOM 2813 C CA . HIS A 1 369 ? -10.220 -2.622 4.882 1.00 87.88 369 HIS A CA 1
ATOM 2814 C C . HIS A 1 369 ? -8.733 -2.705 5.270 1.00 87.88 369 HIS A C 1
ATOM 2816 O O . HIS A 1 369 ? -7.894 -3.007 4.426 1.00 87.88 369 HIS A O 1
ATOM 2822 N N . CYS A 1 370 ? -8.401 -2.495 6.548 1.00 81.06 370 CYS A N 1
ATOM 2823 C CA . CYS A 1 370 ? -7.026 -2.456 7.067 1.00 81.06 370 CYS A CA 1
ATOM 2824 C C . CYS A 1 370 ? -6.149 -3.681 6.737 1.00 81.06 370 CYS A C 1
ATOM 2826 O O . CYS A 1 370 ? -4.932 -3.547 6.663 1.00 81.06 370 CYS A O 1
ATOM 2828 N N . ASN A 1 371 ? -6.758 -4.851 6.515 1.00 83.75 371 ASN A N 1
ATOM 2829 C CA . ASN A 1 371 ? -6.061 -6.108 6.218 1.00 83.75 371 ASN A CA 1
ATOM 2830 C C . ASN A 1 371 ? -6.093 -6.506 4.730 1.00 83.75 371 ASN A C 1
ATOM 2832 O O . ASN A 1 371 ? -5.479 -7.506 4.363 1.00 83.75 371 ASN A O 1
ATOM 2836 N N . ASP A 1 372 ? -6.859 -5.804 3.888 1.00 92.56 372 ASP A N 1
ATOM 2837 C CA . ASP A 1 372 ? -7.012 -6.155 2.474 1.00 92.56 372 ASP A CA 1
ATOM 2838 C C . ASP A 1 372 ? -7.531 -4.987 1.627 1.00 92.56 372 ASP A C 1
ATOM 2840 O O . ASP A 1 372 ? -8.744 -4.767 1.505 1.00 92.56 372 ASP A O 1
ATOM 2844 N N . ILE A 1 373 ? -6.602 -4.314 0.955 1.00 93.31 373 ILE A N 1
ATOM 2845 C CA . ILE A 1 373 ? -6.893 -3.240 0.004 1.00 93.31 373 ILE A CA 1
ATOM 2846 C C . ILE A 1 373 ? -6.976 -3.726 -1.452 1.00 93.31 373 ILE A C 1
ATOM 2848 O O . ILE A 1 373 ? -7.078 -2.910 -2.363 1.00 93.31 373 ILE A O 1
ATOM 2852 N N . THR A 1 374 ? -6.890 -5.036 -1.707 1.00 94.19 374 THR A N 1
ATOM 2853 C CA . THR A 1 374 ? -6.961 -5.556 -3.082 1.00 94.19 374 THR A CA 1
ATOM 2854 C C . THR A 1 374 ? -8.395 -5.662 -3.562 1.00 94.19 374 THR A C 1
ATOM 2856 O O . THR A 1 374 ? -9.307 -5.916 -2.767 1.00 94.19 374 THR A O 1
ATOM 2859 N N . LYS A 1 375 ? -8.609 -5.508 -4.867 1.00 92.31 375 LYS A N 1
ATOM 2860 C CA . LYS A 1 375 ? -9.915 -5.693 -5.497 1.00 92.31 375 LYS A CA 1
ATOM 2861 C C . LYS A 1 375 ? -10.434 -7.082 -5.139 1.00 92.31 375 LYS A C 1
ATOM 2863 O O . LYS A 1 375 ? -9.705 -8.075 -5.208 1.00 92.31 375 LYS A O 1
ATOM 2868 N N . SER A 1 376 ? -11.695 -7.181 -4.724 1.00 83.38 376 SER A N 1
ATOM 2869 C CA . SER A 1 376 ? -12.285 -8.496 -4.496 1.00 83.38 376 SER A CA 1
ATOM 2870 C C . SER A 1 376 ? -12.367 -9.222 -5.834 1.00 83.38 376 SER A C 1
ATOM 2872 O O . SER A 1 376 ? -13.147 -8.813 -6.696 1.00 83.38 376 SER A O 1
ATOM 2874 N N . PHE A 1 377 ? -11.610 -10.310 -5.994 1.00 66.50 377 PHE A N 1
ATOM 2875 C CA . PHE A 1 377 ? -11.879 -11.283 -7.043 1.00 66.50 377 PHE A CA 1
ATOM 2876 C C . PHE A 1 377 ? -13.310 -11.770 -6.845 1.00 66.50 377 PHE A C 1
ATOM 2878 O O . PHE A 1 377 ? -13.584 -12.625 -6.0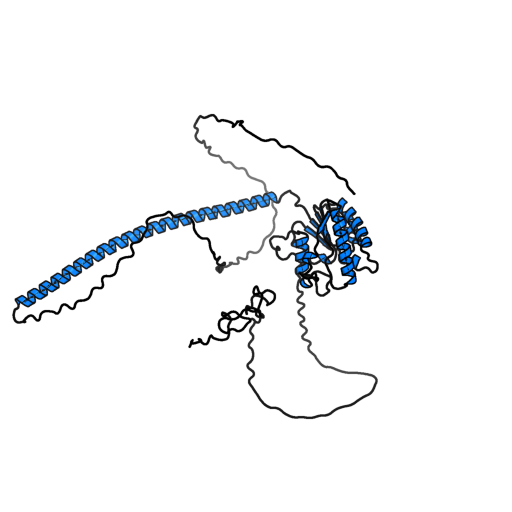00 1.00 66.50 377 PHE A O 1
ATOM 2885 N N . GLN A 1 378 ? -14.234 -11.209 -7.625 1.00 51.69 378 GLN A N 1
ATOM 2886 C CA . GLN A 1 378 ? -15.505 -11.852 -7.869 1.00 51.69 378 GLN A CA 1
ATOM 2887 C C . GLN A 1 378 ? -15.149 -13.166 -8.548 1.00 51.69 378 GLN A C 1
ATOM 2889 O O . GLN A 1 378 ? -14.874 -13.212 -9.748 1.00 51.69 378 GLN A O 1
ATOM 2894 N N . HIS A 1 379 ? -15.110 -14.243 -7.762 1.00 46.84 379 HIS A N 1
ATOM 2895 C CA . HIS A 1 379 ? -15.210 -15.577 -8.311 1.00 46.84 379 HIS A CA 1
ATOM 2896 C C . HIS A 1 379 ? -16.544 -15.619 -9.046 1.00 46.84 379 HIS A C 1
ATOM 2898 O O . HIS A 1 379 ? -17.586 -15.923 -8.463 1.00 46.84 379 HIS A O 1
ATOM 2904 N N . ASN A 1 380 ? -16.485 -15.348 -10.349 1.00 39.06 380 ASN A N 1
ATOM 2905 C CA . ASN A 1 380 ? -17.429 -15.883 -11.299 1.00 39.06 380 ASN A CA 1
ATOM 2906 C C . ASN A 1 380 ? -17.323 -17.401 -11.165 1.00 39.06 380 ASN A C 1
ATOM 2908 O O . ASN A 1 380 ? -16.580 -18.066 -11.888 1.00 39.06 380 ASN A O 1
ATOM 2912 N N . LYS A 1 381 ? -18.088 -17.951 -10.214 1.00 41.47 381 LYS A N 1
ATOM 2913 C CA . LYS A 1 381 ? -18.577 -19.319 -10.256 1.00 41.47 381 LYS A CA 1
ATOM 2914 C C . LYS A 1 381 ? -19.466 -19.407 -11.490 1.00 41.47 381 LYS A C 1
ATOM 2916 O O . LYS A 1 381 ? -20.689 -19.464 -11.399 1.00 41.47 381 LYS A O 1
ATOM 2921 N N . ARG A 1 382 ? -18.826 -19.450 -12.662 1.00 39.16 382 ARG A N 1
ATOM 2922 C CA . ARG A 1 382 ? -19.355 -20.182 -13.799 1.00 39.16 382 ARG A CA 1
ATOM 2923 C C . ARG A 1 382 ? -19.501 -21.603 -13.288 1.00 39.16 382 ARG A C 1
ATOM 2925 O O . ARG A 1 382 ? -18.535 -22.356 -13.241 1.00 39.16 382 ARG A O 1
ATOM 2932 N N . HIS A 1 383 ? -20.701 -21.912 -12.808 1.00 40.91 383 HIS A N 1
ATOM 2933 C CA . HIS A 1 383 ? -21.122 -23.277 -12.588 1.00 40.91 383 HIS A CA 1
ATOM 2934 C C . HIS A 1 383 ? -20.920 -23.983 -13.925 1.00 40.91 383 HIS A C 1
ATOM 2936 O O . HIS A 1 383 ? -21.687 -23.766 -14.862 1.00 40.91 383 HIS A O 1
ATOM 2942 N N . THR A 1 384 ? -19.869 -24.794 -14.029 1.00 44.56 384 THR A N 1
ATOM 2943 C CA . THR A 1 384 ? -19.673 -25.732 -15.132 1.00 44.56 384 THR A CA 1
ATOM 2944 C C . THR A 1 384 ? -20.699 -26.843 -14.963 1.00 44.56 384 THR A C 1
ATOM 2946 O O . THR A 1 384 ? -20.379 -27.968 -14.590 1.00 44.56 384 THR A O 1
ATOM 2949 N N . ASN A 1 385 ? -21.968 -26.496 -15.182 1.00 44.91 385 ASN A N 1
ATOM 2950 C CA . ASN A 1 385 ? -23.099 -27.404 -15.112 1.00 44.91 385 ASN A CA 1
ATOM 2951 C C . ASN A 1 385 ? -23.207 -28.183 -16.431 1.00 44.91 385 ASN A C 1
ATOM 2953 O O . ASN A 1 385 ? -24.256 -28.253 -17.067 1.00 44.91 385 ASN A O 1
ATOM 2957 N N . THR A 1 386 ? -22.078 -28.733 -16.875 1.00 42.44 386 THR A N 1
ATOM 2958 C CA . THR A 1 386 ? -21.978 -29.601 -18.042 1.00 42.44 386 THR A CA 1
ATOM 2959 C C . THR A 1 386 ? -22.358 -31.017 -17.634 1.00 42.44 386 THR A C 1
ATOM 2961 O O . THR A 1 386 ? -21.513 -31.907 -17.546 1.00 42.44 386 THR A O 1
ATOM 2964 N N . HIS A 1 387 ? -23.659 -31.236 -17.431 1.00 44.25 387 HIS A N 1
ATOM 2965 C CA . HIS A 1 387 ? -24.240 -32.557 -17.648 1.00 44.25 387 HIS A CA 1
ATOM 2966 C C . HIS A 1 387 ? -24.139 -32.875 -19.146 1.00 44.25 387 HIS A C 1
ATOM 2968 O O . HIS A 1 387 ? -25.078 -32.666 -19.913 1.00 44.25 387 HIS A O 1
ATOM 2974 N N . ALA A 1 388 ? -22.970 -33.362 -19.568 1.00 38.50 388 ALA A N 1
ATOM 2975 C CA . ALA A 1 388 ? -22.754 -33.891 -20.905 1.00 38.50 388 ALA A CA 1
ATOM 2976 C C . ALA A 1 388 ? -23.539 -35.203 -21.051 1.00 38.50 388 ALA A C 1
ATOM 2978 O O . ALA A 1 388 ? -23.036 -36.299 -20.802 1.00 38.50 388 ALA A O 1
ATOM 2979 N N . LYS A 1 389 ? -24.816 -35.077 -21.420 1.00 36.75 389 LYS A N 1
ATOM 2980 C CA . LYS A 1 389 ? -25.688 -36.193 -21.777 1.00 36.75 389 LYS A CA 1
ATOM 2981 C C . LYS A 1 389 ? -25.229 -36.747 -23.127 1.00 36.75 389 LYS A C 1
ATOM 2983 O O . LYS A 1 389 ? -25.697 -36.306 -24.174 1.00 36.75 389 LYS A O 1
ATOM 2988 N N . VAL A 1 390 ? -24.298 -37.700 -23.096 1.00 36.59 390 VAL A N 1
ATOM 2989 C CA . VAL A 1 390 ? -23.876 -38.443 -24.289 1.00 36.59 390 VAL A CA 1
ATOM 2990 C C . VAL A 1 390 ? -25.095 -39.168 -24.857 1.00 36.59 390 VAL A C 1
ATOM 2992 O O . VAL A 1 390 ? -25.657 -40.056 -24.217 1.00 36.59 390 VAL A O 1
ATOM 2995 N N . THR A 1 391 ? -25.514 -38.769 -26.055 1.00 36.44 391 THR A N 1
ATOM 2996 C CA . THR A 1 391 ? -26.502 -39.492 -26.859 1.00 36.44 391 THR A CA 1
ATOM 2997 C C . THR A 1 391 ? -25.854 -39.840 -28.189 1.00 36.44 391 THR A C 1
ATOM 2999 O O . THR A 1 391 ? -25.385 -38.963 -28.907 1.00 36.44 391 THR A O 1
ATOM 3002 N N . ASN A 1 392 ? -25.780 -41.138 -28.481 1.00 37.34 392 ASN A N 1
ATOM 3003 C CA . ASN A 1 392 ? -25.308 -41.642 -29.764 1.00 37.34 392 ASN A CA 1
ATOM 3004 C C . ASN A 1 392 ? -26.320 -41.316 -30.862 1.00 37.34 392 ASN A C 1
ATOM 3006 O O . ASN A 1 392 ? -27.499 -41.636 -30.704 1.00 37.34 392 ASN A O 1
ATOM 3010 N N . SER A 1 393 ? -25.833 -40.808 -31.990 1.00 31.88 393 SER A N 1
ATOM 3011 C CA . SER A 1 393 ? -26.109 -41.277 -33.362 1.00 31.88 393 SER A CA 1
ATOM 3012 C C . SER A 1 393 ? -25.395 -40.331 -34.334 1.00 31.88 393 SER A C 1
ATOM 3014 O O . SER A 1 393 ? -25.356 -39.139 -34.056 1.00 31.88 393 SER A O 1
ATOM 3016 N N . SER A 1 394 ? -24.884 -40.679 -35.511 1.00 37.12 394 SER A N 1
ATOM 3017 C CA . SER A 1 394 ? -24.549 -41.908 -36.258 1.00 37.12 394 SER A CA 1
ATOM 3018 C C . SER A 1 394 ? -24.319 -41.421 -37.707 1.00 37.12 394 SER A C 1
ATOM 3020 O O . SER A 1 394 ? -24.880 -40.387 -38.067 1.00 37.12 394 SER A O 1
ATOM 3022 N N . ASN A 1 395 ? -23.611 -42.197 -38.540 1.00 32.88 395 ASN A N 1
ATOM 3023 C CA . ASN A 1 395 ? -23.457 -42.031 -40.005 1.00 32.88 395 ASN A CA 1
ATOM 3024 C C . ASN A 1 395 ? -22.460 -40.913 -40.413 1.00 32.88 395 ASN A C 1
ATOM 3026 O O . ASN A 1 395 ? -22.662 -39.746 -40.097 1.00 32.88 395 ASN A O 1
ATOM 3030 N N . ASN A 1 396 ? -21.268 -41.270 -40.917 1.00 35.59 396 ASN A N 1
ATOM 3031 C CA . ASN A 1 396 ? -20.918 -41.606 -42.323 1.00 35.59 396 ASN A CA 1
ATOM 3032 C C . ASN A 1 396 ? -20.490 -40.337 -43.101 1.00 35.59 396 ASN A C 1
ATOM 3034 O O . ASN A 1 396 ? -21.058 -39.276 -42.881 1.00 35.59 396 ASN A O 1
ATOM 3038 N N . ASP A 1 397 ? -19.501 -40.334 -44.000 1.00 34.44 397 ASP A N 1
ATOM 3039 C CA . ASP A 1 397 ? -18.768 -41.417 -44.683 1.00 34.44 397 ASP A CA 1
ATOM 3040 C C . ASP A 1 397 ? -17.370 -40.924 -45.144 1.00 34.44 397 ASP A C 1
ATOM 3042 O O . ASP A 1 397 ? -17.166 -39.716 -45.232 1.00 34.44 397 ASP A O 1
ATOM 3046 N N . ASN A 1 398 ? -16.492 -41.853 -45.572 1.00 37.41 398 ASN A N 1
ATOM 3047 C CA . ASN A 1 398 ? -15.336 -41.637 -46.482 1.00 37.41 398 ASN A CA 1
ATOM 3048 C C . ASN A 1 398 ? -14.127 -40.797 -45.968 1.00 37.41 398 ASN A C 1
ATOM 3050 O O . ASN A 1 398 ? -14.291 -39.785 -45.303 1.00 37.41 398 ASN A O 1
ATOM 3054 N N . ASN A 1 399 ? -12.857 -41.097 -46.286 1.00 34.94 399 ASN A N 1
ATOM 3055 C CA . ASN A 1 399 ? -12.216 -42.234 -46.974 1.00 34.94 399 ASN A CA 1
ATOM 3056 C C . ASN A 1 399 ? -10.695 -42.241 -46.652 1.00 34.94 399 ASN A C 1
ATOM 3058 O O . ASN A 1 399 ? -10.141 -41.163 -46.476 1.00 34.94 399 ASN A O 1
ATOM 3062 N N . ALA A 1 400 ? -10.054 -43.422 -46.700 1.00 35.25 400 ALA A N 1
ATOM 3063 C CA . ALA A 1 400 ? -8.611 -43.667 -46.913 1.00 35.25 400 ALA A CA 1
ATOM 3064 C C . ALA A 1 400 ? -7.565 -43.054 -45.937 1.00 35.25 400 ALA A C 1
ATOM 3066 O O . ALA A 1 400 ? -7.732 -41.978 -45.385 1.00 35.25 400 ALA A O 1
ATOM 3067 N N . GLU A 1 401 ? -6.381 -43.632 -45.712 1.00 30.23 401 GLU A N 1
ATOM 3068 C CA . GLU A 1 401 ? -5.830 -44.988 -45.899 1.00 30.23 401 GLU A CA 1
ATOM 3069 C C . GLU A 1 401 ? -4.421 -44.968 -45.267 1.00 30.23 401 GLU A C 1
ATOM 3071 O O . GLU A 1 401 ? -3.712 -43.996 -45.483 1.00 30.23 401 GLU A O 1
ATOM 3076 N N . TRP A 1 402 ? -4.040 -45.975 -44.465 1.00 32.53 402 TRP A N 1
ATOM 3077 C CA . TRP A 1 402 ? -2.666 -46.507 -44.273 1.00 32.53 402 TRP A CA 1
ATOM 3078 C C . TRP A 1 402 ? -2.655 -47.533 -43.117 1.00 32.53 402 TRP A C 1
ATOM 3080 O O . TRP A 1 402 ? -2.413 -47.225 -41.956 1.00 32.53 402 TRP A O 1
ATOM 3090 N N . GLN A 1 403 ? -2.990 -48.771 -43.487 1.00 36.44 403 GLN A N 1
ATOM 3091 C CA . GLN A 1 403 ? -2.324 -50.027 -43.103 1.00 36.44 403 GLN A CA 1
ATOM 3092 C C . GLN A 1 403 ? -1.870 -50.273 -41.638 1.00 36.44 403 GLN A C 1
ATOM 3094 O O . GLN A 1 403 ? -0.902 -49.697 -41.166 1.00 36.44 403 GLN A O 1
ATOM 3099 N N . THR A 1 404 ? -2.505 -51.284 -41.012 1.00 34.47 404 THR A N 1
ATOM 3100 C CA . THR A 1 404 ? -1.922 -52.428 -40.241 1.00 34.47 404 THR A CA 1
ATOM 3101 C C . THR A 1 404 ? -0.708 -52.202 -39.304 1.00 34.47 404 THR A C 1
ATOM 3103 O O . THR A 1 404 ? 0.298 -51.641 -39.693 1.00 34.47 404 THR A O 1
ATOM 3106 N N . VAL A 1 405 ? -0.646 -52.781 -38.089 1.00 37.94 405 VAL A N 1
ATOM 3107 C CA . VAL A 1 405 ? -0.703 -54.245 -37.873 1.00 37.94 405 VAL A CA 1
ATOM 3108 C C . VAL A 1 405 ? -1.399 -54.694 -36.572 1.00 37.94 405 VAL A C 1
ATOM 3110 O O . VAL A 1 405 ? -1.072 -54.302 -35.459 1.00 37.94 405 VAL A O 1
ATOM 3113 N N . ASN A 1 406 ? -2.316 -55.633 -36.776 1.00 33.72 406 ASN A N 1
ATOM 3114 C CA . ASN A 1 406 ? -2.806 -56.712 -35.913 1.00 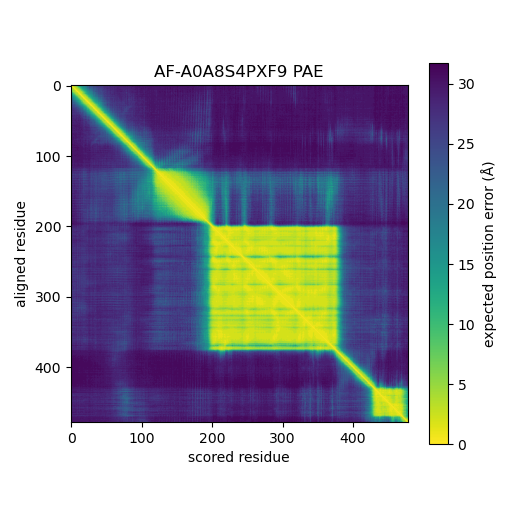33.72 406 ASN A CA 1
ATOM 3115 C C . ASN A 1 406 ? -1.997 -57.085 -34.634 1.00 33.72 406 ASN A C 1
ATOM 3117 O O . ASN A 1 406 ? -0.853 -57.526 -34.733 1.00 33.72 406 ASN A O 1
ATOM 3121 N N . ARG A 1 407 ? -2.676 -57.153 -33.473 1.00 32.12 407 ARG A N 1
ATOM 3122 C CA . ARG A 1 407 ? -2.594 -58.317 -32.553 1.00 32.12 407 ARG A CA 1
ATOM 3123 C C . ARG A 1 407 ? -3.791 -58.398 -31.590 1.00 32.12 407 ARG A C 1
ATOM 3125 O O . ARG A 1 407 ? -3.884 -57.670 -30.608 1.00 32.12 407 ARG A O 1
ATOM 3132 N N . LYS A 1 408 ? -4.705 -59.332 -31.877 1.00 34.81 408 LYS A N 1
ATOM 3133 C CA . LYS A 1 408 ? -5.719 -59.843 -30.934 1.00 34.81 408 LYS A CA 1
ATOM 3134 C C . LYS A 1 408 ? -5.121 -60.938 -30.029 1.00 34.81 408 LYS A C 1
ATOM 3136 O O . LYS A 1 408 ? -4.071 -61.487 -30.351 1.00 34.81 408 LYS A O 1
ATOM 3141 N N . ASN A 1 409 ? -5.912 -61.338 -29.025 1.00 38.31 409 ASN A N 1
ATOM 3142 C CA . ASN A 1 409 ? -5.819 -62.545 -28.176 1.00 38.31 409 ASN A CA 1
ATOM 3143 C C . ASN A 1 409 ? -4.908 -62.467 -26.929 1.00 38.31 409 ASN A C 1
ATOM 3145 O O . ASN A 1 409 ? -3.814 -61.930 -27.007 1.00 38.31 409 ASN A O 1
ATOM 3149 N N . ALA A 1 410 ? -5.258 -63.068 -25.776 1.00 31.84 410 ALA A N 1
ATOM 3150 C CA . ALA A 1 410 ? -6.554 -63.586 -25.279 1.00 31.84 410 ALA A CA 1
ATOM 3151 C C . ALA A 1 410 ? -6.451 -64.005 -23.781 1.00 31.84 410 ALA A C 1
ATOM 3153 O O . ALA A 1 410 ? -5.347 -64.115 -23.263 1.00 31.84 410 ALA A O 1
ATOM 3154 N N . ARG A 1 411 ? -7.600 -64.409 -23.190 1.00 35.28 411 ARG A N 1
ATOM 3155 C CA . ARG A 1 411 ? -7.788 -65.240 -21.958 1.00 35.28 411 ARG A CA 1
ATOM 3156 C C . ARG A 1 411 ? -7.584 -64.488 -20.615 1.00 35.28 411 ARG A C 1
ATOM 3158 O O . ARG A 1 411 ? -6.651 -63.718 -20.486 1.00 35.28 411 ARG A O 1
ATOM 3165 N N . ARG A 1 412 ? -8.533 -64.497 -19.650 1.00 32.66 412 ARG A N 1
ATOM 3166 C CA . ARG A 1 412 ? -9.142 -65.612 -18.852 1.00 32.66 412 ARG A CA 1
ATOM 3167 C C . ARG A 1 412 ? -8.071 -66.285 -17.968 1.00 32.66 412 ARG A C 1
ATOM 3169 O O . ARG A 1 412 ? -7.089 -66.729 -18.542 1.00 32.66 412 ARG A O 1
ATOM 3176 N N . HIS A 1 413 ? -8.150 -66.452 -16.638 1.00 37.06 413 HIS A N 1
ATOM 3177 C CA . HIS A 1 413 ? -9.191 -66.422 -15.570 1.00 37.06 413 HIS A CA 1
ATOM 3178 C C . HIS A 1 413 ? -8.469 -66.127 -14.198 1.00 37.06 413 HIS A C 1
ATOM 3180 O O . HIS A 1 413 ? -7.294 -65.778 -14.252 1.00 37.06 413 HIS A O 1
ATOM 3186 N N . PRO A 1 414 ? -9.014 -66.392 -12.981 1.00 51.41 414 PRO A N 1
ATOM 3187 C CA . PRO A 1 414 ? -10.245 -65.909 -12.331 1.00 51.41 414 PRO A CA 1
ATOM 3188 C C . PRO A 1 414 ? -9.994 -65.271 -10.925 1.00 51.41 414 PRO A C 1
ATOM 3190 O O . PRO A 1 414 ? -8.866 -65.050 -10.500 1.00 51.41 414 PRO A O 1
ATOM 3193 N N . ALA A 1 415 ? -11.081 -64.989 -10.195 1.00 35.25 415 ALA A N 1
ATOM 3194 C CA . ALA A 1 415 ? -11.137 -64.411 -8.843 1.00 35.25 415 ALA A CA 1
ATOM 3195 C C . ALA A 1 415 ? -10.526 -65.272 -7.708 1.00 35.25 415 ALA A C 1
ATOM 3197 O O . ALA A 1 415 ? -10.464 -66.491 -7.845 1.00 35.25 415 ALA A O 1
ATOM 3198 N N . ASN A 1 416 ? -10.248 -64.671 -6.530 1.00 35.53 416 ASN A N 1
ATOM 3199 C CA . ASN A 1 416 ? -11.144 -64.748 -5.348 1.00 35.53 416 ASN A CA 1
ATOM 3200 C C . ASN A 1 416 ? -10.688 -63.845 -4.158 1.00 35.53 416 ASN A C 1
ATOM 3202 O O . ASN A 1 416 ? -9.540 -63.419 -4.110 1.00 35.53 416 ASN A O 1
ATOM 3206 N N . ARG A 1 417 ? -11.582 -63.681 -3.163 1.00 33.38 417 ARG A N 1
ATOM 3207 C CA . ARG A 1 417 ? -11.422 -63.182 -1.770 1.00 33.38 417 ARG A CA 1
ATOM 3208 C C . ARG A 1 417 ? -11.654 -61.693 -1.450 1.00 33.38 417 ARG A C 1
ATOM 3210 O O . ARG A 1 417 ? -10.748 -60.932 -1.146 1.00 33.38 417 ARG A O 1
ATOM 3217 N N . THR A 1 418 ? -12.944 -61.355 -1.381 1.00 35.66 418 THR A N 1
ATOM 3218 C CA . THR A 1 418 ? -13.642 -60.907 -0.148 1.00 35.66 418 THR A CA 1
ATOM 3219 C C . THR A 1 418 ? -12.865 -60.135 0.939 1.00 35.66 418 THR A C 1
ATOM 3221 O O . THR A 1 418 ? -12.128 -60.754 1.704 1.00 35.66 418 THR A O 1
ATOM 3224 N N . SER A 1 419 ? -13.259 -58.876 1.191 1.00 35.69 419 SER A N 1
ATOM 3225 C CA . SER A 1 419 ? -13.803 -58.469 2.508 1.00 35.69 419 SER A CA 1
ATOM 3226 C C . SER A 1 419 ? -14.391 -57.044 2.517 1.00 35.69 419 SER A C 1
ATOM 3228 O O . SER A 1 419 ? -13.668 -56.069 2.345 1.00 35.69 419 SER A O 1
ATOM 3230 N N . SER A 1 420 ? -15.687 -56.954 2.826 1.00 34.97 420 SER A N 1
ATOM 3231 C CA . SER A 1 420 ? -16.321 -55.878 3.613 1.00 34.97 420 SER A CA 1
ATOM 3232 C C . SER A 1 420 ? -16.150 -54.415 3.171 1.00 34.97 420 SER A C 1
ATOM 3234 O O . SER A 1 420 ? -15.422 -53.634 3.781 1.00 34.97 420 SER A O 1
ATOM 3236 N N . SER A 1 421 ? -16.967 -53.996 2.204 1.00 31.69 421 SER A N 1
ATOM 3237 C CA . SER A 1 421 ? -17.274 -52.584 1.955 1.00 31.69 421 SER A CA 1
ATOM 3238 C C . SER A 1 421 ? -18.138 -51.987 3.079 1.00 31.69 421 SER A C 1
ATOM 3240 O O . SER A 1 421 ? -19.361 -52.144 3.077 1.00 31.69 421 SER A O 1
ATOM 3242 N N . VAL A 1 422 ? -17.526 -51.255 4.012 1.00 40.00 422 VAL A N 1
ATOM 3243 C CA . VAL A 1 422 ? -18.243 -50.287 4.860 1.00 40.00 422 VAL A CA 1
ATOM 3244 C C . VAL A 1 422 ? -18.191 -48.930 4.163 1.00 40.00 422 VAL A C 1
ATOM 3246 O O . VAL A 1 422 ? -17.116 -48.421 3.858 1.00 40.00 422 VAL A O 1
ATOM 3249 N N . SER A 1 423 ? -19.362 -48.361 3.877 1.00 42.72 423 SER A N 1
ATOM 3250 C CA . SER A 1 423 ? -19.480 -47.067 3.195 1.00 42.72 423 SER A CA 1
ATOM 3251 C C . SER A 1 423 ? -18.986 -45.930 4.099 1.00 42.72 423 SER A C 1
ATOM 3253 O O . SER A 1 423 ? -19.484 -45.826 5.223 1.00 42.72 423 SER A O 1
ATOM 3255 N N . PRO A 1 424 ? -18.093 -45.031 3.642 1.00 40.28 424 PRO A N 1
ATOM 3256 C CA . PRO A 1 424 ? -17.848 -43.777 4.339 1.00 40.28 424 PRO A CA 1
ATOM 3257 C C . PRO A 1 424 ? -19.098 -42.903 4.223 1.00 40.28 424 PRO A C 1
ATOM 3259 O O . PRO A 1 424 ? -19.508 -42.528 3.122 1.00 40.28 424 PRO A O 1
ATOM 3262 N N . GLN A 1 425 ? -19.727 -42.609 5.358 1.00 37.91 425 GLN A N 1
ATOM 3263 C CA . GLN A 1 425 ? -20.828 -41.656 5.410 1.00 37.91 425 GLN A CA 1
ATOM 3264 C C . GLN A 1 425 ? -20.332 -40.225 5.144 1.00 37.91 425 GLN A C 1
ATOM 3266 O O . GLN A 1 425 ? -19.144 -39.909 5.215 1.00 37.91 425 GLN A O 1
ATOM 3271 N N . ASN A 1 426 ? -21.281 -39.369 4.776 1.00 45.16 426 ASN A N 1
ATOM 3272 C CA . ASN A 1 426 ? -21.065 -38.036 4.229 1.00 45.16 426 ASN A CA 1
ATOM 3273 C C . ASN A 1 426 ? -20.691 -37.003 5.316 1.00 45.16 426 ASN A C 1
ATOM 3275 O O . ASN A 1 426 ? -21.521 -36.184 5.707 1.00 45.16 426 ASN A O 1
ATOM 3279 N N . ASP A 1 427 ? -19.447 -37.037 5.803 1.00 40.22 427 ASP A N 1
ATOM 3280 C CA . ASP A 1 427 ? -18.932 -36.062 6.773 1.00 40.22 427 ASP A CA 1
ATOM 3281 C C . ASP A 1 427 ? -18.471 -34.761 6.093 1.00 40.22 427 ASP A C 1
ATOM 3283 O O . ASP A 1 427 ? -17.345 -34.627 5.602 1.00 40.22 427 ASP A O 1
ATOM 3287 N N . THR A 1 428 ? -19.320 -33.732 6.144 1.00 44.97 428 THR A N 1
ATOM 3288 C CA . THR A 1 428 ? -19.061 -32.383 5.603 1.00 44.97 428 THR A CA 1
ATOM 3289 C C . THR A 1 428 ? -18.071 -31.557 6.446 1.00 44.97 428 THR A C 1
ATOM 3291 O O . THR A 1 428 ? -18.246 -30.351 6.620 1.00 44.97 428 THR A O 1
ATOM 3294 N N . ASN A 1 429 ? -17.043 -32.195 7.013 1.00 51.06 429 ASN A N 1
ATOM 3295 C CA . ASN A 1 429 ? -16.112 -31.596 7.980 1.00 51.06 429 ASN A CA 1
ATOM 3296 C C . ASN A 1 429 ? -14.626 -31.855 7.655 1.00 51.06 429 ASN A C 1
ATOM 3298 O O . ASN A 1 429 ? -13.748 -31.603 8.481 1.00 51.06 429 ASN A O 1
ATOM 3302 N N . ASN A 1 430 ? -14.333 -32.343 6.445 1.00 59.25 430 ASN A N 1
ATOM 3303 C CA . ASN A 1 430 ? -13.002 -32.783 6.022 1.00 59.25 430 ASN A CA 1
ATOM 3304 C C . ASN A 1 430 ? -12.052 -31.615 5.660 1.00 59.25 430 ASN A C 1
ATOM 3306 O O . ASN A 1 430 ? -11.586 -31.487 4.527 1.00 59.25 430 ASN A O 1
ATOM 3310 N N . LYS A 1 431 ? -11.774 -30.728 6.625 1.00 74.94 431 LYS A N 1
ATOM 3311 C CA . LYS A 1 431 ? -10.629 -29.806 6.551 1.00 74.94 431 LYS A CA 1
ATOM 3312 C C . LYS A 1 431 ? -9.363 -30.571 6.957 1.00 74.94 431 LYS A C 1
ATOM 3314 O O . LYS A 1 431 ? -9.376 -31.175 8.031 1.00 74.94 431 LYS A O 1
ATOM 3319 N N . PRO A 1 432 ? -8.274 -30.538 6.167 1.00 81.50 432 PRO A N 1
ATOM 3320 C CA . PRO A 1 432 ? -7.053 -31.258 6.510 1.00 81.50 432 PRO A CA 1
ATOM 3321 C C . PRO A 1 432 ? -6.484 -30.740 7.835 1.00 81.50 432 PRO A C 1
ATOM 3323 O O . PRO A 1 432 ? -6.298 -29.536 8.016 1.00 81.50 432 PRO A O 1
ATOM 3326 N N . ALA A 1 433 ? -6.214 -31.653 8.767 1.00 89.19 433 ALA A N 1
ATOM 3327 C CA . ALA A 1 433 ? -5.571 -31.315 10.029 1.00 89.19 433 ALA A CA 1
ATOM 3328 C C . ALA A 1 433 ? -4.089 -30.966 9.812 1.00 89.19 433 ALA A C 1
ATOM 3330 O O . ALA A 1 433 ? -3.397 -31.564 8.987 1.00 89.19 433 ALA A O 1
ATOM 3331 N N . CYS A 1 434 ? -3.582 -30.010 10.585 1.00 93.50 434 CYS A N 1
ATOM 3332 C CA . CYS A 1 434 ? -2.189 -29.595 10.568 1.00 93.50 434 CYS A CA 1
ATOM 3333 C C . CYS A 1 434 ? -1.252 -30.755 10.947 1.00 93.50 434 CYS A C 1
ATOM 3335 O O . CYS A 1 434 ? -1.212 -31.167 12.106 1.00 93.50 434 CYS A O 1
ATOM 3337 N N . PHE A 1 435 ? -0.420 -31.214 10.006 1.00 92.00 435 PHE A N 1
ATOM 3338 C CA . PHE A 1 435 ? 0.550 -32.304 10.214 1.00 92.00 435 PHE A CA 1
ATOM 3339 C C . PHE A 1 435 ? 1.560 -32.077 11.353 1.00 92.00 435 PHE A C 1
ATOM 3341 O O . PHE A 1 435 ? 2.185 -33.032 11.812 1.00 92.00 435 PHE A O 1
ATOM 3348 N N . LYS A 1 436 ? 1.739 -30.832 11.821 1.00 94.62 436 LYS A N 1
ATOM 3349 C CA . LYS A 1 436 ? 2.621 -30.536 12.958 1.00 94.62 436 LYS A CA 1
ATOM 3350 C C . LYS A 1 436 ? 1.940 -30.686 14.321 1.00 94.62 436 LYS A C 1
ATOM 3352 O O . LYS A 1 436 ? 2.645 -30.946 15.289 1.00 94.62 436 LYS A O 1
ATOM 3357 N N . CYS A 1 437 ? 0.623 -30.488 14.442 1.00 94.75 437 CYS A N 1
ATOM 3358 C CA . CYS A 1 437 ? -0.043 -30.372 15.754 1.00 94.75 437 CYS A CA 1
ATOM 3359 C C . CYS A 1 437 ? -1.440 -31.019 15.874 1.00 94.75 437 CYS A C 1
ATOM 3361 O O . CYS A 1 437 ? -1.962 -31.113 16.988 1.00 94.75 437 CYS A O 1
ATOM 3363 N N . GLY A 1 438 ? -2.037 -31.479 14.772 1.00 91.81 438 GLY A N 1
ATOM 3364 C CA . GLY A 1 438 ? -3.339 -32.152 14.732 1.00 91.81 438 GLY A CA 1
ATOM 3365 C C . GLY A 1 438 ? -4.568 -31.232 14.757 1.00 91.81 438 GLY A C 1
ATOM 3366 O O . GLY A 1 438 ? -5.690 -31.726 14.850 1.00 91.81 438 GLY A O 1
ATOM 3367 N N . GLU A 1 439 ? -4.403 -29.908 14.688 1.00 92.56 439 GLU A N 1
ATOM 3368 C CA . GLU A 1 439 ? -5.525 -28.956 14.669 1.00 92.56 439 GLU A CA 1
ATOM 3369 C C . GLU A 1 439 ? -6.031 -28.670 13.247 1.00 92.56 439 GLU A C 1
ATOM 3371 O O . GLU A 1 439 ? -5.246 -28.547 12.315 1.00 92.56 439 GLU A O 1
ATOM 3376 N N . THR A 1 440 ? -7.345 -28.498 13.080 1.00 93.25 440 THR A N 1
ATOM 3377 C CA . THR A 1 440 ? -8.001 -28.177 11.792 1.00 93.25 440 THR A CA 1
ATOM 3378 C C . THR A 1 440 ? -8.196 -26.671 11.552 1.00 93.25 440 THR A C 1
ATOM 3380 O O . THR A 1 440 ? -8.862 -26.267 10.598 1.00 93.25 440 THR A O 1
ATOM 3383 N N . SER A 1 441 ? -7.646 -25.825 12.431 1.00 92.44 441 SER A N 1
ATOM 3384 C CA . SER A 1 441 ? -7.749 -24.358 12.382 1.00 92.44 441 SER A CA 1
ATOM 3385 C C . SER A 1 441 ? -6.746 -23.703 11.424 1.00 92.44 441 SER A C 1
ATOM 3387 O O . SER A 1 441 ? -6.962 -22.569 11.002 1.00 92.44 441 SER A O 1
ATOM 3389 N N . HIS A 1 442 ? -5.659 -24.399 11.086 1.00 92.44 442 HIS A N 1
ATOM 3390 C CA . HIS A 1 442 ? -4.530 -23.884 10.314 1.00 92.44 442 HIS A CA 1
ATOM 3391 C C . HIS A 1 442 ? -3.828 -25.011 9.537 1.00 92.44 442 HIS A C 1
ATOM 3393 O O . HIS A 1 442 ? -4.090 -26.191 9.764 1.00 92.44 442 HIS A O 1
ATOM 3399 N N . LEU A 1 443 ? -2.931 -24.652 8.615 1.00 93.19 443 LEU A N 1
ATOM 3400 C CA . LEU A 1 443 ? -2.138 -25.600 7.825 1.00 93.19 443 LEU A CA 1
ATOM 3401 C C . LEU A 1 443 ? -0.754 -25.802 8.457 1.00 93.19 443 LEU A C 1
ATOM 3403 O O . LEU A 1 443 ? -0.301 -24.993 9.262 1.00 93.19 443 LEU A O 1
ATOM 3407 N N . ALA A 1 444 ? -0.032 -26.851 8.053 1.00 90.56 444 ALA A N 1
ATOM 3408 C CA . ALA A 1 444 ? 1.324 -27.113 8.553 1.00 90.56 444 ALA A CA 1
ATOM 3409 C C . ALA A 1 444 ? 2.315 -25.953 8.296 1.00 90.56 444 ALA A C 1
ATOM 3411 O O . ALA A 1 444 ? 3.257 -25.779 9.071 1.00 90.56 444 ALA A O 1
ATOM 3412 N N . SER A 1 445 ? 2.075 -25.147 7.256 1.00 91.06 445 SER A N 1
ATOM 3413 C CA . SER A 1 445 ? 2.821 -23.927 6.920 1.00 91.06 445 SER A CA 1
ATOM 3414 C C . SER A 1 445 ? 2.516 -22.729 7.827 1.00 91.06 445 SER A C 1
ATOM 3416 O O . SER A 1 445 ? 3.365 -21.859 7.970 1.00 91.06 445 SER A O 1
ATOM 3418 N N . THR A 1 446 ? 1.341 -22.683 8.463 1.00 92.81 446 THR A N 1
ATOM 3419 C CA . THR A 1 446 ? 0.907 -21.594 9.363 1.00 92.81 446 THR A CA 1
ATOM 3420 C C . THR A 1 446 ? 0.834 -22.024 10.832 1.00 92.81 446 THR A C 1
ATOM 3422 O O . THR A 1 446 ? 0.254 -21.338 11.670 1.00 92.81 446 THR A O 1
ATOM 3425 N N . CYS A 1 447 ? 1.437 -23.166 11.169 1.00 93.75 447 CYS A N 1
ATOM 3426 C CA . CYS A 1 447 ? 1.538 -23.656 12.537 1.00 93.75 447 CYS A CA 1
ATOM 3427 C C . CYS A 1 447 ? 2.647 -22.933 13.309 1.00 93.75 447 CYS A C 1
ATOM 3429 O O . CYS A 1 447 ? 3.798 -22.930 12.880 1.00 93.75 447 CYS A O 1
ATOM 3431 N N . TRP A 1 448 ? 2.319 -22.420 14.499 1.00 95.38 448 TRP A N 1
ATOM 3432 C CA . TRP A 1 448 ? 3.284 -21.798 15.419 1.00 95.38 448 TRP A CA 1
ATOM 3433 C C . TRP A 1 448 ? 4.358 -22.786 15.927 1.00 95.38 448 TRP A C 1
ATOM 3435 O O . TRP A 1 448 ? 5.439 -22.379 16.342 1.00 95.38 448 TRP A O 1
ATOM 3445 N N . HIS A 1 449 ? 4.115 -24.098 15.859 1.00 91.62 449 HIS A N 1
ATOM 3446 C CA . HIS A 1 449 ? 5.126 -25.087 16.236 1.00 91.62 449 HIS A CA 1
ATOM 3447 C C . HIS A 1 449 ? 6.169 -25.215 15.106 1.00 91.62 449 HIS A C 1
ATOM 3449 O O . HIS A 1 449 ? 5.793 -25.519 13.965 1.00 91.62 449 HIS A O 1
ATOM 3455 N N . PRO A 1 450 ? 7.474 -25.009 15.380 1.00 87.69 450 PRO A N 1
ATOM 3456 C CA . PRO A 1 450 ? 8.506 -25.051 14.344 1.00 87.69 450 PRO A CA 1
ATOM 3457 C C . PRO A 1 450 ? 8.628 -26.451 13.727 1.00 87.69 450 PRO A C 1
ATOM 3459 O O . PRO A 1 450 ? 8.701 -26.584 12.505 1.00 87.69 450 PRO A O 1
ATOM 3462 N N . SER A 1 451 ? 8.527 -27.496 14.548 1.00 93.06 451 SER A N 1
ATOM 3463 C CA . SER A 1 451 ? 8.534 -28.911 14.165 1.00 93.06 451 SER A CA 1
ATOM 3464 C C . SER A 1 451 ? 7.237 -29.619 14.588 1.00 93.06 451 SER A C 1
ATOM 3466 O O . SER A 1 451 ? 6.377 -29.033 15.250 1.00 93.06 451 SER A O 1
ATOM 3468 N N . SER A 1 452 ? 7.064 -30.879 14.179 1.00 94.38 452 SER A N 1
ATOM 3469 C CA . SER A 1 452 ? 5.919 -31.692 14.600 1.00 94.38 452 SER A CA 1
ATOM 3470 C C . SER A 1 452 ? 5.983 -32.003 16.095 1.00 94.38 452 SER A C 1
ATOM 3472 O O . SER A 1 452 ? 6.973 -32.547 16.580 1.00 94.38 452 SER A O 1
ATOM 3474 N N . VAL A 1 453 ? 4.912 -31.690 16.824 1.00 94.62 453 VAL A N 1
ATOM 3475 C CA . VAL A 1 453 ? 4.839 -31.892 18.277 1.00 94.62 453 VAL A CA 1
ATOM 3476 C C . VAL A 1 453 ? 4.784 -33.380 18.617 1.00 94.62 453 VAL A C 1
ATOM 3478 O O . VAL A 1 453 ? 4.172 -34.166 17.890 1.00 94.62 453 VAL A O 1
ATOM 3481 N N . ARG A 1 454 ? 5.397 -33.765 19.739 1.00 96.06 454 ARG A N 1
ATOM 3482 C CA . ARG A 1 454 ? 5.300 -35.117 20.298 1.00 96.06 454 ARG A CA 1
ATOM 3483 C C . ARG A 1 454 ? 4.084 -35.208 21.218 1.00 96.06 454 ARG A C 1
ATOM 3485 O O . ARG A 1 454 ? 3.932 -34.395 22.124 1.00 96.06 454 ARG A O 1
ATOM 3492 N N . CYS A 1 455 ? 3.240 -36.208 21.002 1.00 95.19 455 CYS A N 1
ATOM 3493 C CA . CYS A 1 455 ? 2.113 -36.508 21.873 1.00 95.19 455 CYS A CA 1
ATOM 3494 C C . CYS A 1 455 ? 2.596 -37.164 23.175 1.00 95.19 455 CYS A C 1
ATOM 3496 O O . CYS A 1 455 ? 3.177 -38.247 23.121 1.00 95.19 455 CYS A O 1
ATOM 3498 N N . TYR A 1 456 ? 2.316 -36.563 24.334 1.00 93.00 456 TYR A N 1
ATOM 3499 C CA . TYR A 1 456 ? 2.702 -37.127 25.637 1.00 93.00 456 TYR A CA 1
ATOM 3500 C C . TYR A 1 456 ? 2.023 -38.474 25.940 1.00 93.00 456 TYR A C 1
ATOM 3502 O O . TYR A 1 456 ? 2.667 -39.368 26.480 1.00 93.00 456 TYR A O 1
ATOM 3510 N N . GLY A 1 457 ? 0.773 -38.674 25.505 1.00 91.38 457 GLY A N 1
ATOM 3511 C CA . GLY A 1 457 ? 0.028 -39.914 25.757 1.00 91.38 457 GLY A CA 1
ATOM 3512 C C . GLY A 1 457 ? 0.451 -41.134 24.921 1.00 91.38 457 GLY A C 1
ATOM 3513 O O . GLY A 1 457 ? 0.124 -42.258 25.293 1.00 91.38 457 GLY A O 1
ATOM 3514 N N . CYS A 1 458 ? 1.151 -40.957 23.789 1.00 93.50 458 CYS A N 1
ATOM 3515 C CA . CYS A 1 458 ? 1.542 -42.084 22.918 1.00 93.50 458 CYS A CA 1
ATOM 3516 C C . CYS A 1 458 ? 2.920 -41.967 22.236 1.00 93.50 458 CYS A C 1
ATOM 3518 O O . CYS A 1 458 ? 3.225 -42.751 21.332 1.00 93.50 458 CYS A O 1
ATOM 3520 N N . ASN A 1 459 ? 3.723 -40.963 22.602 1.00 91.75 459 ASN A N 1
ATOM 3521 C CA . ASN A 1 459 ? 5.047 -40.633 22.053 1.00 91.75 459 ASN A CA 1
ATOM 3522 C C . ASN A 1 459 ? 5.158 -40.476 20.520 1.00 91.75 459 ASN A C 1
ATOM 3524 O O . ASN A 1 459 ? 6.256 -40.283 19.999 1.00 91.75 459 ASN A O 1
ATOM 3528 N N . SER A 1 460 ? 4.041 -40.501 19.790 1.00 91.50 460 SER A N 1
ATOM 3529 C CA . SER A 1 460 ? 3.999 -40.314 18.335 1.00 91.50 460 SER A CA 1
ATOM 3530 C C . SER A 1 460 ? 4.039 -38.818 17.979 1.00 91.50 460 SER A C 1
ATOM 3532 O O . SER A 1 460 ? 3.572 -37.982 18.755 1.00 91.50 460 SER A O 1
ATOM 3534 N N . LEU A 1 461 ? 4.588 -38.464 16.813 1.00 94.31 461 LEU A N 1
ATOM 3535 C CA . LEU A 1 461 ? 4.642 -37.074 16.339 1.00 94.31 461 LEU A CA 1
ATOM 3536 C C . LEU A 1 461 ? 3.344 -36.643 15.627 1.00 94.31 461 LEU A C 1
ATOM 3538 O O . LEU A 1 461 ? 2.565 -37.474 15.160 1.00 94.31 461 LEU A O 1
ATOM 3542 N N . GLY A 1 462 ? 3.141 -35.329 15.512 1.00 93.62 462 GLY A N 1
ATOM 3543 C CA . GLY A 1 462 ? 2.137 -34.704 14.641 1.00 93.62 462 GLY A CA 1
ATOM 3544 C C . GLY A 1 462 ? 0.794 -34.373 15.297 1.00 93.62 462 GLY A C 1
ATOM 3545 O O . GLY A 1 462 ? -0.082 -33.830 14.630 1.00 93.62 462 GLY A O 1
ATOM 3546 N N . HIS A 1 463 ? 0.617 -34.650 16.593 1.00 94.62 463 HIS A N 1
ATOM 3547 C CA . HIS A 1 463 ? -0.591 -34.280 17.338 1.00 94.62 463 HIS A CA 1
ATOM 3548 C C . HIS A 1 463 ? -0.318 -34.045 18.829 1.00 94.62 463 HIS A C 1
ATOM 3550 O O . HIS A 1 463 ? 0.593 -34.630 19.412 1.00 94.62 463 HIS A O 1
ATOM 3556 N N . LYS A 1 464 ? -1.131 -33.188 19.454 1.00 93.56 464 LYS A N 1
ATOM 3557 C CA . LYS A 1 464 ? -1.141 -32.964 20.911 1.00 93.56 464 LYS A CA 1
ATOM 3558 C C . LYS A 1 464 ? -1.908 -34.083 21.627 1.00 93.56 464 LYS A C 1
ATOM 3560 O O . LYS A 1 464 ? -2.781 -34.710 21.034 1.00 93.56 464 LYS A O 1
ATOM 3565 N N . GLU A 1 465 ? -1.652 -34.284 22.920 1.00 92.06 465 GLU A N 1
ATOM 3566 C CA . GLU A 1 465 ? -2.317 -35.320 23.734 1.00 92.06 465 GLU A CA 1
ATOM 3567 C C . GLU A 1 465 ? -3.852 -35.216 23.726 1.00 92.06 465 GLU A C 1
ATOM 3569 O O . GLU A 1 465 ? -4.536 -36.219 23.546 1.00 92.06 465 GLU A O 1
ATOM 3574 N N . SER A 1 466 ? -4.399 -33.996 23.762 1.00 89.44 466 SER A N 1
ATOM 3575 C CA . SER A 1 466 ? -5.843 -33.724 23.637 1.00 89.44 466 SER A CA 1
ATOM 3576 C C . SER A 1 466 ? -6.467 -34.122 22.288 1.00 89.44 466 SER A C 1
ATOM 3578 O O . SER A 1 466 ? -7.680 -34.012 22.110 1.00 89.44 466 SER A O 1
ATOM 3580 N N . ARG A 1 467 ? -5.653 -34.565 21.322 1.00 87.69 467 ARG A N 1
ATOM 3581 C CA . ARG A 1 467 ? -6.045 -35.084 20.003 1.00 87.69 467 ARG A CA 1
ATOM 3582 C C . ARG A 1 467 ? -5.487 -36.490 19.739 1.00 87.69 467 ARG A C 1
ATOM 3584 O O . ARG A 1 467 ? -5.498 -36.948 18.600 1.00 87.69 467 ARG A O 1
ATOM 3591 N N . CYS A 1 468 ? -5.001 -37.179 20.771 1.00 92.00 468 CYS A N 1
ATOM 3592 C CA . CYS A 1 468 ? -4.503 -38.544 20.658 1.00 92.00 468 CYS A CA 1
ATOM 3593 C C . CYS A 1 468 ? -5.657 -39.534 20.455 1.00 92.00 468 CYS A C 1
ATOM 3595 O O . CYS A 1 468 ? -6.519 -39.686 21.317 1.00 92.00 468 CYS A O 1
ATOM 3597 N N . THR A 1 469 ? -5.663 -40.241 19.324 1.00 88.25 469 THR A N 1
ATOM 3598 C CA . THR A 1 469 ? -6.644 -41.304 19.037 1.00 88.25 469 THR A CA 1
ATOM 3599 C C . THR A 1 469 ? -6.288 -42.638 19.697 1.00 88.25 469 THR A C 1
ATOM 3601 O O . THR A 1 469 ? -7.149 -43.502 19.856 1.00 88.25 469 THR A O 1
ATOM 3604 N N . LYS A 1 470 ? -5.032 -42.810 20.128 1.00 86.56 470 LYS A N 1
ATOM 3605 C CA . LYS A 1 470 ? -4.598 -43.934 20.964 1.00 86.56 470 LYS A CA 1
ATOM 3606 C C . LYS A 1 470 ? -4.987 -43.629 22.414 1.00 86.56 470 LYS A C 1
ATOM 3608 O O . LYS A 1 470 ? -4.448 -42.692 23.000 1.00 86.56 470 LYS A O 1
ATOM 3613 N N . LYS A 1 471 ? -5.910 -44.404 22.995 1.00 68.06 471 LYS A N 1
ATOM 3614 C CA . LYS A 1 471 ? -6.193 -44.330 24.440 1.00 68.06 471 LYS A CA 1
ATOM 3615 C C . LYS A 1 471 ? -4.910 -44.645 25.211 1.00 68.06 471 LYS A C 1
ATOM 3617 O O . LYS A 1 471 ? -4.221 -45.604 24.869 1.00 68.06 471 LYS A O 1
ATOM 3622 N N . SER A 1 472 ? -4.614 -43.863 26.243 1.00 57.62 472 SER A N 1
ATOM 3623 C CA . SER A 1 472 ? -3.497 -44.114 27.147 1.00 57.62 472 SER A CA 1
ATOM 3624 C C . SER A 1 472 ? -3.738 -45.410 27.924 1.00 57.62 472 SER A C 1
ATOM 3626 O O . SER A 1 472 ? -4.466 -45.444 28.914 1.00 57.62 472 SER A O 1
ATOM 3628 N N . SER A 1 473 ? -3.117 -46.500 27.473 1.00 57.78 473 SER A N 1
ATOM 3629 C CA . SER A 1 473 ? -2.890 -47.667 28.320 1.00 57.78 473 SER A CA 1
ATOM 3630 C C . SER A 1 473 ? -1.976 -47.222 29.457 1.00 57.78 473 SER A C 1
ATOM 3632 O O . SER A 1 473 ? -0.810 -46.903 29.217 1.00 57.78 473 SER A O 1
ATOM 3634 N N . SER A 1 474 ? -2.522 -47.143 30.669 1.00 48.25 474 SER A N 1
ATOM 3635 C CA . SER A 1 474 ? -1.796 -46.752 31.875 1.00 48.25 474 SER A CA 1
ATOM 3636 C C . SER A 1 474 ? -0.539 -47.605 32.033 1.00 48.25 474 SER A C 1
ATOM 3638 O O . SER A 1 474 ? -0.634 -48.807 32.280 1.00 48.25 474 SER A O 1
ATOM 3640 N N . ILE A 1 475 ? 0.629 -46.979 31.885 1.00 50.84 475 ILE A N 1
ATOM 3641 C CA . ILE A 1 475 ? 1.915 -47.618 32.152 1.00 50.84 475 ILE A CA 1
ATOM 3642 C C . ILE A 1 475 ? 2.015 -47.791 33.666 1.00 50.84 475 ILE A C 1
ATOM 3644 O O . ILE A 1 475 ? 2.261 -46.832 34.395 1.00 50.84 475 ILE A O 1
ATOM 3648 N N . THR A 1 476 ? 1.792 -49.015 34.139 1.00 42.56 476 THR A N 1
ATOM 3649 C CA . THR A 1 476 ? 2.191 -49.420 35.486 1.00 42.56 476 THR A CA 1
ATOM 3650 C C . THR A 1 476 ? 3.709 -49.506 35.504 1.00 42.56 476 THR A C 1
ATOM 3652 O O . THR A 1 476 ? 4.286 -50.397 34.882 1.00 42.56 476 THR A O 1
ATOM 3655 N N . THR A 1 477 ? 4.352 -48.565 36.187 1.00 44.19 477 THR A N 1
ATOM 3656 C CA . THR A 1 477 ? 5.790 -48.604 36.454 1.00 44.19 477 THR A CA 1
ATOM 3657 C C . THR A 1 477 ? 6.125 -49.855 37.272 1.00 44.19 477 THR A C 1
ATOM 3659 O O . THR A 1 477 ? 5.485 -50.098 38.298 1.00 44.19 477 THR A O 1
ATOM 3662 N N . GLN A 1 478 ? 7.118 -50.621 36.817 1.00 41.09 478 GLN A N 1
ATOM 3663 C CA . GLN A 1 478 ? 7.894 -51.560 37.635 1.00 41.09 478 GLN A CA 1
ATOM 3664 C C . GLN A 1 478 ? 9.275 -50.950 37.881 1.00 41.09 478 GLN A C 1
ATOM 3666 O O . GLN A 1 478 ? 9.750 -50.243 36.962 1.00 41.09 478 GLN A O 1
#

Nearest PDB structures (foldseek):
  1es9-assembly1_A-2  TM=8.585E-01  e=8.809E-09  Bos taurus
  1bwq-assembly1_A-2  TM=8.604E-01  e=1.283E-08  Bos taurus
  3dt8-assembly1_A  TM=8.354E-01  e=7.298E-09  Bos taurus
  1bwr-assembly1_A-2  TM=8.399E-01  e=1.649E-08  Bos taurus
  3dt9-assembly1_A  TM=8.329E-01  e=2.402E-08  Bos taurus

Solvent-accessible surface area (backbone atoms only — not comparable to full-atom values): 31272 Å² total; per-residue (Å²): 133,88,80,90,86,88,86,88,87,90,81,88,86,86,86,86,86,83,89,82,90,85,80,90,83,92,86,81,83,88,81,89,86,87,86,82,91,81,86,84,82,88,83,88,85,89,83,83,90,85,86,84,89,80,88,88,86,92,85,83,88,77,94,76,85,80,78,83,78,85,73,84,85,81,82,82,85,86,85,84,90,80,88,86,80,89,86,79,92,86,83,84,88,83,78,76,80,77,80,75,76,83,79,81,77,75,80,72,79,75,76,76,80,90,70,80,91,86,49,77,68,63,58,50,53,52,52,54,51,52,54,50,54,50,50,56,50,50,55,52,50,50,54,52,51,55,52,51,51,53,50,50,52,52,52,51,51,55,49,54,53,52,50,51,53,50,52,54,52,53,52,56,55,46,54,55,47,54,49,52,54,48,53,52,50,50,55,48,52,56,50,55,62,64,68,62,88,70,87,71,74,32,32,39,38,40,25,16,54,65,54,60,53,56,30,43,90,34,36,51,58,37,48,70,48,59,40,70,81,34,35,51,68,54,54,36,52,53,57,77,70,53,90,70,80,36,62,26,40,36,39,41,48,44,68,54,45,49,67,43,96,83,55,44,46,67,62,54,51,54,50,47,54,54,32,48,57,59,45,59,78,54,28,69,40,34,32,46,36,46,59,76,83,46,70,70,43,66,74,41,36,55,46,45,55,51,34,41,51,54,50,43,54,60,19,74,76,34,94,47,40,41,60,40,82,47,61,81,76,46,28,42,100,83,71,44,74,39,61,78,30,28,36,101,67,26,65,43,50,18,78,60,26,45,50,52,52,39,53,72,72,64,60,46,52,32,89,95,24,72,90,57,40,51,55,79,80,76,76,78,74,72,74,82,79,73,79,76,78,87,72,93,83,80,85,87,78,90,79,91,88,84,79,87,83,88,84,84,88,82,82,88,87,84,89,90,82,90,82,83,92,75,80,86,73,92,69,95,70,84,59,71,52,10,64,29,47,52,44,65,89,46,45,60,91,70,45,90,58,94,56,56,36,65,10,81,61,73,72,44,70,23,21,39,50,98,66,53,86,64,77,66,75,79,81,78,84,129

Secondary structure (DSSP, 8-state):
----------------------PPP--------------------------------------------PPPPP-PPPPPP-----------------------------------S--HHHHHHHHHHHHHHHHHHHHHHHHHHHHHHHHHHHHHHHHHHHHHHHHHHHHHHHHHHHHHHHHHHHHHHHHHHTTSS----PEEEEESGGGTTB-GGGBSSEEEEE-TT--HHHHHHHHHT--S--SEEEEE--TTGGGSTT--HHHHHHHHHHHHHHHHTT-S-EEEEPPPP-SS-HHHHHHHHHHHHHHHHHHHT-TTEEEE--HHHHB-TTS-B-GGGB-TTSSSBPHHHHHHHHHHTT--B-GGGTT--B-----------------------------------------------PPPP--TT-PPP-TTT--SSS-TTS-SSSSPPBPTTT--BSS-GGG-SS-----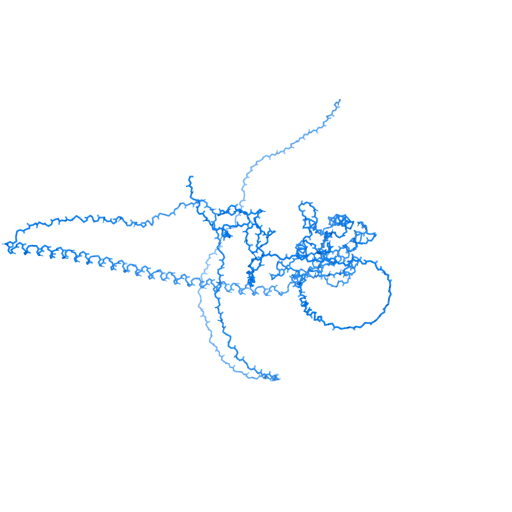---

Foldseek 3Di:
DDDDDDDDDDDDDDYDDDDDDDDDDDDDDDDDDDDDDDDDDDDDDDDDDDDDDDDDDDDDDDDDDDDPPDDDDDDDDDDDDDDDDDDDDDDDDDDDPPDDDDPPPPPPPPPDDPDDDPDPVVVVVVVVVVVVVVVVVVVVVVVVVVVVVVVVVVVVVVVVVVVVVVVVVVVVVVVVVVVVVVVVVVVVVVVVVVVPDDPDAAEEEAEELQLVFFAPVFFDNYHYHYHYLDALVVLLVVLLVDPDAGAEYEYAHCLNLLVDPPRALVVNLVSVVSSVVSVVVRYQAYEYEQHAAFDLDPSSRVRSVSNLVSVCVVQVVDPSYDYQYCQVVQADPVSHGNCQQPDPNRRHGDQVVSVSSVVSVVTGGDPVARPGRTDPPPPPPPVPPPPPPDDDDDDDDDDDDDDDDDDDDDDDDDDDDDDDDDDDDDDPPPQDAAQQARHSPDHVVPDPDPGFDQAPQPRDTRHHVVNDPDPRPDDDDD